Protein 7UBT (pdb70)

Solvent-accessible surface area: 28233 Å² total; per-residue (Å²): 129,84,64,54,105,118,5,73,97,30,8,81,87,0,144,96,41,5,92,59,1,33,76,48,2,108,112,3,73,110,18,4,80,98,21,86,101,32,122,100,61,20,102,132,14,96,50,76,44,86,140,48,119,60,124,86,65,17,128,68,51,64,82,62,19,100,115,44,36,88,61,22,90,56,80,15,124,185,32,26,101,33,0,36,85,61,10,32,65,4,2,90,74,1,48,146,4,1,107,52,0,89,54,2,11,75,66,0,11,92,77,23,4,85,98,5,66,79,91,13,20,46,32,35,1,32,8,103,113,35,48,76,2,95,75,10,9,41,8,0,37,86,0,0,31,10,1,54,83,0,38,84,4,0,131,90,9,47,102,20,24,124,121,37,97,44,124,46,80,7,145,73,30,17,62,88,2,46,56,16,5,82,76,4,6,42,43,0,0,61,43,0,4,1,2,52,106,37,3,61,21,37,2,81,20,120,56,143,8,27,0,6,0,20,1,1,0,0,15,113,11,49,1,49,165,121,47,10,63,0,88,0,18,0,3,21,44,121,37,0,73,30,28,96,75,131,80,51,98,92,117,49,64,6,15,65,8,75,100,36,86,25,92,3,88,85,62,78,114,91,13,15,0,2,0,52,6,140,78,0,16,0,94,123,32,57,77,138,107,62,22,51,40,22,0,0,0,12,0,44,9,108,14,48,1,54,40,105,100,40,84,19,114,0,86,14,42,2,29,4,0,1,0,4,61,135,34,99,42,64,52,41,0,19,0,8,12,1,4,0,0,16,15,12,115,114,84,59,96,16,14,51,53,46,96,116,10,78,2,60,84,0,9,118,2,0,36,34,30,0,77,45,38,1,134,12,150,103,10,15,79,137,142,17,24,16,8,0,0,35,30,16,49,112,62,107,26,78,104,30,108,80,0,56,63,67,43,0,16,25,36,75,0,15,145,94,77,8,93,68,97,97,14,3,0,0,42,2,0,19,7,4,1,46,5,0,79,138,52,1,64,62,13,5,76,57,24,4,4,71,0,4,12,48,119,114,72,0,68,79,67,1,68,140,63,81,50,0,0,0,4,2,7,1,4,37,66,54,76,13,2,0,5,0,3,21,17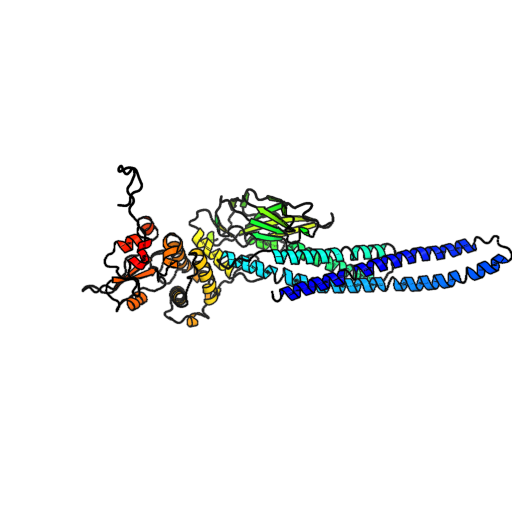,67,80,40,152,97,130,66,32,75,67,42,161,22,27,12,51,156,32,7,83,146,102,46,2,0,15,45,0,34,84,41,99,70,2,70,74,6,44,58,103,73,63,20,82,135,11,0,60,158,44,60,83,88,88,103,24,128,86,131,94,58,95,156,59,129,93,107,94

InterPro domains:
  IPR000980 SH2 domain [PF00017] (595-669)
  IPR000980 SH2 domain [PS50001] (589-686)
  IPR000980 SH2 domain [SM00252] (587-700)
  IPR001217 Transcription factor STAT [PTHR11801] (1-726)
  IPR008967 p53-like transcription factor, DNA-binding domain superfamily [SSF49417] (327-584)
  IPR012345 STAT transcription factor, DNA-binding, N-terminal [G3DSA:2.60.40.630] (333-471)
  IPR013799 STAT transcription factor, protein interaction [PF02865] (3-123)
  IPR013799 STAT transcription factor, protein interaction [SM00964] (2-126)
  IPR013800 STAT transcription factor, all-alpha domain [PF01017] (146-324)
  IPR013801 STAT transcription factor, DNA-binding [PF02864] (336-469)
  IPR015988 STAT transcription factor, coiled coil [SSF47655] (136-332)
  IPR035858 STAT5a/5b, DNA-binding domain [cd16849] (332-489)
  IPR036535 STAT transcription factor, N-terminal domain superfamily [G3DSA:1.10.532.10] (1-128)
  IPR036535 STAT transcription factor, N-terminal domain superfamily [SSF48092] (1-125)
  IPR036860 SH2 domain superfamily [G3DSA:3.30.505.10] (598-703)
  IPR036860 SH2 domain superfamily [SSF55550] (587-702)
  IPR046994 STAT5a/5b, coiled-coil domain [cd16855] (139-330)
  IPR048988 Signal transducer and activator of transcription, linker domain [PF21354] (492-574)

Radius of gyration: 36.92 Å; Cα contacts (8 Å, |Δi|>4): 827; chains: 1; bounding box: 56×134×67 Å

CATH classification: 1.20.1050.20 (+1 more: 2.60.40.630)

Foldseek 3Di:
DPCVVVLVVLLVVLVVLLVVLVVLLVVLVVLLVVLVVLVVVLVVLVVVLVVPVDDVCNVVVNVVSVVVNVVSVVVSVVSLVVSVVSLVVSLVSLVVSLVSLVVSVCCLQVPVVVVLVLQCLLVLLQHDHSDDCQVSLVSLLSSLQSLVSSVVSLVSSVVSCVVPPDDDCSVVSSVVSVVSSVVSVQCSQQRQFAKPAFWNQAAAAQDWTKTKTWRSNCLNWVDQVPFWKKFKAKAWLVQQLCVVVVNHPVDHGFFDKPQGIFTWHADPPRRITMTIRGGIGTNDGHDPVLLLTWIWIKIWTKDATPDPPGIDIHIDTGQIHRYDHDVVSSLSNVLNSLQQSQAPDPPDRRRDGDQKDQLVSVVVSLQSNLCSLLVAPDTQDLQLSQLLCCQLVVDDDSDSVVRRGPMAGSCSAANDPTDPAPGHSSQQSVLQSVLCNPANSVLVRLVQAPASDDLVRQCVQAVPAPFQEWHWYRDPHDRNWIKIWGAHDDPVDGTDIHDTDHPVNCVVPNPLQVLVPPPRRAAYPPGHGSCVSRVVPHDQDWDDVVVVDPDTDGD

Nearest PDB structures (foldseek):
  7ubt-assembly1_A  TM=1.002E+00  e=1.279E-92  Homo sapiens
  7tvb-assembly1_A  TM=9.955E-01  e=5.969E-87  Homo sapiens
  7uc6-assembly1_A  TM=9.969E-01  e=1.617E-86  Homo sapiens
  6mbz-assembly1_A  TM=9.715E-01  e=1.850E-70  Homo sapiens
  6mbw-assembly2_B  TM=9.717E-01  e=2.134E-70  Homo sapiens

Organism: Homo sapiens (NCBI:txid9606)

Sequence (555 aa):
SQKHLQINQTFEELRLVTQDDTENELKKLQQTQEYFIIQYQESLRIQAQFAQLASPQERLSRETALQQQKQVSLEAWLQREAQTLQQQYRVELAEKHQKTLQLLRKQQTIILDDDELIQWKRRQQLAGNGGPPEGSLDVLQSWCEKLAEIIWQNRQQQIRRAEHLCQQLPIPGPVEEMLAEVNATITDIISALVTSTFIIEKQPPQVLKTQTKFAATVRLLVGGKLNVHMNPPQVKATIISEQQAKSLLKNENTRNECSGEILNNCCVMEYHQATGTLSAHFRNMSLKRIKRASVTEEKFTVLFESQFSVGSNELVFQVKTLSLPVVVIVHGSQDHNATATVLWDNAFAEPGRVPFAVPDKVLWPQLCEALNMKFKAEVQSNRGLTKENLVFLAQKLFNNSSSHLEDYSGLSVSWSQFNRENLPGWNYTFWQWFDGVMEVLKKHHKPHWNDGAILGFVNKQQAHDLLINKPDGTFLLRFSDSEIGGITIAWKFDSPERNLWNLKPFTTRDFSIRSLADRLGDLSYLIYVFPDRPKDEVFSKYYTPVLAKAVDGYVKPQIK

GO terms:
  GO:0005634 nucleus (C, IDA)
  GO:0035723 interleukin-15-mediated signaling pathway (P, IDA)
  GO:0035771 interleukin-4-mediated signaling pathway (P, IDA)
  GO:0038043 interleukin-5-mediated signaling pathway (P, IDA)
  GO:0038110 interleukin-2-mediated signaling pathway (P, IDA)
  GO:0038111 interleukin-7-mediated signaling pathway (P, IDA)
  GO:0038113 interleukin-9-mediated signaling pathway (P, IDA)
  GO:0038156 interleukin-3-mediated signaling pathway (P, IDA)
  GO:0038163 thrombopoietin-mediated signaling pathway (P, IDA)
  GO:0003700 DNA-binding transcription factor activity (F, IDA)
  GO:2000329 negative regulation of T-helper 17 cell lineage commitment (P, IDA)
  GO:0030222 eosinophil differentiation (P, IDA)
  GO:0005634 nucleus (C, IC)
  GO:0038026 reelin-mediated signaling pathway (P, IDA)
  GO:0003700 DNA-binding transcription factor activity (F, TAS)
  GO:0006357 regulation of transcription by RNA polymerase II (P, TAS)
  GO:0007259 cell surface receptor signaling pathway via JAK-STAT (P, TAS)
  GO:0005654 nucleoplasm (C, TAS)
  GO:0005829 cytosol (C, TAS)
  GO:0005515 protein binding (F, IPI)

Structure (mmCIF, N/CA/C/O backbone):
data_7UBT
#
_entry.id   7UBT
#
_cell.length_a   234.889
_cell.length_b   234.889
_cell.length_c   112.904
_cell.angle_alpha   90.000
_cell.angle_beta   90.000
_cell.angle_gamma   120.000
#
_symmetry.space_group_name_H-M   'H 3 2'
#
loop_
_entity.id
_entity.type
_entity.pdbx_description
1 polymer 'Signal transducer and activator of transcription 5A'
2 non-polymer GLYCEROL
3 non-polymer N-{5-[difluoro(phosphono)methyl]-1-benzothiophene-2-carbonyl}-3-methyl-L-valyl-L-prolyl-N~3~-(1,3-benzothiazol-5-yl)-N,N-dimethyl-beta-alaninamide
4 water water
#
loop_
_atom_site.group_PDB
_atom_site.id
_atom_site.type_symbol
_atom_site.label_atom_id
_atom_site.label_alt_id
_atom_site.label_comp_id
_atom_site.label_asym_id
_atom_site.label_entity_id
_atom_site.label_seq_id
_atom_site.pdbx_PDB_ins_code
_atom_site.Cartn_x
_atom_site.Cartn_y
_atom_site.Cartn_z
_atom_site.occupancy
_atom_site.B_iso_or_equiv
_atom_site.auth_seq_id
_atom_site.auth_comp_id
_atom_site.auth_asym_id
_atom_site.auth_atom_id
_atom_site.pdbx_PDB_model_num
ATOM 1 N N . SER A 1 6 ? 13.124 5.210 32.413 1.00 79.49 138 SER A N 1
ATOM 2 C CA . SER A 1 6 ? 14.187 5.720 31.542 1.00 79.35 138 SER A CA 1
ATOM 3 C C . SER A 1 6 ? 14.356 4.828 30.274 1.00 79.31 138 SER A C 1
ATOM 4 O O . SER A 1 6 ? 13.388 4.161 29.896 1.00 80.00 138 SER A O 1
ATOM 7 N N . GLN A 1 7 ? 15.534 4.830 29.593 1.00 78.45 139 GLN A N 1
ATOM 8 C CA . GLN A 1 7 ? 15.715 4.013 28.387 1.00 78.58 139 GLN A CA 1
ATOM 9 C C . GLN A 1 7 ? 16.879 2.994 28.513 1.00 77.53 139 GLN A C 1
ATOM 10 O O . GLN A 1 7 ? 16.629 1.844 28.858 1.00 78.30 139 GLN A O 1
ATOM 12 N N . LYS A 1 8 ? 18.143 3.406 28.249 1.00 75.62 140 LYS A N 1
ATOM 13 C CA . LYS A 1 8 ? 19.331 2.546 28.378 1.00 73.57 140 LYS A CA 1
ATOM 14 C C . LYS A 1 8 ? 19.683 2.256 29.859 1.00 71.63 140 LYS A C 1
ATOM 15 O O . LYS A 1 8 ? 20.491 1.367 30.142 1.00 71.06 140 LYS A O 1
ATOM 17 N N . HIS A 1 9 ? 19.094 3.027 30.788 1.00 70.21 141 HIS A N 1
ATOM 18 C CA . HIS A 1 9 ? 19.217 2.867 32.222 1.00 69.04 141 HIS A CA 1
ATOM 19 C C . HIS A 1 9 ? 18.589 1.537 32.668 1.00 68.63 141 HIS A C 1
ATOM 20 O O . HIS A 1 9 ? 19.040 0.969 33.657 1.00 68.62 141 HIS A O 1
ATOM 27 N N . LEU A 1 10 ? 17.570 1.031 31.943 1.00 68.20 142 LEU A N 1
ATOM 28 C CA . LEU A 1 10 ? 16.954 -0.250 32.266 1.00 68.11 142 LEU A CA 1
ATOM 29 C C . LEU A 1 10 ? 17.921 -1.394 31.996 1.00 65.74 142 LEU A C 1
ATOM 30 O O . LEU A 1 10 ? 17.976 -2.335 32.781 1.00 66.17 142 LEU A O 1
ATOM 35 N N . GLN A 1 11 ? 18.685 -1.314 30.893 1.00 63.28 143 GLN A N 1
ATOM 36 C CA . GLN A 1 11 ? 19.659 -2.341 30.538 1.00 61.41 143 GLN A CA 1
ATOM 37 C C . GLN A 1 11 ? 20.852 -2.347 31.514 1.00 57.62 143 GLN A C 1
ATOM 38 O O . GLN A 1 11 ? 21.386 -3.408 31.815 1.00 56.76 143 GLN A O 1
ATOM 44 N N . ILE A 1 12 ? 21.214 -1.174 32.062 1.00 55.25 144 ILE A N 1
ATOM 45 C CA . ILE A 1 12 ? 22.272 -1.054 33.063 1.00 53.07 144 ILE A CA 1
ATOM 46 C C . ILE A 1 12 ? 21.803 -1.749 34.351 1.00 52.06 144 ILE A C 1
ATOM 47 O O . ILE A 1 12 ? 22.556 -2.519 34.957 1.00 51.62 144 ILE A O 1
ATOM 52 N N . ASN A 1 13 ? 20.547 -1.509 34.740 1.00 51.36 145 ASN A N 1
ATOM 53 C CA . ASN A 1 13 ? 19.992 -2.118 35.935 1.00 51.26 145 ASN A CA 1
ATOM 54 C C . ASN A 1 13 ? 19.800 -3.622 35.789 1.00 51.02 145 ASN A C 1
ATOM 55 O O . ASN A 1 13 ? 19.926 -4.334 36.778 1.00 50.93 145 ASN A O 1
ATOM 60 N N . GLN A 1 14 ? 19.549 -4.111 34.555 1.00 50.91 146 GLN A N 1
ATOM 61 C CA . GLN A 1 14 ? 19.409 -5.541 34.259 1.00 51.13 146 GLN A CA 1
ATOM 62 C C . GLN A 1 14 ? 20.766 -6.239 34.409 1.00 48.43 146 GLN A C 1
ATOM 63 O O . GLN A 1 14 ? 20.824 -7.351 34.917 1.00 48.12 146 GLN A O 1
ATOM 69 N N . THR A 1 15 ? 21.847 -5.578 33.963 1.00 46.52 147 THR A N 1
ATOM 70 C CA . THR A 1 15 ? 23.210 -6.074 34.065 1.00 45.37 147 THR A CA 1
ATOM 71 C C . THR A 1 15 ? 23.656 -6.112 35.527 1.00 44.50 147 THR A C 1
ATOM 72 O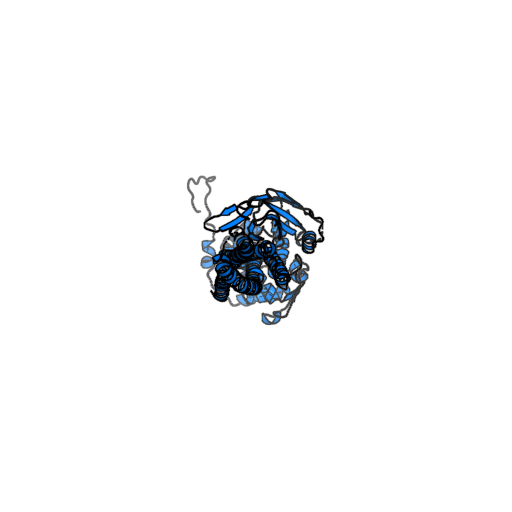 O . THR A 1 15 ? 24.308 -7.062 35.922 1.00 44.45 147 THR A O 1
ATOM 76 N N . PHE A 1 16 ? 23.237 -5.139 36.346 1.00 44.07 148 PHE A N 1
ATOM 77 C CA . PHE A 1 16 ? 23.547 -5.150 37.774 1.00 43.70 148 PHE A CA 1
ATOM 78 C C . PHE A 1 16 ? 22.886 -6.330 38.463 1.00 45.16 148 PHE A C 1
ATOM 79 O O . PHE A 1 16 ? 23.486 -6.938 39.338 1.00 44.82 148 PHE A O 1
ATOM 87 N N . GLU A 1 17 ? 21.656 -6.651 38.077 1.00 46.81 149 GLU A N 1
ATOM 88 C CA . GLU A 1 17 ? 20.941 -7.784 38.650 1.00 49.02 149 GLU A CA 1
ATOM 89 C C . GLU A 1 17 ? 21.584 -9.122 38.225 1.00 48.70 149 GLU A C 1
ATOM 90 O O . GLU A 1 17 ? 21.618 -10.064 39.013 1.00 49.33 149 GLU A O 1
ATOM 96 N N . GLU A 1 18 ? 22.137 -9.186 37.011 1.00 47.75 150 GLU A N 1
ATOM 97 C CA . GLU A 1 18 ? 22.824 -10.382 36.539 1.00 47.55 150 GLU A CA 1
ATOM 98 C C . GLU A 1 18 ? 24.153 -10.537 37.287 1.00 45.72 150 GLU A C 1
ATOM 99 O O . GLU A 1 18 ? 24.500 -11.644 37.706 1.00 45.88 150 GLU A O 1
ATOM 105 N N . LEU A 1 19 ? 24.879 -9.428 37.476 1.00 43.62 151 LEU A N 1
ATOM 106 C CA . LEU A 1 19 ? 26.140 -9.425 38.200 1.00 42.13 151 LEU A CA 1
ATOM 107 C C . LEU A 1 19 ? 25.945 -9.837 39.650 1.00 42.51 151 LEU A C 1
ATOM 108 O O . LEU A 1 19 ? 26.796 -10.523 40.207 1.00 42.18 151 LEU A O 1
ATOM 113 N N . ARG A 1 20 ? 24.830 -9.438 40.254 1.00 43.29 152 ARG A N 1
ATOM 114 C CA . ARG A 1 20 ? 24.484 -9.771 41.627 1.00 44.76 152 ARG A CA 1
ATOM 115 C C . ARG A 1 20 ? 24.251 -11.291 41.753 1.00 44.90 152 ARG A C 1
ATOM 116 O O . ARG A 1 20 ? 24.704 -11.911 42.719 1.00 44.50 152 ARG A O 1
ATOM 124 N N . LEU A 1 21 ? 23.561 -11.876 40.755 1.00 44.95 153 LEU A N 1
ATOM 125 C CA . LEU A 1 21 ? 23.236 -13.289 40.673 1.00 45.76 153 LEU A CA 1
ATOM 126 C C . LEU A 1 21 ? 24.493 -14.167 40.495 1.00 44.10 153 LEU A C 1
ATOM 127 O O . LEU A 1 21 ? 24.709 -15.076 41.295 1.00 44.44 153 LEU A O 1
ATOM 132 N N . VAL A 1 22 ? 25.345 -13.867 39.496 1.00 41.72 154 VAL A N 1
ATOM 133 C CA . VAL A 1 22 ? 26.556 -14.647 39.270 1.00 39.72 154 VAL A CA 1
ATOM 134 C C . VAL A 1 22 ? 27.541 -14.525 40.443 1.00 38.03 154 VAL A C 1
ATOM 135 O O . VAL A 1 22 ? 28.250 -15.489 40.742 1.00 37.98 154 VAL A O 1
ATOM 139 N N . THR A 1 23 ? 27.558 -13.364 41.135 1.00 36.23 155 THR A N 1
ATOM 140 C CA . THR A 1 23 ? 28.417 -13.170 42.302 1.00 34.50 155 THR A CA 1
ATOM 141 C C . THR A 1 23 ? 27.930 -14.065 43.447 1.00 35.08 155 THR A C 1
ATOM 142 O O . THR A 1 23 ? 28.753 -14.651 44.142 1.00 34.98 155 THR A O 1
ATOM 146 N N . GLN A 1 24 ? 26.604 -14.213 43.606 1.00 35.74 156 GLN A N 1
ATOM 147 C CA . GLN A 1 24 ? 26.034 -15.068 44.639 1.00 37.17 156 GLN A CA 1
ATOM 148 C C . GLN A 1 24 ? 26.312 -16.534 44.324 1.00 36.95 156 GLN A C 1
ATOM 149 O O . GLN A 1 24 ? 26.658 -17.291 45.223 1.00 37.41 156 GLN A O 1
ATOM 155 N N . ASP A 1 25 ? 26.203 -16.923 43.046 1.00 36.18 157 ASP A N 1
ATOM 156 C CA A ASP A 1 25 ? 26.467 -18.294 42.637 0.50 36.58 157 ASP A CA 1
ATOM 157 C CA B ASP A 1 25 ? 26.473 -18.284 42.611 0.50 36.53 157 ASP A CA 1
ATOM 158 C C . ASP A 1 25 ? 27.895 -18.721 42.989 1.00 35.47 157 ASP A C 1
ATOM 159 O O . ASP A 1 25 ? 28.069 -19.786 43.562 1.00 35.63 157 ASP A O 1
ATOM 168 N N . THR A 1 26 ? 28.904 -17.876 42.699 1.00 33.74 158 THR A N 1
ATOM 169 C CA . THR A 1 26 ? 30.300 -18.171 43.011 1.00 32.37 158 THR A CA 1
ATOM 170 C C . THR A 1 26 ? 30.594 -18.149 44.506 1.00 32.52 158 THR A C 1
ATOM 171 O O . THR A 1 26 ? 31.530 -18.822 44.951 1.00 31.86 158 THR A O 1
ATOM 175 N N . GLU A 1 27 ? 29.809 -17.397 45.288 1.00 33.20 159 GLU A N 1
ATOM 176 C CA . GLU A 1 27 ? 29.955 -17.420 46.743 1.00 34.31 159 GLU A CA 1
ATOM 177 C C . GLU A 1 27 ? 29.488 -18.821 47.241 1.00 35.12 159 GLU A C 1
ATOM 178 O O . GLU A 1 27 ? 30.162 -19.444 48.067 1.00 34.92 159 GLU A O 1
ATOM 184 N N . ASN A 1 28 ? 28.352 -19.315 46.695 1.00 35.56 160 ASN A N 1
ATOM 185 C CA . ASN A 1 28 ? 27.815 -20.633 47.012 1.00 36.54 160 ASN A CA 1
ATOM 186 C C . ASN A 1 28 ? 28.805 -21.751 46.579 1.00 36.07 160 ASN A C 1
ATOM 187 O O . ASN A 1 28 ? 29.064 -22.675 47.351 1.00 36.67 160 ASN A O 1
ATOM 192 N N . GLU A 1 29 ? 29.404 -21.631 45.389 1.00 34.82 161 GLU A N 1
ATOM 193 C CA . GLU A 1 29 ? 30.393 -22.600 44.919 1.00 33.98 161 GLU A CA 1
ATOM 194 C C . GLU A 1 29 ? 31.645 -22.609 45.774 1.00 32.33 161 GLU A C 1
ATOM 195 O O . GLU A 1 29 ? 32.228 -23.658 45.989 1.00 33.40 161 GLU A O 1
ATOM 201 N N . LEU A 1 30 ? 32.051 -21.458 46.273 1.00 30.22 162 LEU A N 1
ATOM 202 C CA . LEU A 1 30 ? 33.215 -21.330 47.116 1.00 28.88 162 LEU A CA 1
ATOM 203 C C . LEU A 1 30 ? 33.002 -21.968 48.506 1.00 29.55 162 LEU A C 1
ATOM 204 O O . LEU A 1 30 ? 33.911 -22.625 49.018 1.00 28.97 162 LEU A O 1
ATOM 209 N N . LYS A 1 31 ? 31.794 -21.821 49.093 1.00 30.23 163 LYS A N 1
ATOM 210 C CA . LYS A 1 31 ? 31.491 -22.431 50.388 1.00 31.03 163 LYS A CA 1
ATOM 211 C C . LYS A 1 31 ? 31.536 -23.959 50.265 1.00 31.21 163 LYS A C 1
ATOM 212 O O . LYS A 1 31 ? 32.026 -24.637 51.168 1.00 30.89 163 LYS A O 1
ATOM 218 N N . LYS A 1 32 ? 31.049 -24.486 49.123 1.00 31.68 164 LYS A N 1
ATOM 219 C CA . LYS A 1 32 ? 31.017 -25.904 48.803 1.00 32.85 164 LYS A CA 1
ATOM 220 C C . LYS A 1 32 ? 32.455 -26.445 48.586 1.00 31.09 164 LYS A C 1
ATOM 221 O O . LYS A 1 32 ? 32.795 -27.544 49.030 1.00 31.56 164 LYS A O 1
ATOM 227 N N . LEU A 1 33 ? 33.293 -25.657 47.927 1.00 29.08 165 LEU A N 1
ATOM 228 C CA . LEU A 1 33 ? 34.683 -25.982 47.675 1.00 28.13 165 LEU A CA 1
ATOM 229 C C . LEU A 1 33 ? 35.431 -26.051 49.026 1.00 28.22 165 LEU A C 1
ATOM 230 O O . LEU A 1 33 ? 36.197 -26.991 49.261 1.00 27.70 165 LEU A O 1
ATOM 235 N N . GLN A 1 34 ? 35.147 -25.107 49.946 1.00 28.41 166 GLN A N 1
ATOM 236 C CA . GLN A 1 34 ? 35.759 -25.146 51.273 1.00 29.11 166 GLN A CA 1
ATOM 237 C C . GLN A 1 34 ? 35.375 -26.458 52.018 1.00 29.37 166 GLN A C 1
ATOM 238 O O . GLN A 1 34 ? 36.240 -27.149 52.549 1.00 29.17 166 GLN A O 1
ATOM 244 N N . GLN A 1 35 ? 34.083 -26.799 52.016 1.00 29.26 167 GLN A N 1
ATOM 245 C CA . GLN A 1 35 ? 33.596 -27.998 52.661 1.00 29.48 167 GLN A CA 1
ATOM 246 C C . GLN A 1 35 ? 34.224 -29.268 52.040 1.00 28.91 167 GLN A C 1
ATOM 247 O O . GLN A 1 35 ? 34.741 -30.107 52.771 1.00 29.71 167 GLN A O 1
ATOM 253 N N . THR A 1 36 ? 34.291 -29.356 50.717 1.00 27.27 168 THR A N 1
ATOM 254 C CA . THR A 1 36 ? 34.914 -30.494 50.036 1.00 26.11 168 THR A CA 1
ATOM 255 C C . THR A 1 36 ? 36.396 -30.648 50.456 1.00 24.84 168 THR A C 1
ATOM 256 O O . THR A 1 36 ? 36.851 -31.757 50.722 1.00 25.34 168 THR A O 1
ATOM 260 N N . GLN A 1 37 ? 37.132 -29.541 50.529 1.00 22.84 169 GLN A N 1
ATOM 261 C CA . GLN A 1 37 ? 38.526 -29.562 50.915 1.00 21.79 169 GLN A CA 1
ATOM 262 C C . GLN A 1 37 ? 38.697 -29.951 52.381 1.00 22.73 169 GLN A C 1
ATOM 263 O O . GLN A 1 37 ? 39.625 -30.688 52.714 1.00 23.29 169 GLN A O 1
ATOM 269 N N . GLU A 1 38 ? 37.813 -29.477 53.244 1.00 23.23 170 GLU A N 1
ATOM 270 C CA . GLU A 1 38 ? 37.892 -29.776 54.667 1.00 25.23 170 GLU A CA 1
ATOM 271 C C . GLU A 1 38 ? 37.560 -31.231 54.934 1.00 27.43 170 GLU A C 1
ATOM 272 O O . GLU A 1 38 ? 38.261 -31.884 55.707 1.00 28.03 170 GLU A O 1
ATOM 278 N N . TYR A 1 39 ? 36.553 -31.773 54.231 1.00 28.58 171 TYR A N 1
ATOM 279 C CA . TYR A 1 39 ? 36.189 -33.175 54.375 1.00 29.80 171 TYR A CA 1
ATOM 280 C C . TYR A 1 39 ? 37.309 -34.044 53.834 1.00 29.06 171 TYR A C 1
ATOM 281 O O . TYR A 1 39 ? 37.682 -35.023 54.475 1.00 29.86 171 TYR A O 1
ATOM 290 N N . PHE A 1 40 ? 37.909 -33.652 52.699 1.00 27.28 172 PHE A N 1
ATOM 291 C CA . PHE A 1 40 ? 39.048 -34.359 52.121 1.00 25.54 172 PHE A CA 1
ATOM 292 C C . PHE A 1 40 ? 40.219 -34.414 53.113 1.00 25.08 172 PHE A C 1
ATOM 293 O O . PHE A 1 40 ? 40.885 -35.436 53.191 1.00 25.10 172 PHE A O 1
ATOM 301 N N . ILE A 1 41 ? 40.464 -33.337 53.878 1.00 25.06 173 ILE A N 1
ATOM 302 C CA . ILE A 1 41 ? 41.567 -33.304 54.846 1.00 25.65 173 ILE A CA 1
ATOM 303 C C . ILE A 1 41 ? 41.330 -34.282 55.993 1.00 26.88 173 ILE A C 1
ATOM 304 O O . ILE A 1 41 ? 42.249 -35.014 56.379 1.00 26.72 173 ILE A O 1
ATOM 309 N N . ILE A 1 42 ? 40.080 -34.365 56.459 1.00 28.15 174 ILE A N 1
ATOM 310 C CA . ILE A 1 42 ? 39.674 -35.304 57.495 1.00 30.11 174 ILE A CA 1
ATOM 311 C C . ILE A 1 42 ? 39.788 -36.727 56.978 1.00 31.28 174 ILE A C 1
ATOM 312 O O . ILE A 1 42 ? 40.357 -37.570 57.668 1.00 32.71 174 ILE A O 1
ATOM 317 N N . GLN A 1 43 ? 39.339 -36.990 55.734 1.00 30.89 175 GLN A N 1
ATOM 318 C CA . GLN A 1 43 ? 39.430 -38.336 55.148 1.00 31.36 175 GLN A CA 1
ATOM 319 C C . GLN A 1 43 ? 40.861 -38.776 54.883 1.00 31.05 175 GLN A C 1
ATOM 320 O O . GLN A 1 43 ? 41.167 -39.965 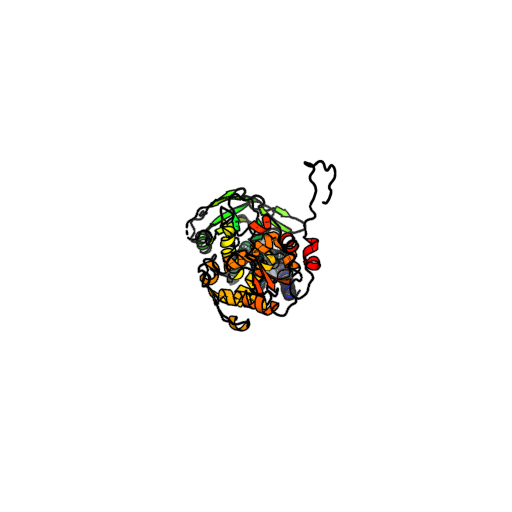54.998 1.00 30.61 175 GLN A O 1
ATOM 326 N N . TYR A 1 44 ? 41.759 -37.818 54.591 1.00 30.74 176 TYR A N 1
ATOM 327 C CA . TYR A 1 44 ? 43.164 -38.146 54.425 1.00 30.98 176 TYR A CA 1
ATOM 328 C C . TYR A 1 44 ? 43.732 -38.609 55.772 1.00 32.56 176 TYR A C 1
ATOM 329 O O . TYR A 1 44 ? 44.430 -39.605 55.825 1.00 32.75 176 TYR A O 1
ATOM 338 N N . GLN A 1 45 ? 43.351 -37.945 56.873 1.00 33.96 177 GLN A N 1
ATOM 339 C CA . GLN A 1 45 ? 43.782 -38.346 58.207 1.00 34.86 177 GLN A CA 1
ATOM 340 C C . GLN A 1 45 ? 43.213 -39.719 58.589 1.00 35.13 177 GLN A C 1
ATOM 341 O O . GLN A 1 45 ? 43.857 -40.447 59.325 1.00 35.72 177 GLN A O 1
ATOM 347 N N . GLU A 1 46 ? 42.040 -40.108 58.058 1.00 34.95 178 GLU A N 1
ATOM 348 C CA . GLU A 1 46 ? 41.491 -41.448 58.280 1.00 35.58 178 GLU A CA 1
ATOM 349 C C . GLU A 1 46 ? 42.354 -42.505 57.597 1.00 36.44 178 GLU A C 1
ATOM 350 O O . GLU A 1 46 ? 42.467 -43.607 58.122 1.00 37.48 178 GLU A O 1
ATOM 356 N N . SER A 1 47 ? 42.976 -42.185 56.446 1.00 36.39 179 SER A N 1
ATOM 357 C CA . SER A 1 47 ? 43.853 -43.137 55.770 1.00 37.58 179 SER A CA 1
ATOM 358 C C . SER A 1 47 ? 45.144 -43.347 56.585 1.00 40.41 179 SER A C 1
ATOM 359 O O . SER A 1 47 ? 45.677 -44.449 56.579 1.00 39.89 179 SER A O 1
ATOM 362 N N . LEU A 1 48 ? 45.615 -42.313 57.323 1.00 43.08 180 LEU A N 1
ATOM 363 C CA . LEU A 1 48 ? 46.743 -42.454 58.246 1.00 46.37 180 LEU A CA 1
ATOM 364 C C . LEU A 1 48 ? 46.304 -43.302 59.463 1.00 49.61 180 LEU A C 1
ATOM 365 O O . LEU A 1 48 ? 47.074 -44.098 59.983 1.00 49.67 180 LEU A O 1
ATOM 370 N N . ARG A 1 49 ? 45.054 -43.133 59.905 1.00 52.29 181 ARG A N 1
ATOM 371 C CA . ARG A 1 49 ? 44.451 -43.880 61.008 1.00 55.63 181 ARG A CA 1
ATOM 372 C C . ARG A 1 49 ? 44.358 -45.407 60.712 1.00 57.07 181 ARG A C 1
ATOM 373 O O . ARG A 1 49 ? 44.244 -46.201 61.648 1.00 57.81 181 ARG A O 1
ATOM 381 N N . ILE A 1 50 ? 44.409 -45.810 59.418 1.00 56.92 182 ILE A N 1
ATOM 382 C CA . ILE A 1 50 ? 44.377 -47.224 59.004 1.00 56.81 182 ILE A CA 1
ATOM 383 C C . ILE A 1 50 ? 45.688 -47.891 59.399 1.00 56.40 182 ILE A C 1
ATOM 384 O O . ILE A 1 50 ? 45.692 -48.969 59.987 1.00 57.04 182 ILE A O 1
ATOM 389 N N . GLN A 1 51 ? 46.794 -47.224 59.134 1.00 55.25 183 GLN A N 1
ATOM 390 C CA . GLN A 1 51 ? 48.111 -47.714 59.470 1.00 55.21 183 GLN A CA 1
ATOM 391 C C . GLN A 1 51 ? 48.338 -47.836 60.978 1.00 56.31 183 GLN A C 1
ATOM 392 O O . GLN A 1 51 ? 49.073 -48.722 61.420 1.00 56.71 183 GLN A O 1
ATOM 398 N N . ALA A 1 52 ? 47.699 -46.965 61.773 1.00 56.91 184 ALA A N 1
ATOM 399 C CA . ALA A 1 52 ? 47.781 -47.039 63.235 1.00 58.16 184 ALA A CA 1
ATOM 400 C C . ALA A 1 52 ? 46.938 -48.223 63.726 1.00 59.37 184 ALA A C 1
ATOM 401 O O . ALA A 1 52 ? 47.352 -48.913 64.654 1.00 59.97 184 ALA A O 1
ATOM 403 N N . GLN A 1 53 ? 45.774 -48.478 63.076 1.00 59.68 185 GLN A N 1
ATOM 404 C CA . GLN A 1 53 ? 44.865 -49.596 63.362 1.00 61.01 185 GLN A CA 1
ATOM 405 C C . GLN A 1 53 ? 45.510 -50.936 63.064 1.00 61.38 185 GLN A C 1
ATOM 406 O O . GLN A 1 53 ? 45.199 -51.919 63.737 1.00 61.94 185 GLN A O 1
ATOM 412 N N . PHE A 1 54 ? 46.374 -51.000 62.042 1.00 61.21 186 PHE A N 1
ATOM 413 C CA . PHE A 1 54 ? 47.077 -52.243 61.723 1.00 62.18 186 PHE A CA 1
ATOM 414 C C . PHE A 1 54 ? 48.092 -52.598 62.818 1.00 66.17 186 PHE A C 1
ATOM 415 O O . PHE A 1 54 ? 48.391 -53.763 62.996 1.00 66.93 186 PHE A O 1
ATOM 423 N N . ALA A 1 55 ? 48.597 -51.602 63.563 1.00 68.94 187 ALA A N 1
ATOM 424 C CA . ALA A 1 55 ? 49.525 -51.762 64.682 1.00 72.14 187 ALA A CA 1
ATOM 425 C C . ALA A 1 55 ? 48.787 -51.821 66.033 1.00 76.08 187 ALA A C 1
ATOM 426 O O . ALA A 1 55 ? 49.349 -51.431 67.061 1.00 77.35 187 ALA A O 1
ATOM 428 N N . GLN A 1 56 ? 47.518 -52.239 66.035 1.00 77.67 188 GLN A N 1
ATOM 429 C CA . GLN A 1 56 ? 46.726 -52.313 67.259 1.00 79.78 188 GLN A CA 1
ATOM 430 C C . GLN A 1 56 ? 45.975 -53.644 67.319 1.00 81.63 188 GLN A C 1
ATOM 431 O O . GLN A 1 56 ? 44.836 -53.689 67.779 1.00 82.30 188 GLN A O 1
ATOM 437 N N . LEU A 1 57 ? 46.615 -54.731 66.857 1.00 82.36 189 LEU A N 1
ATOM 438 C CA . LEU A 1 57 ? 46.011 -56.057 66.857 1.00 84.03 189 LEU A CA 1
ATOM 439 C C . LEU A 1 57 ? 46.913 -57.106 67.521 1.00 85.51 189 LEU A C 1
ATOM 440 O O . LEU A 1 57 ? 47.315 -58.074 66.867 1.00 85.52 189 LEU A O 1
ATOM 445 N N . ALA A 1 58 ? 47.212 -56.905 68.833 1.00 86.42 190 ALA A N 1
ATOM 446 C CA . ALA A 1 58 ? 48.055 -57.741 69.712 1.00 87.64 190 ALA A CA 1
ATOM 447 C C . ALA A 1 58 ? 48.738 -58.959 69.049 1.00 87.82 190 ALA A C 1
ATOM 448 O O . ALA A 1 58 ? 48.070 -59.896 68.609 1.00 87.91 190 ALA A O 1
ATOM 450 N N . SER A 1 61 ? 43.075 -59.593 67.671 1.00 103.54 193 SER A N 1
ATOM 451 C CA . SER A 1 61 ? 44.284 -60.032 68.367 1.00 103.92 193 SER A CA 1
ATOM 452 C C . SER A 1 61 ? 44.661 -61.519 68.097 1.00 103.94 193 SER A C 1
ATOM 453 O O . SER A 1 61 ? 45.741 -61.740 67.540 1.00 103.83 193 SER A O 1
ATOM 455 N N . PRO A 1 62 ? 43.829 -62.550 68.412 1.00 103.86 194 PRO A N 1
ATOM 456 C CA . PRO A 1 62 ? 44.260 -63.936 68.147 1.00 103.53 194 PRO A CA 1
ATOM 457 C C . PRO A 1 62 ? 43.782 -64.477 66.780 1.00 102.72 194 PRO A C 1
ATOM 458 O O . PRO A 1 62 ? 44.583 -64.556 65.847 1.00 102.36 194 PRO A O 1
ATOM 462 N N . GLN A 1 63 ? 42.490 -64.844 66.652 1.00 102.29 195 GLN A N 1
ATOM 463 C CA . GLN A 1 63 ? 41.871 -65.305 65.407 1.00 101.64 195 GLN A CA 1
ATOM 464 C C . GLN A 1 63 ? 41.091 -64.140 64.754 1.00 100.15 195 GLN A C 1
ATOM 465 O O . GLN A 1 63 ? 41.044 -64.039 63.527 1.00 99.98 195 GLN A O 1
ATOM 467 N N . GLU A 1 64 ? 40.511 -63.243 65.582 1.00 98.86 196 GLU A N 1
ATOM 468 C CA . GLU A 1 64 ? 39.805 -62.042 65.144 1.00 97.65 196 GLU A CA 1
ATOM 469 C C . GLU A 1 64 ? 40.743 -61.019 64.439 1.00 95.81 196 GLU A C 1
ATOM 470 O O . GLU A 1 64 ? 40.259 -60.033 63.875 1.00 95.60 196 GLU A O 1
ATOM 472 N N . ARG A 1 65 ? 42.073 -61.251 64.481 1.00 94.04 197 ARG A N 1
ATOM 473 C CA . ARG A 1 65 ? 43.053 -60.401 63.831 1.00 92.51 197 ARG A CA 1
ATOM 474 C C . ARG A 1 65 ? 42.925 -60.546 62.321 1.00 90.66 197 ARG A C 1
ATOM 475 O O . ARG A 1 65 ? 42.968 -59.541 61.621 1.00 90.55 197 ARG A O 1
ATOM 477 N N . LEU A 1 66 ? 42.738 -61.777 61.816 1.00 89.09 198 LEU A N 1
ATOM 478 C CA . LEU A 1 66 ? 42.590 -61.991 60.378 1.00 87.52 198 LEU A CA 1
ATOM 479 C C . LEU A 1 66 ? 41.312 -61.344 59.850 1.00 86.11 198 LEU A C 1
ATOM 480 O O . LEU A 1 66 ? 41.332 -60.738 58.781 1.00 85.98 198 LEU A O 1
ATOM 485 N N . SER A 1 67 ? 40.213 -61.437 60.611 1.00 84.81 199 SER A N 1
ATOM 486 C CA . SER A 1 67 ? 38.942 -60.849 60.200 1.00 83.70 199 SER A CA 1
ATOM 487 C C . SER A 1 67 ? 39.022 -59.334 60.162 1.00 81.20 199 SER A C 1
ATOM 488 O O . SER A 1 67 ? 38.476 -58.721 59.245 1.00 81.42 199 SER A O 1
ATOM 490 N N . ARG A 1 68 ? 39.700 -58.726 61.147 1.00 78.70 200 ARG A N 1
ATOM 491 C CA . ARG A 1 68 ? 39.811 -57.272 61.197 1.00 76.59 200 ARG A CA 1
ATOM 492 C C . ARG A 1 68 ? 40.810 -56.743 60.169 1.00 73.83 200 ARG A C 1
ATOM 493 O O . ARG A 1 68 ? 40.597 -55.661 59.632 1.00 73.37 200 ARG A O 1
ATOM 495 N N . GLU A 1 69 ? 41.877 -57.513 59.876 1.00 71.75 201 GLU A N 1
ATOM 496 C CA . GLU A 1 69 ? 42.891 -57.140 58.892 1.00 69.96 201 GLU A CA 1
ATOM 497 C C . GLU A 1 69 ? 42.314 -57.097 57.477 1.00 68.47 201 GLU A C 1
ATOM 498 O O . GLU A 1 69 ? 42.594 -56.145 56.741 1.00 67.96 201 GLU A O 1
ATOM 504 N N . THR A 1 70 ? 41.502 -58.112 57.094 1.00 67.31 202 THR A N 1
ATOM 505 C CA . THR A 1 70 ? 40.881 -58.138 55.765 1.00 66.59 202 THR A CA 1
ATOM 506 C C . THR A 1 70 ? 39.925 -56.947 55.596 1.00 64.94 202 THR A C 1
ATOM 507 O O . THR A 1 70 ? 39.914 -56.314 54.539 1.00 65.12 202 THR A O 1
ATOM 511 N N . ALA A 1 71 ? 39.163 -56.619 56.650 1.00 63.03 203 ALA A N 1
ATOM 512 C CA . ALA A 1 71 ? 38.242 -55.490 56.604 1.00 61.80 203 ALA A CA 1
ATOM 513 C C . ALA A 1 71 ? 39.002 -54.166 56.552 1.00 59.18 203 ALA A C 1
ATOM 514 O O . ALA A 1 71 ? 38.607 -53.272 55.812 1.00 59.44 203 ALA A O 1
ATOM 516 N N . LEU A 1 72 ? 40.098 -54.053 57.309 1.00 56.62 204 LEU A N 1
ATOM 517 C CA . LEU A 1 72 ? 40.949 -52.868 57.355 1.00 54.75 204 LEU A CA 1
ATOM 518 C C . LEU A 1 72 ? 41.605 -52.642 55.979 1.00 53.03 204 LEU A C 1
ATOM 519 O O . LEU A 1 72 ? 41.752 -51.497 55.559 1.00 53.04 204 LEU A O 1
ATOM 524 N N . GLN A 1 73 ? 41.983 -53.728 55.270 1.00 51.56 205 GLN A N 1
ATOM 525 C CA A GLN A 1 73 ? 42.580 -53.620 53.946 0.50 51.16 205 GLN A CA 1
ATOM 526 C CA B GLN A 1 73 ? 42.581 -53.599 53.940 0.50 50.89 205 GLN A CA 1
ATOM 527 C C . GLN A 1 73 ? 41.529 -53.172 52.925 1.00 50.66 205 GLN A C 1
ATOM 528 O O . GLN A 1 73 ? 41.824 -52.354 52.056 1.00 50.33 205 GLN A O 1
ATOM 539 N N . GLN A 1 74 ? 40.298 -53.687 53.051 1.00 50.18 206 GLN A N 1
ATOM 540 C CA . GLN A 1 74 ? 39.225 -53.315 52.150 1.00 50.67 206 GLN A CA 1
ATOM 541 C C . GLN A 1 74 ? 38.868 -51.829 52.342 1.00 48.97 206 GLN A C 1
ATOM 542 O O . GLN A 1 74 ? 38.680 -51.108 51.359 1.00 49.08 206 GLN A O 1
ATOM 548 N N . LYS A 1 75 ? 38.846 -51.352 53.604 1.00 47.15 207 LYS A N 1
ATOM 549 C CA . LYS A 1 75 ? 38.571 -49.943 53.876 1.00 45.76 207 LYS A CA 1
ATOM 550 C C . LYS A 1 75 ? 39.685 -49.080 53.277 1.00 43.46 207 LYS A C 1
ATOM 551 O O . LYS A 1 75 ? 39.395 -48.090 52.615 1.00 43.40 207 LYS A O 1
ATOM 553 N N . GLN A 1 76 ? 40.944 -49.506 53.441 1.00 41.23 208 GLN A N 1
ATOM 554 C CA . GLN A 1 76 ? 42.093 -48.805 52.892 1.00 39.60 208 GLN A CA 1
ATOM 555 C C . GLN A 1 76 ? 42.015 -48.680 51.368 1.00 39.16 208 GLN A C 1
ATOM 556 O O . GLN A 1 76 ? 42.203 -47.592 50.838 1.00 38.77 208 GLN A O 1
ATOM 562 N N . VAL A 1 77 ? 41.713 -49.781 50.662 1.00 39.30 209 VAL A N 1
ATOM 563 C CA . VAL A 1 77 ? 41.576 -49.770 49.200 1.00 39.45 209 VAL A CA 1
ATOM 564 C C . VAL A 1 77 ? 40.512 -48.771 48.760 1.00 39.14 209 VAL A C 1
ATOM 565 O O . VAL A 1 77 ? 40.767 -47.950 47.887 1.00 39.49 209 VAL A O 1
ATOM 569 N N . SER A 1 78 ? 39.337 -48.828 49.378 1.00 38.77 210 SER A N 1
ATOM 570 C CA . SER A 1 78 ? 38.238 -47.958 49.004 1.00 39.35 210 SER A CA 1
ATOM 571 C C . SER A 1 78 ? 38.498 -46.478 49.329 1.00 36.94 210 SER A C 1
ATOM 572 O O . SER A 1 78 ? 38.105 -45.609 48.556 1.00 36.83 210 SER A O 1
ATOM 575 N N . LEU A 1 79 ? 39.183 -46.202 50.440 1.00 35.03 211 LEU A N 1
ATOM 576 C CA . LEU A 1 79 ? 39.489 -44.842 50.867 1.00 33.81 211 LEU A CA 1
ATOM 577 C C . LEU A 1 79 ? 40.581 -44.229 49.996 1.00 32.53 211 LEU A C 1
ATOM 578 O O . LEU A 1 79 ? 40.454 -43.071 49.614 1.00 32.71 211 LEU A O 1
ATOM 583 N N . GLU A 1 80 ? 41.586 -45.012 49.588 1.00 30.83 212 GLU A N 1
ATOM 584 C CA . GLU A 1 80 ? 42.619 -44.507 48.683 1.00 29.63 212 GLU A CA 1
ATOM 585 C C . GLU A 1 80 ? 42.027 -44.154 47.326 1.00 28.52 212 GLU A C 1
ATOM 586 O O . GLU A 1 80 ? 42.428 -43.148 46.713 1.00 28.04 212 GLU A O 1
ATOM 592 N N . ALA A 1 81 ? 41.091 -44.995 46.839 1.00 27.55 213 ALA A N 1
ATOM 593 C CA . ALA A 1 81 ? 40.445 -44.711 45.565 1.00 27.90 213 ALA A CA 1
ATOM 594 C C . ALA A 1 81 ? 39.573 -43.441 45.710 1.00 28.52 213 ALA A C 1
ATOM 595 O O . ALA A 1 81 ? 39.585 -42.592 44.824 1.00 29.62 213 ALA A O 1
ATOM 597 N N . TRP A 1 82 ? 38.878 -43.286 46.847 1.00 27.49 214 TRP A N 1
ATOM 598 C CA . TRP A 1 82 ? 38.056 -42.109 47.095 1.00 27.43 214 TRP A CA 1
ATOM 599 C C . TRP A 1 82 ? 38.925 -40.854 47.142 1.00 26.51 214 TRP A C 1
ATOM 600 O O . TRP A 1 82 ? 38.568 -39.851 46.520 1.00 26.28 214 TRP A O 1
ATOM 611 N N . LEU A 1 83 ? 40.063 -40.916 47.869 1.00 25.51 215 LEU A N 1
ATOM 612 C CA . LEU A 1 83 ? 40.986 -39.794 48.030 1.00 25.10 215 LEU A CA 1
ATOM 613 C C . LEU A 1 83 ? 41.530 -39.341 46.692 1.00 25.69 215 LEU A C 1
ATOM 614 O O . LEU A 1 83 ? 41.619 -38.138 46.441 1.00 25.29 215 LEU A O 1
ATOM 619 N N . GLN A 1 84 ? 41.886 -40.298 45.825 1.00 26.19 216 GLN A N 1
ATOM 620 C CA . GLN A 1 84 ? 42.421 -39.955 44.511 1.00 26.81 216 GLN A CA 1
ATOM 621 C C . GLN A 1 84 ? 41.353 -39.290 43.619 1.00 28.35 216 GLN A C 1
ATOM 622 O O . GLN A 1 84 ? 41.653 -38.304 42.949 1.00 28.57 216 GLN A O 1
ATOM 628 N N . ARG A 1 85 ? 40.116 -39.793 43.638 1.00 29.34 217 ARG A N 1
ATOM 629 C CA . ARG A 1 85 ? 39.042 -39.179 42.850 1.00 30.65 217 ARG A CA 1
ATOM 630 C C . ARG A 1 85 ? 38.740 -37.778 43.380 1.00 29.05 217 ARG A C 1
ATOM 631 O O . ARG A 1 85 ? 38.518 -36.878 42.585 1.00 29.11 217 ARG A O 1
ATOM 639 N N . GLU A 1 86 ? 38.730 -37.599 44.721 1.00 27.98 218 GLU A N 1
ATOM 640 C CA . GLU A 1 86 ? 38.451 -36.314 45.347 1.00 27.19 218 GLU A CA 1
ATOM 641 C C . GLU A 1 86 ? 39.524 -35.286 45.062 1.00 27.02 218 GLU A C 1
ATOM 642 O O . GLU A 1 86 ? 39.198 -34.104 44.907 1.00 27.80 218 GLU A O 1
ATOM 648 N N . ALA A 1 87 ? 40.788 -35.715 44.919 1.00 25.93 219 ALA A N 1
ATOM 649 C CA . ALA A 1 87 ? 41.861 -34.789 44.575 1.00 25.61 219 ALA A CA 1
ATOM 650 C C . ALA A 1 87 ? 41.612 -34.188 43.188 1.00 25.22 219 ALA A C 1
ATOM 651 O O . ALA A 1 87 ? 41.823 -32.987 43.028 1.00 24.74 219 ALA A O 1
ATOM 653 N N . GLN A 1 88 ? 41.141 -35.002 42.200 1.00 25.21 220 GLN A N 1
ATOM 654 C CA . GLN A 1 88 ? 40.875 -34.426 40.886 1.00 25.88 220 GLN A CA 1
ATOM 655 C C . GLN A 1 88 ? 39.568 -33.616 40.930 1.00 25.31 220 GLN A C 1
ATOM 656 O O . GLN A 1 88 ? 39.522 -32.576 40.286 1.00 25.77 220 GLN A O 1
ATOM 662 N N . THR A 1 89 ? 38.586 -33.975 41.788 1.00 24.40 221 THR A N 1
ATOM 663 C CA . THR A 1 89 ? 37.371 -33.171 41.934 1.00 23.95 221 THR A CA 1
ATOM 664 C C . THR A 1 89 ? 37.735 -31.780 42.485 1.00 23.05 221 THR A C 1
ATOM 665 O O . THR A 1 89 ? 37.234 -30.777 41.981 1.00 23.27 221 THR A O 1
ATOM 669 N N . LEU A 1 90 ? 38.652 -31.710 43.472 1.00 22.46 222 LEU A N 1
ATOM 670 C CA . LEU A 1 90 ? 39.134 -30.444 44.054 1.00 22.81 222 LEU A CA 1
ATOM 671 C C . LEU A 1 90 ? 39.761 -29.594 42.963 1.00 21.74 222 LEU A C 1
ATOM 672 O O . LEU A 1 90 ? 39.459 -28.404 42.837 1.00 21.53 222 LEU A O 1
ATOM 677 N N . GLN A 1 91 ? 40.607 -30.218 42.141 1.00 20.93 223 GLN A N 1
ATOM 678 C CA A GLN A 1 91 ? 41.245 -29.541 41.026 0.50 21.28 223 GLN A CA 1
ATOM 679 C CA B GLN A 1 91 ? 41.247 -29.530 41.030 0.50 21.29 223 GLN A CA 1
ATOM 680 C C . GLN A 1 91 ? 40.204 -28.976 40.054 1.00 22.53 223 GLN A C 1
ATOM 681 O O . GLN A 1 91 ? 40.224 -27.782 39.762 1.00 23.60 223 GLN A O 1
ATOM 692 N N . GLN A 1 92 ? 39.289 -29.830 39.574 1.00 23.01 224 GLN A N 1
ATOM 693 C CA . GLN A 1 92 ? 38.264 -29.449 38.618 1.00 24.22 224 GLN A CA 1
ATOM 694 C C . GLN A 1 92 ? 37.379 -28.311 39.129 1.00 25.99 224 GLN A C 1
ATOM 695 O O . GLN A 1 92 ? 37.097 -27.379 38.367 1.00 27.09 224 GLN A O 1
ATOM 701 N N . TYR A 1 93 ? 36.987 -28.343 40.422 1.00 26.12 225 TYR A N 1
ATOM 702 C CA . TYR A 1 93 ? 36.150 -27.278 41.007 1.00 26.83 225 TYR A CA 1
ATOM 703 C C . TYR A 1 93 ? 36.907 -25.961 41.117 1.00 25.85 225 TYR A C 1
ATOM 704 O O . TYR A 1 93 ? 36.278 -24.911 41.082 1.00 26.32 225 TYR A O 1
ATOM 713 N N . ARG A 1 94 ? 38.233 -26.000 41.362 1.00 24.33 226 ARG A N 1
ATOM 714 C CA . ARG A 1 94 ? 39.023 -24.775 41.463 1.00 22.58 226 ARG A CA 1
ATOM 715 C C . ARG A 1 94 ? 39.055 -24.090 40.092 1.00 22.29 226 ARG A C 1
ATOM 716 O O . ARG A 1 94 ? 38.801 -22.883 40.009 1.00 22.40 226 ARG A O 1
ATOM 724 N N . VAL A 1 95 ? 39.283 -24.876 39.013 1.00 21.43 227 VAL A N 1
ATOM 725 C CA . VAL A 1 95 ? 39.281 -24.380 37.633 1.00 21.37 227 VAL A CA 1
ATOM 726 C C . VAL A 1 95 ? 37.908 -23.819 37.310 1.00 22.78 227 VAL A C 1
ATOM 727 O O . VAL A 1 95 ? 37.820 -22.687 36.826 1.00 23.29 227 VAL A O 1
ATOM 731 N N . GLU A 1 96 ? 36.824 -24.575 37.627 1.00 23.21 228 GLU A N 1
ATOM 732 C CA . GLU A 1 96 ? 35.454 -24.106 37.353 1.00 23.79 228 GLU A CA 1
ATOM 733 C C . GLU A 1 96 ? 35.124 -22.825 38.065 1.00 23.75 228 GLU A C 1
ATOM 734 O O . GLU A 1 96 ? 34.514 -21.949 37.458 1.00 24.37 228 GLU A O 1
ATOM 740 N N . LEU A 1 97 ? 35.573 -22.676 39.322 1.00 22.84 229 LEU A N 1
ATOM 741 C CA . LEU A 1 97 ? 35.335 -21.459 40.063 1.00 22.90 229 LEU A CA 1
ATOM 742 C C . LEU A 1 97 ? 36.112 -20.311 39.419 1.00 24.48 229 LEU A C 1
ATOM 743 O O . LEU A 1 97 ? 35.551 -19.230 39.246 1.00 25.62 229 LEU A O 1
ATOM 748 N N . ALA A 1 98 ? 37.369 -20.551 39.013 1.00 25.29 230 ALA A N 1
ATOM 749 C CA . ALA A 1 98 ? 38.176 -19.510 38.397 1.00 25.99 230 ALA A CA 1
ATOM 750 C C . ALA A 1 98 ? 37.619 -19.052 37.036 1.00 27.62 230 ALA A C 1
ATOM 751 O O . ALA A 1 98 ? 37.634 -17.854 36.760 1.00 27.08 230 ALA A O 1
ATOM 753 N N . GLU A 1 99 ? 37.043 -19.981 36.243 1.00 29.12 231 GLU A N 1
ATOM 754 C CA . GLU A 1 99 ? 36.394 -19.673 34.957 1.00 31.08 231 GLU A CA 1
ATOM 755 C C . GLU A 1 99 ? 35.165 -18.778 35.189 1.00 32.67 231 GLU A C 1
ATOM 756 O O . GLU A 1 99 ? 34.924 -17.859 34.407 1.00 33.42 231 GLU A O 1
ATOM 762 N N . LYS A 1 100 ? 34.396 -19.044 36.262 1.00 32.73 232 LYS A N 1
ATOM 763 C CA . LYS A 1 100 ? 33.206 -18.270 36.617 1.00 33.23 232 LYS A CA 1
ATOM 764 C C . LYS A 1 100 ? 33.607 -16.866 37.043 1.00 31.49 232 LYS A C 1
ATOM 765 O O . LYS A 1 100 ? 32.973 -15.907 36.628 1.00 31.33 232 LYS A O 1
ATOM 771 N N . HIS A 1 101 ? 34.681 -16.737 37.840 1.00 29.71 233 HIS A N 1
ATOM 772 C CA . HIS A 1 101 ? 35.177 -15.428 38.245 1.00 28.41 233 HIS A CA 1
ATOM 773 C C . HIS A 1 101 ? 35.646 -14.646 37.025 1.00 28.93 233 HIS A C 1
ATOM 774 O O . HIS A 1 101 ? 35.327 -13.478 36.916 1.00 29.13 233 HIS A O 1
ATOM 781 N N . GLN A 1 102 ? 36.313 -15.304 36.064 1.00 29.25 234 GLN A N 1
ATOM 782 C CA . GLN A 1 102 ? 36.741 -14.636 34.846 1.00 30.57 234 GLN A CA 1
ATOM 783 C C . GLN A 1 102 ? 35.565 -14.077 34.066 1.00 31.69 234 GLN A C 1
ATOM 784 O O . GLN A 1 102 ? 35.624 -12.944 33.605 1.00 32.31 234 GLN A O 1
ATOM 790 N N . LYS A 1 103 ? 34.509 -14.868 33.934 1.00 31.69 235 LYS A N 1
ATOM 791 C CA . LYS A 1 103 ? 33.301 -14.497 33.229 1.00 32.63 235 LYS A CA 1
ATOM 792 C C . LYS A 1 103 ? 32.618 -13.294 33.922 1.00 32.56 235 LYS A C 1
ATOM 793 O O . LYS A 1 103 ? 32.219 -12.343 33.245 1.00 32.93 235 LYS A O 1
ATOM 799 N N . THR A 1 104 ? 32.514 -13.323 35.262 1.00 31.66 236 THR A N 1
ATOM 800 C CA . THR A 1 104 ? 31.908 -12.235 36.009 1.00 31.54 236 THR A CA 1
ATOM 801 C C . THR A 1 104 ? 32.703 -10.938 35.823 1.00 32.02 236 THR A C 1
ATOM 802 O O . THR A 1 104 ? 32.105 -9.885 35.591 1.00 32.02 236 THR A O 1
ATOM 806 N N . LEU A 1 105 ? 34.041 -11.016 35.898 1.00 31.62 237 LEU A N 1
ATOM 807 C CA . LEU A 1 105 ? 34.868 -9.829 35.745 1.00 32.09 237 LEU A CA 1
ATOM 808 C C . LEU A 1 105 ? 34.802 -9.214 34.347 1.00 33.12 237 LEU A C 1
ATOM 809 O O . LEU A 1 105 ? 34.891 -7.995 34.236 1.00 32.95 237 LEU A O 1
ATOM 814 N N . GLN A 1 106 ? 34.553 -10.027 33.308 1.00 33.87 238 GLN A N 1
ATOM 815 C CA . GLN A 1 106 ? 34.403 -9.513 31.949 1.00 35.60 238 GLN A CA 1
ATOM 816 C C . GLN A 1 106 ? 33.097 -8.761 31.759 1.00 36.46 238 GLN A C 1
ATOM 817 O O . GLN A 1 106 ? 33.091 -7.687 31.135 1.00 36.90 238 GLN A O 1
ATOM 823 N N . LEU A 1 107 ? 32.002 -9.287 32.333 1.00 36.36 239 LEU A N 1
ATOM 824 C CA . LEU A 1 107 ? 30.699 -8.623 32.292 1.00 36.81 239 LEU A CA 1
ATOM 825 C C . LEU A 1 107 ? 30.793 -7.328 33.116 1.00 36.71 239 LEU A C 1
ATOM 826 O O . LEU A 1 107 ? 30.339 -6.280 32.665 1.00 38.03 239 LEU A O 1
ATOM 831 N N . LEU A 1 108 ? 31.444 -7.391 34.281 1.00 35.08 240 LEU A N 1
ATOM 832 C CA . LEU A 1 108 ? 31.689 -6.262 35.162 1.00 33.96 240 LEU A CA 1
ATOM 833 C C . LEU A 1 108 ? 32.513 -5.156 34.458 1.00 34.34 240 LEU A C 1
ATOM 834 O O . LEU A 1 108 ? 32.201 -3.983 34.618 1.00 34.40 240 LEU A O 1
ATOM 839 N N . ARG A 1 109 ? 33.539 -5.523 33.680 1.00 34.42 241 ARG A N 1
ATOM 840 C CA . ARG A 1 109 ? 34.362 -4.556 32.943 1.00 35.23 241 ARG A CA 1
ATOM 841 C C . ARG A 1 109 ? 33.495 -3.806 31.930 1.00 35.18 241 ARG A C 1
ATOM 842 O O . ARG A 1 109 ? 33.643 -2.590 31.769 1.00 35.69 241 ARG A O 1
ATOM 850 N N . LYS A 1 110 ? 32.603 -4.531 31.234 1.00 34.31 242 LYS A N 1
ATOM 851 C CA . LYS A 1 110 ? 31.742 -3.900 30.251 1.00 33.93 242 LYS A CA 1
ATOM 852 C C . LYS A 1 110 ? 30.753 -2.921 30.940 1.00 33.55 242 LYS A C 1
ATOM 853 O O . LYS A 1 110 ? 30.565 -1.815 30.463 1.00 33.99 242 LYS A O 1
ATOM 855 N N . GLN A 1 111 ? 30.164 -3.320 32.068 1.00 32.55 243 GLN A N 1
ATOM 856 C CA . GLN A 1 111 ? 29.241 -2.503 32.831 1.00 31.92 243 GLN A CA 1
ATOM 857 C C . GLN A 1 111 ? 29.942 -1.246 33.346 1.00 31.69 243 GLN A C 1
ATOM 858 O O . GLN A 1 111 ? 29.412 -0.151 33.188 1.00 31.84 243 GLN A O 1
ATOM 864 N N . GLN A 1 112 ? 31.149 -1.393 33.922 1.00 30.78 244 GLN A N 1
ATOM 865 C CA . GLN A 1 112 ? 31.931 -0.264 34.422 1.00 29.98 244 GLN A CA 1
ATOM 866 C C . GLN A 1 112 ? 32.295 0.712 33.296 1.00 31.01 244 GLN A C 1
ATOM 867 O O . GLN A 1 112 ? 32.285 1.922 33.504 1.00 30.59 244 GLN A O 1
ATOM 873 N N . THR A 1 113 ? 32.587 0.185 32.100 1.00 32.13 245 THR A N 1
ATOM 874 C CA . THR A 1 113 ? 32.922 0.982 30.929 1.00 33.76 245 THR A CA 1
ATOM 875 C C . THR A 1 113 ? 31.742 1.882 30.539 1.00 35.01 245 THR A C 1
ATOM 876 O O . THR A 1 113 ? 31.954 3.045 30.185 1.00 35.85 245 THR A O 1
ATOM 880 N N . ILE A 1 114 ? 30.505 1.369 30.654 1.00 34.78 246 ILE A N 1
ATOM 881 C CA . ILE A 1 114 ? 29.311 2.150 30.365 1.00 35.31 246 ILE A CA 1
ATOM 882 C C . ILE A 1 114 ? 29.147 3.255 31.399 1.00 35.01 246 ILE A C 1
ATOM 883 O O . ILE A 1 114 ? 28.936 4.410 31.032 1.00 35.92 246 ILE A O 1
ATOM 888 N N . ILE A 1 115 ? 29.227 2.911 32.694 1.00 33.59 247 ILE A N 1
ATOM 889 C CA . ILE A 1 115 ? 29.032 3.868 33.768 1.00 32.24 247 ILE A CA 1
ATOM 890 C C . ILE A 1 115 ? 30.066 4.985 33.737 1.00 31.75 247 ILE A C 1
ATOM 891 O O . ILE A 1 115 ? 29.710 6.151 33.769 1.00 32.24 247 ILE A O 1
ATOM 896 N N . LEU A 1 116 ? 31.329 4.629 33.628 1.00 31.10 248 LEU A N 1
ATOM 897 C CA . LEU A 1 116 ? 32.466 5.526 33.712 1.00 31.23 248 LEU A CA 1
ATOM 898 C C . LEU A 1 116 ? 32.821 6.278 32.426 1.00 32.23 248 LEU A C 1
ATOM 899 O O . LEU A 1 116 ? 33.080 7.480 32.492 1.00 32.81 248 LEU A O 1
ATOM 904 N N . ASP A 1 117 ? 32.907 5.587 31.273 1.00 32.11 249 ASP A N 1
ATOM 905 C CA . ASP A 1 117 ? 33.288 6.251 30.022 1.00 32.48 249 ASP A CA 1
ATOM 906 C C . ASP A 1 117 ? 32.120 6.771 29.200 1.00 31.90 249 ASP A C 1
ATOM 907 O O . ASP A 1 117 ? 32.349 7.429 28.183 1.00 31.84 249 ASP A O 1
ATOM 912 N N . ASP A 1 118 ? 30.883 6.467 29.606 1.00 31.50 250 ASP A N 1
ATOM 913 C CA A ASP A 1 118 ? 29.704 6.930 28.892 0.50 32.14 250 ASP A CA 1
ATOM 914 C CA B ASP A 1 118 ? 29.705 6.948 28.898 0.50 31.62 250 ASP A CA 1
ATOM 915 C C . ASP A 1 118 ? 28.852 7.840 29.816 1.00 31.43 250 ASP A C 1
ATOM 916 O O . ASP A 1 118 ? 28.898 9.056 29.665 1.00 32.06 250 ASP A O 1
ATOM 925 N N . GLU A 1 119 ? 28.116 7.267 30.790 1.00 29.87 251 GLU A N 1
ATOM 926 C CA . GLU A 1 119 ? 27.245 8.030 31.675 1.00 29.66 251 GLU A CA 1
ATOM 927 C C . GLU A 1 119 ? 27.915 9.145 32.454 1.00 28.84 251 GLU A C 1
ATOM 928 O O . GLU A 1 119 ? 27.346 10.238 32.537 1.00 29.65 251 GLU A O 1
ATOM 934 N N . LEU A 1 120 ? 29.107 8.896 33.003 1.00 27.06 252 LEU A N 1
ATOM 935 C CA . LEU A 1 120 ? 29.844 9.894 33.784 1.00 25.81 252 LEU A CA 1
ATOM 936 C C . LEU A 1 120 ? 30.388 10.995 32.890 1.00 25.88 252 LEU A C 1
ATOM 937 O O . LEU A 1 120 ? 30.310 12.166 33.247 1.00 25.70 252 LEU A O 1
ATOM 942 N N . ILE A 1 121 ? 30.896 10.622 31.705 1.00 26.09 253 ILE A N 1
ATOM 943 C CA . ILE A 1 121 ? 31.413 11.563 30.707 1.00 26.53 253 ILE A CA 1
ATOM 944 C C . ILE A 1 121 ? 30.290 12.503 30.216 1.00 26.57 253 ILE A C 1
ATOM 945 O O . ILE A 1 121 ? 30.551 13.687 30.008 1.00 26.47 253 ILE A O 1
ATOM 950 N N . GLN A 1 122 ? 29.044 11.981 30.061 1.00 26.71 254 GLN A N 1
ATOM 951 C CA . GLN A 1 122 ? 27.888 12.785 29.616 1.00 27.44 254 GLN A CA 1
ATOM 952 C C . GLN A 1 122 ? 27.504 13.786 30.705 1.00 26.14 254 GLN A C 1
ATOM 953 O O . GLN A 1 122 ? 27.202 14.928 30.400 1.00 26.77 254 GLN A O 1
ATOM 959 N N . TRP A 1 123 ? 27.539 13.360 31.971 1.00 24.44 255 TRP A N 1
ATOM 960 C CA . TRP A 1 123 ? 27.235 14.212 33.110 1.00 23.30 255 TRP A CA 1
ATOM 961 C C . TRP A 1 123 ? 28.277 15.353 33.163 1.00 23.01 255 TRP A C 1
ATOM 962 O O . TRP A 1 123 ? 27.905 16.522 33.260 1.00 23.06 255 TRP A O 1
ATOM 973 N N . LYS A 1 124 ? 29.561 15.015 32.978 1.00 22.18 256 LYS A N 1
ATOM 974 C CA . LYS A 1 124 ? 30.631 16.002 32.960 1.00 21.93 256 LYS A CA 1
ATOM 975 C C . LYS A 1 124 ? 30.494 16.985 31.782 1.00 22.20 256 LYS A C 1
ATOM 976 O O . LYS A 1 124 ? 30.733 18.173 31.957 1.00 22.52 256 LYS A O 1
ATOM 982 N N . ARG A 1 125 ? 30.083 16.503 30.612 1.00 21.69 257 ARG A N 1
ATOM 983 C CA . ARG A 1 125 ? 29.895 17.354 29.455 1.00 22.12 257 ARG A CA 1
ATOM 984 C C . ARG A 1 125 ? 28.740 18.334 29.717 1.00 21.49 257 ARG A C 1
ATOM 985 O O . ARG A 1 125 ? 28.868 19.524 29.430 1.00 21.38 257 ARG A O 1
ATOM 993 N N . ARG A 1 126 ? 27.659 17.856 30.344 1.00 21.42 258 ARG A N 1
ATOM 994 C CA . ARG A 1 126 ? 26.535 18.711 30.723 1.00 22.36 258 ARG A CA 1
ATOM 995 C C . ARG A 1 126 ? 27.016 19.776 31.724 1.00 22.17 258 ARG A C 1
ATOM 996 O O . ARG A 1 126 ? 26.605 20.941 31.624 1.00 22.80 258 ARG A O 1
ATOM 1004 N N . GLN A 1 127 ? 27.891 19.377 32.684 1.00 20.77 259 GLN A N 1
ATOM 1005 C CA . GLN A 1 127 ? 28.426 20.291 33.696 1.00 20.50 259 GLN A CA 1
ATOM 1006 C C . GLN A 1 127 ? 29.264 21.380 33.027 1.00 20.52 259 GLN A C 1
ATOM 1007 O O . GLN A 1 127 ? 29.094 22.572 33.315 1.00 20.48 259 GLN A O 1
ATOM 1013 N N . GLN A 1 128 ? 30.107 20.970 32.075 1.00 20.36 260 GLN A N 1
ATOM 1014 C CA . GLN A 1 128 ? 30.962 21.862 31.305 1.00 20.81 260 GLN A CA 1
ATOM 1015 C C . GLN A 1 128 ? 30.131 22.857 30.482 1.00 21.26 260 GLN A C 1
ATOM 1016 O O . GLN A 1 128 ? 30.416 24.047 30.490 1.00 21.63 260 GLN A O 1
ATOM 1022 N N . LEU A 1 129 ? 29.072 22.383 29.827 1.00 21.35 261 LEU A N 1
ATOM 1023 C CA . LEU A 1 129 ? 28.184 23.242 29.049 1.00 22.02 261 LEU A CA 1
ATOM 1024 C C . LEU A 1 129 ? 27.344 24.152 29.944 1.00 21.73 261 LEU A C 1
ATOM 1025 O O . LEU A 1 129 ? 27.015 25.255 29.513 1.00 22.03 261 LEU A O 1
ATOM 1030 N N . ALA A 1 130 ? 27.033 23.729 31.196 1.00 21.24 262 ALA A N 1
ATOM 1031 C CA . ALA A 1 130 ? 26.303 24.572 32.173 1.00 21.62 262 ALA A CA 1
ATOM 1032 C C . ALA A 1 130 ? 27.088 25.836 32.552 1.00 22.68 262 ALA A C 1
ATOM 1033 O O . ALA A 1 130 ? 26.477 26.884 32.858 1.00 22.90 262 ALA A O 1
ATOM 1035 N N . GLY A 1 131 ? 28.420 25.744 32.465 1.00 22.76 263 GLY A N 1
ATOM 1036 C CA . GLY A 1 131 ? 29.309 26.874 32.657 1.00 23.73 263 GLY A CA 1
ATOM 1037 C C . GLY A 1 131 ? 29.100 27.975 31.631 1.00 24.75 263 GLY A C 1
ATOM 1038 O O . GLY A 1 131 ? 29.531 29.101 31.851 1.00 26.36 263 GLY A O 1
ATOM 1039 N N . ASN A 1 132 ? 28.467 27.662 30.494 1.00 23.99 264 ASN A N 1
ATOM 1040 C CA . ASN A 1 132 ? 28.128 28.599 29.418 1.00 24.01 264 ASN A CA 1
ATOM 1041 C C . ASN A 1 132 ? 26.634 28.947 29.375 1.00 23.14 264 ASN A C 1
ATOM 1042 O O . ASN A 1 132 ? 26.204 29.504 28.381 1.00 22.85 264 ASN A O 1
ATOM 1047 N N . GLY A 1 133 ? 25.853 28.538 30.376 1.00 22.68 265 GLY A N 1
ATOM 1048 C CA . GLY A 1 133 ? 24.417 28.774 30.369 1.00 23.20 265 GLY A CA 1
ATOM 1049 C C . GLY A 1 133 ? 23.567 27.579 29.991 1.00 24.35 265 GLY A C 1
ATOM 1050 O O . GLY A 1 133 ? 22.345 27.676 29.969 1.00 25.39 265 GLY A O 1
ATOM 1051 N N . GLY A 1 134 ? 24.193 26.442 29.726 1.00 24.74 266 GLY A N 1
ATOM 1052 C CA . GLY A 1 134 ? 23.493 25.212 29.387 1.00 25.61 266 GLY A CA 1
ATOM 1053 C C . GLY A 1 134 ? 22.654 24.672 30.528 1.00 26.58 266 GLY A C 1
ATOM 1054 O O . GLY A 1 134 ? 22.776 25.105 31.682 1.00 26.53 266 GLY A O 1
ATOM 1055 N N . PRO A 1 135 ? 21.739 23.766 30.206 1.00 27.64 267 PRO A N 1
ATOM 1056 C CA . PRO A 1 135 ? 20.888 23.184 31.263 1.00 29.60 267 PRO A CA 1
ATOM 1057 C C . PRO A 1 135 ? 21.686 22.448 32.358 1.00 31.44 267 PRO A C 1
ATOM 1058 O O . PRO A 1 135 ? 22.673 21.783 32.067 1.00 31.45 267 PRO A O 1
ATOM 1062 N N . PRO A 1 136 ? 21.244 22.555 33.624 1.00 32.25 268 PRO A N 1
ATOM 1063 C CA . PRO A 1 136 ? 21.960 21.880 34.729 1.00 32.56 268 PRO A CA 1
ATOM 1064 C C . PRO A 1 136 ? 22.243 20.401 34.528 1.00 33.31 268 PRO A C 1
ATOM 1065 O O . PRO A 1 136 ? 21.405 19.680 33.979 1.00 34.50 268 PRO A O 1
ATOM 1069 N N . GLU A 1 137 ? 23.429 19.938 34.971 1.00 32.39 269 GLU A N 1
ATOM 1070 C CA . GLU A 1 137 ? 23.801 18.515 34.888 1.00 32.79 269 GLU A CA 1
ATOM 1071 C C . GLU A 1 137 ? 22.792 17.633 35.605 1.00 33.35 269 GLU A C 1
ATOM 1072 O O . GLU A 1 137 ? 22.691 16.454 35.280 1.00 32.96 269 GLU A O 1
ATOM 1078 N N . GLY A 1 138 ? 22.217 18.141 36.693 1.00 33.85 270 GLY A N 1
ATOM 1079 C CA . GLY A 1 138 ? 21.341 17.334 37.519 1.00 34.98 270 GLY A CA 1
ATOM 1080 C C . GLY A 1 138 ? 22.118 16.621 38.611 1.00 35.14 270 GLY A C 1
ATOM 1081 O O . GLY A 1 138 ? 23.344 16.714 38.704 1.00 34.79 270 GLY A O 1
ATOM 1082 N N . SER A 1 139 ? 21.396 15.915 39.446 1.00 35.51 271 SER A N 1
ATOM 1083 C CA . SER A 1 139 ? 21.952 15.216 40.577 1.00 36.13 271 SER A CA 1
ATOM 1084 C C . SER A 1 139 ? 22.857 14.042 40.212 1.00 36.09 271 SER A C 1
ATOM 1085 O O . SER A 1 139 ? 22.689 13.413 39.176 1.00 35.77 271 SER A O 1
ATOM 1088 N N . LEU A 1 140 ? 23.795 13.736 41.108 1.00 36.41 272 LEU A N 1
ATOM 1089 C CA . LEU A 1 140 ? 24.680 12.587 41.001 1.00 36.83 272 LEU A CA 1
ATOM 1090 C C . LEU A 1 140 ? 24.050 11.308 41.602 1.00 38.72 272 LEU A C 1
ATOM 1091 O O . LEU A 1 140 ? 24.686 10.270 41.569 1.00 38.72 272 LEU A O 1
ATOM 1096 N N . ASP A 1 141 ? 22.803 11.378 42.115 1.00 40.24 273 ASP A N 1
ATOM 1097 C CA . ASP A 1 141 ? 22.065 10.268 42.729 1.00 41.46 273 ASP A CA 1
ATOM 1098 C C . ASP A 1 141 ? 22.113 8.958 41.969 1.00 39.89 273 ASP A C 1
ATOM 1099 O O . ASP A 1 141 ? 22.364 7.926 42.600 1.00 40.75 273 ASP A O 1
ATOM 1104 N N . VAL A 1 142 ? 21.825 8.959 40.649 1.00 38.13 274 VAL A N 1
ATOM 1105 C CA . VAL A 1 142 ? 21.808 7.675 39.926 1.00 37.41 274 VAL A CA 1
ATOM 1106 C C . VAL A 1 142 ? 23.249 7.242 39.621 1.00 35.37 274 VAL A C 1
ATOM 1107 O O . VAL A 1 142 ? 23.514 6.056 39.729 1.00 35.97 274 VAL A O 1
ATOM 1111 N N . LEU A 1 143 ? 24.182 8.177 39.354 1.00 33.67 275 LEU A N 1
ATOM 1112 C CA . LEU A 1 143 ? 25.588 7.826 39.137 1.00 33.15 275 LEU A CA 1
ATOM 1113 C C . LEU A 1 143 ? 26.217 7.207 40.387 1.00 33.52 275 LEU A C 1
ATOM 1114 O O . LEU A 1 143 ? 26.948 6.222 40.283 1.00 33.32 275 LEU A O 1
ATOM 1119 N N . GLN A 1 144 ? 25.909 7.766 41.559 1.00 33.35 276 GLN A N 1
ATOM 1120 C CA . GLN A 1 144 ? 26.421 7.236 42.803 1.00 34.20 276 GLN A CA 1
ATOM 1121 C C . GLN A 1 144 ? 25.785 5.869 43.070 1.00 34.78 276 GLN A C 1
ATOM 1122 O O . GLN A 1 144 ? 26.481 4.949 43.422 1.00 34.65 276 GLN A O 1
ATOM 1128 N N . SER A 1 145 ? 24.485 5.715 42.826 1.00 35.29 277 SER A N 1
ATOM 1129 C CA . SER A 1 145 ? 23.787 4.449 43.010 1.00 35.80 277 SER A CA 1
ATOM 1130 C C . SER A 1 145 ? 24.400 3.363 42.117 1.00 34.93 277 SER A C 1
ATOM 1131 O O . SER A 1 145 ? 24.622 2.248 42.581 1.00 35.20 277 SER A O 1
ATOM 1134 N N . TRP A 1 146 ? 24.784 3.716 40.885 1.00 33.80 278 TRP A N 1
ATOM 1135 C CA . TRP A 1 146 ? 25.462 2.777 39.990 1.00 33.42 278 TRP A CA 1
ATOM 1136 C C . TRP A 1 146 ? 26.903 2.467 40.448 1.00 32.41 278 TRP A C 1
ATOM 1137 O O . TRP A 1 146 ? 27.345 1.316 40.372 1.00 32.25 278 TRP A O 1
ATOM 1148 N N . CYS A 1 147 ? 27.634 3.485 40.915 1.00 31.57 279 CYS A N 1
ATOM 1149 C CA . CYS A 1 147 ? 29.011 3.302 41.360 1.00 31.58 279 CYS A CA 1
ATOM 1150 C C . CYS A 1 147 ? 29.119 2.481 42.637 1.00 31.75 279 CYS A C 1
ATOM 1151 O O . CYS A 1 147 ? 30.058 1.699 42.781 1.00 31.21 279 CYS A O 1
ATOM 1154 N N . GLU A 1 148 ? 28.137 2.614 43.529 1.00 32.16 280 GLU A N 1
ATOM 1155 C CA . GLU A 1 148 ? 28.073 1.832 44.759 1.00 33.35 280 GLU A CA 1
ATOM 1156 C C . GLU A 1 148 ? 27.910 0.360 44.419 1.00 33.92 280 GLU A C 1
ATOM 1157 O O . GLU A 1 148 ? 28.566 -0.477 45.031 1.00 34.68 280 GLU A O 1
ATOM 1163 N N . LYS A 1 149 ? 27.074 0.039 43.407 1.00 33.50 281 LYS A N 1
ATOM 1164 C CA . LYS A 1 149 ? 26.883 -1.343 42.968 1.00 33.12 281 LYS A CA 1
ATOM 1165 C C . LYS A 1 149 ? 28.148 -1.900 42.367 1.00 31.34 281 LYS A C 1
ATOM 1166 O O . LYS A 1 149 ? 28.530 -3.011 42.721 1.00 32.56 281 LYS A O 1
ATOM 1172 N N . LEU A 1 150 ? 28.853 -1.124 41.530 1.00 29.14 282 LEU A N 1
ATOM 1173 C CA . LEU A 1 150 ? 30.138 -1.553 40.950 1.00 28.27 282 LEU A CA 1
ATOM 1174 C C . LEU A 1 150 ? 31.148 -1.838 42.087 1.00 28.38 282 LEU A C 1
ATOM 1175 O O . LEU A 1 150 ? 31.868 -2.823 42.026 1.00 28.88 282 LEU A O 1
ATOM 1180 N N . ALA A 1 151 ? 31.190 -0.976 43.110 1.00 27.59 283 ALA A N 1
ATOM 1181 C CA . ALA A 1 151 ? 32.095 -1.164 44.234 1.00 27.64 283 ALA A CA 1
ATOM 1182 C C . ALA A 1 151 ? 31.739 -2.446 45.027 1.00 28.49 283 ALA A C 1
ATOM 1183 O O . ALA A 1 151 ? 32.623 -3.240 45.316 1.00 27.75 283 ALA A O 1
ATOM 1185 N N . GLU A 1 152 ? 30.455 -2.657 45.343 1.00 29.24 284 GLU A N 1
ATOM 1186 C CA . GLU A 1 152 ? 30.026 -3.858 46.053 1.00 30.30 284 GLU A CA 1
ATOM 1187 C C . GLU A 1 152 ? 30.359 -5.133 45.265 1.00 31.43 284 GLU A C 1
ATOM 1188 O O . GLU A 1 152 ? 30.938 -6.061 45.827 1.00 31.94 284 GLU A O 1
ATOM 1190 N N . ILE A 1 153 ? 30.060 -5.163 43.958 1.00 31.64 285 ILE A N 1
ATOM 1191 C CA . ILE A 1 153 ? 30.354 -6.342 43.150 1.00 32.24 285 ILE A CA 1
ATOM 1192 C C . ILE A 1 153 ? 31.853 -6.593 43.023 1.00 32.02 285 ILE A C 1
ATOM 1193 O O . ILE A 1 153 ? 32.267 -7.742 43.201 1.00 32.12 285 ILE A O 1
ATOM 1198 N N . ILE A 1 154 ? 32.679 -5.552 42.752 1.00 31.70 286 ILE A N 1
ATOM 1199 C CA . ILE A 1 154 ? 34.133 -5.773 42.649 1.00 32.01 286 ILE A CA 1
ATOM 1200 C C . ILE A 1 154 ? 34.705 -6.248 43.963 1.00 32.44 286 ILE A C 1
ATOM 1201 O O . ILE A 1 154 ? 35.518 -7.167 43.975 1.00 32.18 286 ILE A O 1
ATOM 1206 N N . TRP A 1 155 ? 34.228 -5.673 45.072 1.00 33.03 287 TRP A N 1
ATOM 1207 C CA . TRP A 1 155 ? 34.710 -6.038 46.387 1.00 34.11 287 TRP A CA 1
ATOM 1208 C C . TRP A 1 155 ? 34.305 -7.448 46.795 1.00 33.13 287 TRP A C 1
ATOM 1209 O O . TRP A 1 155 ? 35.147 -8.169 47.304 1.00 33.26 287 TRP A O 1
ATOM 1220 N N . GLN A 1 156 ? 33.052 -7.871 46.551 1.00 32.58 288 GLN A N 1
ATOM 1221 C CA . GLN A 1 156 ? 32.617 -9.245 46.897 1.00 32.46 288 GLN A CA 1
ATOM 1222 C C . GLN A 1 156 ? 33.451 -10.250 46.102 1.00 30.69 288 GLN A C 1
ATOM 1223 O O . GLN A 1 156 ? 33.910 -11.238 46.664 1.00 30.92 288 GLN A O 1
ATOM 1229 N N . ASN A 1 157 ? 33.687 -9.967 44.810 1.00 28.70 289 ASN A N 1
ATOM 1230 C CA . ASN A 1 157 ? 34.472 -10.854 43.976 1.00 27.80 289 ASN A CA 1
ATOM 1231 C C . ASN A 1 157 ? 35.929 -10.920 44.420 1.00 27.46 289 ASN A C 1
ATOM 1232 O O . ASN A 1 157 ? 36.500 -12.001 44.429 1.00 26.47 289 ASN A O 1
ATOM 1237 N N . ARG A 1 158 ? 36.505 -9.790 44.853 1.00 27.58 290 ARG A N 1
ATOM 1238 C CA . ARG A 1 158 ? 37.886 -9.775 45.326 1.00 27.94 290 ARG A CA 1
ATOM 1239 C C . ARG A 1 158 ? 38.048 -10.639 46.576 1.00 27.60 290 ARG A C 1
ATOM 1240 O O . ARG A 1 158 ? 39.035 -11.383 46.671 1.00 27.99 290 ARG A O 1
ATOM 1248 N N . GLN A 1 159 ? 37.100 -10.543 47.543 1.00 26.46 291 GLN A N 1
ATOM 1249 C CA A GLN A 1 159 ? 37.249 -11.330 48.768 0.50 26.79 291 GLN A CA 1
ATOM 1250 C CA B GLN A 1 159 ? 37.186 -11.325 48.775 0.50 26.47 291 GLN A CA 1
ATOM 1251 C C . GLN A 1 159 ? 36.964 -12.820 48.525 1.00 26.40 291 GLN A C 1
ATOM 1252 O O . GLN A 1 159 ? 37.533 -13.652 49.221 1.00 27.15 291 GLN A O 1
ATOM 1263 N N . GLN A 1 160 ? 36.162 -13.160 47.506 1.00 25.12 292 GLN A N 1
ATOM 1264 C CA . GLN A 1 160 ? 35.921 -14.537 47.149 1.00 24.53 292 GLN A CA 1
ATOM 1265 C C . GLN A 1 160 ? 37.194 -15.122 46.559 1.00 25.81 292 GLN A C 1
ATOM 1266 O O . GLN A 1 160 ? 37.540 -16.260 46.905 1.00 25.89 292 GLN A O 1
ATOM 1272 N N . ILE A 1 161 ? 37.896 -14.372 45.668 1.00 26.95 293 ILE A N 1
ATOM 1273 C CA . ILE A 1 161 ? 39.091 -14.931 45.058 1.00 29.48 293 ILE A CA 1
ATOM 1274 C C . ILE A 1 161 ? 40.266 -15.017 46.101 1.00 30.57 293 ILE A C 1
ATOM 1275 O O . ILE A 1 161 ? 41.087 -15.943 46.010 1.00 30.47 293 ILE A O 1
ATOM 1280 N N . ARG A 1 162 ? 40.300 -14.125 47.099 1.00 31.11 294 ARG A N 1
ATOM 1281 C CA . ARG A 1 162 ? 41.334 -14.207 48.140 1.00 32.07 294 ARG A CA 1
ATOM 1282 C C . ARG A 1 162 ? 41.105 -15.427 49.037 1.00 31.06 294 ARG A C 1
ATOM 1283 O O . ARG A 1 162 ? 42.070 -16.042 49.480 1.00 30.95 294 ARG A O 1
ATOM 1291 N N . ARG A 1 163 ? 39.833 -15.808 49.253 1.00 30.29 295 ARG A N 1
ATOM 1292 C CA . ARG A 1 163 ? 39.482 -16.996 50.015 1.00 30.09 295 ARG A CA 1
ATOM 1293 C C . ARG A 1 163 ? 39.862 -18.240 49.209 1.00 29.36 295 ARG A C 1
ATOM 1294 O O . ARG A 1 163 ? 40.399 -19.182 49.788 1.00 29.70 295 ARG A O 1
ATOM 1302 N N . ALA A 1 164 ? 39.626 -18.231 47.881 1.00 28.31 296 ALA A N 1
ATOM 1303 C CA . ALA A 1 164 ? 39.985 -19.344 47.008 1.00 28.50 296 ALA A CA 1
ATOM 1304 C C . ALA A 1 164 ? 41.494 -19.542 46.996 1.00 28.83 296 ALA A C 1
ATOM 1305 O O . ALA A 1 164 ? 41.947 -20.679 47.121 1.00 28.88 296 ALA A O 1
ATOM 1307 N N . GLU A 1 165 ? 42.266 -18.440 46.936 1.00 29.05 297 GLU A N 1
ATOM 1308 C CA . GLU A 1 165 ? 43.721 -18.484 46.958 1.00 30.52 297 GLU A CA 1
ATOM 1309 C C . GLU A 1 165 ? 44.200 -19.097 48.254 1.00 32.39 297 GLU A C 1
ATOM 1310 O O . GLU A 1 165 ? 45.106 -19.925 48.222 1.00 32.79 297 GLU A O 1
ATOM 1316 N N . HIS A 1 166 ? 43.586 -18.721 49.384 1.00 33.19 298 HIS A N 1
ATOM 1317 C CA . HIS A 1 166 ? 43.965 -19.264 50.673 1.00 34.89 298 HIS A CA 1
ATOM 1318 C C . HIS A 1 166 ? 43.731 -20.759 50.751 1.00 33.18 298 HIS A C 1
ATOM 1319 O O . HIS A 1 166 ? 44.554 -21.463 51.322 1.00 33.31 298 HIS A O 1
ATOM 1326 N N . LEU A 1 167 ? 42.643 -21.259 50.154 1.00 31.48 299 LEU A N 1
ATOM 1327 C CA . LEU A 1 167 ? 42.397 -22.702 50.125 1.00 30.80 299 LEU A CA 1
ATOM 1328 C C . LEU A 1 167 ? 43.515 -23.408 49.335 1.00 30.49 299 LEU A C 1
ATOM 1329 O O . LEU A 1 167 ? 43.957 -24.467 49.753 1.00 30.34 299 LEU A O 1
ATOM 1334 N N . CYS A 1 168 ? 44.015 -22.778 48.254 1.00 30.52 300 CYS A N 1
ATOM 1335 C CA . CYS A 1 168 ? 45.110 -23.285 47.429 1.00 31.76 300 CYS A CA 1
ATOM 1336 C C . CYS A 1 168 ? 46.425 -23.325 48.144 1.00 34.23 300 CYS A C 1
ATOM 1337 O O . CYS A 1 168 ? 47.172 -24.272 47.936 1.00 34.78 300 CYS A O 1
ATOM 1340 N N . GLN A 1 169 ? 46.770 -22.273 48.903 1.00 36.04 301 GLN A N 1
ATOM 1341 C CA . GLN A 1 169 ? 48.040 -22.290 49.624 1.00 38.42 301 GLN A CA 1
ATOM 1342 C C . GLN A 1 169 ? 47.999 -23.341 50.735 1.00 38.97 301 GLN A C 1
ATOM 1343 O O . GLN A 1 169 ? 49.009 -24.002 50.962 1.00 40.53 301 GLN A O 1
ATOM 1349 N N . GLN A 1 170 ? 46.829 -23.601 51.330 1.00 37.83 302 GLN A N 1
ATOM 1350 C CA . GLN A 1 170 ? 46.701 -24.620 52.368 1.00 37.70 302 GLN A CA 1
ATOM 1351 C C . GLN A 1 170 ? 46.731 -26.075 51.822 1.00 36.90 302 GLN A C 1
ATOM 1352 O O . GLN A 1 170 ? 47.135 -27.012 52.535 1.00 37.75 302 GLN A O 1
ATOM 1358 N N . LEU A 1 171 ? 46.293 -26.270 50.577 1.00 34.66 303 LEU A N 1
ATOM 1359 C CA . LEU A 1 171 ? 46.325 -27.586 49.947 1.00 32.98 303 LEU A CA 1
ATOM 1360 C C . LEU A 1 171 ? 46.699 -27.420 48.478 1.00 32.00 303 LEU A C 1
ATOM 1361 O O . LEU A 1 171 ? 45.828 -27.336 47.620 1.00 31.30 303 LEU A O 1
ATOM 1366 N N . PRO A 1 172 ? 47.998 -27.272 48.188 1.00 31.80 304 PRO A N 1
ATOM 1367 C CA . PRO A 1 172 ? 48.412 -27.029 46.801 1.00 32.11 304 PRO A CA 1
ATOM 1368 C C . PRO A 1 172 ? 48.166 -28.197 45.858 1.00 31.91 304 PRO A C 1
ATOM 1369 O O . PRO A 1 172 ? 48.412 -29.354 46.198 1.00 31.02 304 PRO A O 1
ATOM 1373 N N . ILE A 1 173 ? 47.635 -27.868 44.668 1.00 31.85 305 ILE A N 1
ATOM 1374 C CA . ILE A 1 173 ? 47.414 -28.805 43.580 1.00 32.00 305 ILE A CA 1
ATOM 1375 C C . ILE A 1 173 ? 47.912 -28.086 42.359 1.00 33.06 305 ILE A C 1
ATOM 1376 O O . ILE A 1 173 ? 47.267 -27.174 41.891 1.00 33.24 305 ILE A O 1
ATOM 1381 N N . PRO A 1 174 ? 49.141 -28.367 41.920 1.00 34.8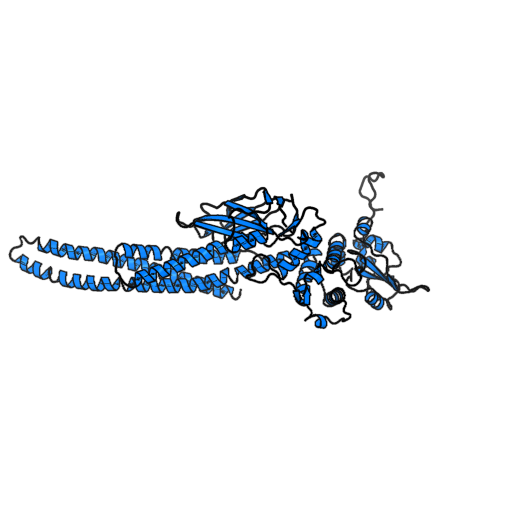2 306 PRO A N 1
ATOM 1382 C CA . PRO A 1 174 ? 49.710 -27.613 40.775 1.00 35.49 306 PRO A CA 1
ATOM 1383 C C . PRO A 1 174 ? 49.048 -27.885 39.416 1.00 36.40 306 PRO A C 1
ATOM 1384 O O . PRO A 1 174 ? 48.456 -28.941 39.198 1.00 37.20 306 PRO A O 1
ATOM 1388 N N . GLY A 1 175 ? 49.079 -26.884 38.547 1.00 36.54 307 GLY A N 1
ATOM 1389 C CA . GLY A 1 175 ? 48.436 -26.935 37.245 1.00 37.27 307 GLY A CA 1
ATOM 1390 C C . GLY A 1 175 ? 47.999 -25.555 36.795 1.00 39.09 307 GLY A C 1
ATOM 1391 O O . GLY A 1 175 ? 48.573 -24.551 37.199 1.00 39.37 307 GLY A O 1
ATOM 1392 N N . PRO A 1 176 ? 46.940 -25.468 35.989 1.00 40.73 308 PRO A N 1
ATOM 1393 C CA . PRO A 1 176 ? 46.515 -24.168 35.443 1.00 41.09 308 PRO A CA 1
ATOM 1394 C C . PRO A 1 176 ? 45.924 -23.130 36.392 1.00 40.83 308 PRO A C 1
ATOM 1395 O O . PRO A 1 176 ? 45.935 -21.963 36.040 1.00 41.32 308 PRO A O 1
ATOM 1399 N N . VAL A 1 177 ? 45.361 -23.542 37.531 1.00 40.20 309 VAL A N 1
ATOM 1400 C CA . VAL A 1 177 ? 44.711 -22.666 38.509 1.00 40.07 309 VAL A CA 1
ATOM 1401 C C . VAL A 1 177 ? 45.578 -21.455 38.887 1.00 39.31 309 VAL A C 1
ATOM 1402 O O . VAL A 1 177 ? 45.073 -20.335 38.863 1.00 38.70 309 VAL A O 1
ATOM 1406 N N . GLU A 1 178 ? 46.876 -21.661 39.180 1.00 39.05 310 GLU A N 1
ATOM 1407 C CA . GLU A 1 178 ? 47.745 -20.538 39.562 1.00 39.55 310 GLU A CA 1
ATOM 1408 C C . GLU A 1 178 ? 47.777 -19.409 38.527 1.00 37.74 310 GLU A C 1
ATOM 1409 O O . GLU A 1 178 ? 47.653 -18.247 38.903 1.00 37.81 310 GLU A O 1
ATOM 1415 N N . GLU A 1 179 ? 47.860 -19.752 37.241 1.00 36.16 311 GLU A N 1
ATOM 1416 C CA . GLU A 1 179 ? 47.872 -18.756 36.188 1.00 36.06 311 GLU A CA 1
ATOM 1417 C C . GLU A 1 179 ? 46.508 -18.094 36.028 1.00 35.55 311 GLU A C 1
ATOM 1418 O O . GLU A 1 179 ? 46.443 -16.895 35.760 1.00 36.20 311 GLU A O 1
ATOM 1420 N N . MET A 1 180 ? 45.419 -18.854 36.198 1.00 34.19 312 MET A N 1
ATOM 1421 C CA . MET A 1 180 ? 44.069 -18.293 36.118 1.00 33.14 312 MET A CA 1
ATOM 1422 C C . MET A 1 180 ? 43.857 -17.300 37.268 1.00 32.60 312 MET A C 1
ATOM 1423 O O . MET A 1 180 ? 43.259 -16.251 37.051 1.00 32.90 312 MET A O 1
ATOM 1428 N N . LEU A 1 181 ? 44.337 -17.636 38.482 1.00 31.59 313 LEU A N 1
ATOM 1429 C CA . LEU A 1 181 ? 44.200 -16.788 39.659 1.00 31.55 313 LEU A CA 1
ATOM 1430 C C . LEU A 1 181 ? 45.030 -15.515 39.541 1.00 32.15 313 LEU A C 1
ATOM 1431 O O . LEU A 1 181 ? 44.576 -14.438 39.960 1.00 31.91 313 LEU A O 1
ATOM 1436 N N . ALA A 1 182 ? 46.219 -15.619 38.922 1.00 32.17 314 ALA A N 1
ATOM 1437 C CA . ALA A 1 182 ? 47.076 -14.455 38.700 1.00 32.88 314 ALA A CA 1
ATOM 1438 C C . ALA A 1 182 ? 46.406 -13.484 37.727 1.00 33.48 314 ALA A C 1
ATOM 1439 O O . ALA A 1 182 ? 46.496 -12.265 37.892 1.00 33.82 314 ALA A O 1
ATOM 1441 N N . GLU A 1 183 ? 45.722 -14.021 36.722 1.00 33.44 315 GLU A N 1
ATOM 1442 C CA . GLU A 1 183 ? 45.037 -13.217 35.728 1.00 33.75 315 GLU A CA 1
ATOM 1443 C C . GLU A 1 183 ? 43.810 -12.538 36.337 1.00 33.01 315 GLU A C 1
ATOM 1444 O O . GLU A 1 183 ? 43.555 -11.361 36.065 1.00 33.46 315 GLU A O 1
ATOM 1450 N N . VAL A 1 184 ? 43.086 -13.251 37.208 1.00 31.77 316 VAL A N 1
ATOM 1451 C CA . VAL A 1 184 ? 41.913 -12.724 37.889 1.00 31.33 316 VAL A CA 1
ATOM 1452 C C . VAL A 1 184 ? 42.319 -11.570 38.846 1.00 30.61 316 VAL A C 1
ATOM 1453 O O . VAL A 1 184 ? 41.635 -10.556 38.915 1.00 29.90 316 VAL A O 1
ATOM 1457 N N . ASN A 1 185 ? 43.471 -11.711 39.512 1.00 30.72 317 ASN A N 1
ATOM 1458 C CA . ASN A 1 185 ? 44.018 -10.720 40.426 1.00 30.97 317 ASN A CA 1
ATOM 1459 C C . ASN A 1 185 ? 44.448 -9.490 39.675 1.00 31.38 317 ASN A C 1
ATOM 1460 O O . ASN A 1 185 ? 44.249 -8.388 40.174 1.00 31.60 317 ASN A O 1
ATOM 1465 N N . ALA A 1 186 ? 45.049 -9.656 38.476 1.00 31.18 318 ALA A N 1
ATOM 1466 C CA . ALA A 1 186 ? 45.441 -8.504 37.654 1.00 30.90 318 ALA A CA 1
ATOM 1467 C C . ALA A 1 186 ? 44.183 -7.774 37.195 1.00 30.95 318 ALA A C 1
ATOM 1468 O O . ALA A 1 186 ? 44.146 -6.549 37.269 1.00 32.08 318 ALA A O 1
ATOM 1470 N N . THR A 1 187 ? 43.135 -8.515 36.786 1.00 30.00 319 THR A N 1
ATOM 1471 C CA . T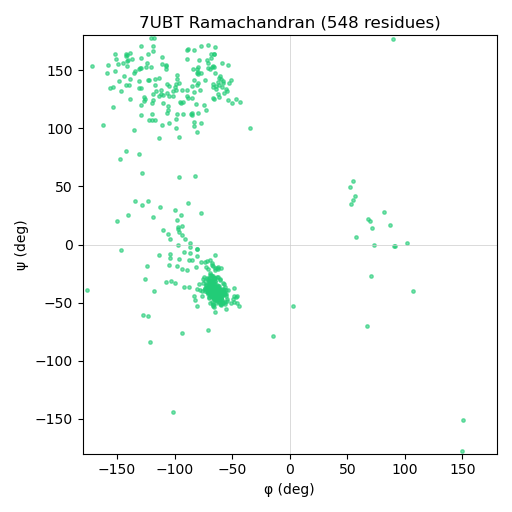HR A 1 187 ? 41.859 -7.913 36.374 1.00 29.91 319 THR A CA 1
ATOM 1472 C C . THR A 1 187 ? 41.195 -7.125 37.512 1.00 30.21 319 THR A C 1
ATOM 1473 O O . THR A 1 187 ? 40.777 -6.000 37.290 1.00 30.61 319 THR A O 1
ATOM 1477 N N . ILE A 1 188 ? 41.116 -7.692 38.713 1.00 30.47 320 ILE A N 1
ATOM 1478 C CA . ILE A 1 188 ? 40.527 -7.017 39.876 1.00 31.61 320 ILE A CA 1
ATOM 1479 C C . ILE A 1 188 ? 41.274 -5.713 40.193 1.00 31.35 320 ILE A C 1
ATOM 1480 O O . ILE A 1 188 ? 40.649 -4.667 40.337 1.00 31.26 320 ILE A O 1
ATOM 1485 N N . THR A 1 189 ? 42.610 -5.766 40.215 1.00 31.39 321 THR A N 1
ATOM 1486 C CA . THR A 1 189 ? 43.453 -4.601 40.440 1.00 32.07 321 THR A CA 1
ATOM 1487 C C . THR A 1 189 ? 43.188 -3.486 39.407 1.00 32.89 321 THR A C 1
ATOM 1488 O O . THR A 1 189 ? 43.187 -2.320 39.778 1.00 32.99 321 THR A O 1
ATOM 1492 N N . ASP A 1 190 ? 42.944 -3.837 38.124 1.00 33.10 322 ASP A N 1
ATOM 1493 C CA . ASP A 1 190 ? 42.657 -2.827 37.106 1.00 33.51 322 ASP A CA 1
ATOM 1494 C C . ASP A 1 190 ? 41.270 -2.241 37.266 1.00 31.35 322 ASP A C 1
ATOM 1495 O O . ASP A 1 190 ? 41.092 -1.042 37.072 1.00 31.31 322 ASP A O 1
ATOM 1500 N N . ILE A 1 191 ? 40.281 -3.073 37.594 1.00 29.95 323 ILE A N 1
ATOM 1501 C CA . ILE A 1 191 ? 38.914 -2.588 37.795 1.00 29.65 323 ILE A CA 1
ATOM 1502 C C . ILE A 1 191 ? 38.802 -1.627 39.008 1.00 30.12 323 ILE A C 1
ATOM 1503 O O . ILE A 1 191 ? 38.214 -0.560 38.880 1.00 30.48 323 ILE A O 1
ATOM 1508 N N . ILE A 1 192 ? 39.392 -1.995 40.158 1.00 30.05 324 ILE A N 1
ATOM 1509 C CA . ILE A 1 192 ? 39.391 -1.189 41.377 1.00 30.27 324 ILE A CA 1
ATOM 1510 C C . ILE A 1 192 ? 40.117 0.130 41.176 1.00 29.66 324 ILE A C 1
ATOM 1511 O O . ILE A 1 192 ? 39.559 1.161 41.538 1.00 29.67 324 ILE A O 1
ATOM 1516 N N . SER A 1 193 ? 41.320 0.132 40.564 1.00 29.87 325 SER A N 1
ATOM 1517 C CA . SER A 1 193 ? 42.044 1.407 40.344 1.00 31.59 325 SER A CA 1
ATOM 1518 C C . SER A 1 193 ? 41.258 2.346 39.451 1.00 31.48 325 SER A C 1
ATOM 1519 O O . SER A 1 193 ? 41.197 3.541 39.734 1.00 32.61 325 SER A O 1
ATOM 1522 N N . ALA A 1 194 ? 40.652 1.819 38.374 1.00 30.21 326 ALA A N 1
ATOM 1523 C CA . ALA A 1 194 ? 39.886 2.664 37.462 1.00 29.83 326 ALA A CA 1
ATOM 1524 C C . ALA A 1 194 ? 38.671 3.218 38.158 1.00 29.89 326 ALA A C 1
ATOM 1525 O O . ALA A 1 194 ? 38.355 4.397 37.974 1.00 30.20 326 ALA A O 1
ATOM 1527 N N . LEU A 1 195 ? 37.989 2.385 38.966 1.00 29.39 327 LEU A N 1
ATOM 1528 C CA . LEU A 1 195 ? 36.796 2.839 39.671 1.00 29.81 327 LEU A CA 1
ATOM 1529 C C . LEU A 1 195 ? 37.125 3.950 40.684 1.00 30.40 327 LEU A C 1
ATOM 1530 O O . LEU A 1 195 ? 36.493 5.001 40.662 1.00 30.67 327 LEU A O 1
ATOM 1535 N N . VAL A 1 196 ? 38.123 3.727 41.541 1.00 30.72 328 VAL A N 1
ATOM 1536 C CA . VAL A 1 196 ? 38.511 4.684 42.559 1.00 32.11 328 VAL A CA 1
ATOM 1537 C C . VAL A 1 196 ? 38.953 6.031 41.956 1.00 33.71 328 VAL A C 1
ATOM 1538 O O . VAL A 1 196 ? 38.434 7.084 42.337 1.00 33.69 328 VAL A O 1
ATOM 1542 N N . THR A 1 197 ? 39.877 5.987 40.991 1.00 34.18 329 THR A N 1
ATOM 1543 C CA . THR A 1 197 ? 40.401 7.195 40.362 1.00 34.74 329 THR A CA 1
ATOM 1544 C C . THR A 1 197 ? 39.359 7.951 39.530 1.00 34.34 329 THR A C 1
ATOM 1545 O O . THR A 1 197 ? 39.355 9.190 39.552 1.00 35.42 329 THR A O 1
ATOM 1549 N N . SER A 1 198 ? 38.426 7.247 38.896 1.00 32.60 330 SER A N 1
ATOM 1550 C CA . SER A 1 198 ? 37.386 7.911 38.104 1.00 31.53 330 SER A CA 1
ATOM 1551 C C . SER A 1 198 ? 36.195 8.454 38.906 1.00 29.97 330 SER A C 1
ATOM 1552 O O . SER A 1 198 ? 35.467 9.272 38.366 1.00 29.86 330 SER A O 1
ATOM 1555 N N . THR A 1 199 ? 35.952 7.987 40.146 1.00 28.60 331 THR A N 1
ATOM 1556 C CA . THR A 1 199 ? 34.787 8.464 40.915 1.00 27.50 331 THR A CA 1
ATOM 1557 C C . THR A 1 199 ? 35.122 9.606 41.881 1.00 26.36 331 THR A C 1
ATOM 1558 O O . THR A 1 199 ? 34.274 9.991 42.677 1.00 26.54 331 THR A O 1
ATOM 1562 N N . PHE A 1 200 ? 36.331 10.183 41.779 1.00 25.37 332 PHE A N 1
ATOM 1563 C CA . PHE A 1 200 ? 36.752 11.328 42.573 1.00 24.86 332 PHE A CA 1
ATOM 1564 C C . PHE A 1 200 ? 36.473 12.482 41.655 1.00 24.79 332 PHE A C 1
ATOM 1565 O O . PHE A 1 200 ? 37.280 12.800 40.775 1.00 24.95 332 PHE A O 1
ATOM 1573 N N . ILE A 1 201 ? 35.280 13.057 41.798 1.00 24.17 333 ILE A N 1
ATOM 1574 C CA . ILE A 1 201 ? 34.813 14.063 40.884 1.00 24.57 333 ILE A CA 1
ATOM 1575 C C . ILE A 1 201 ? 34.394 15.377 41.538 1.00 24.14 333 ILE A C 1
ATOM 1576 O O . ILE A 1 201 ? 33.895 15.398 42.649 1.00 23.92 333 ILE A O 1
ATOM 1581 N N . ILE A 1 202 ? 34.503 16.461 40.782 1.00 23.27 334 ILE A N 1
ATOM 1582 C CA . ILE A 1 202 ? 34.060 17.759 41.222 1.00 22.71 334 ILE A CA 1
ATOM 1583 C C . ILE A 1 202 ? 32.560 17.896 40.901 1.00 23.33 334 ILE A C 1
ATOM 1584 O O . ILE A 1 202 ? 32.163 17.859 39.735 1.00 23.20 334 ILE A O 1
ATOM 1589 N N . GLU A 1 203 ? 31.734 17.951 41.949 1.00 23.43 335 GLU A N 1
ATOM 1590 C CA . GLU A 1 203 ? 30.289 18.109 41.866 1.00 24.49 335 GLU A CA 1
ATOM 1591 C C . GLU A 1 203 ? 29.920 19.593 41.586 1.00 24.54 335 GLU A C 1
ATOM 1592 O O . GLU A 1 203 ? 28.986 19.897 40.825 1.00 24.98 335 GLU A O 1
ATOM 1598 N N . LYS A 1 204 ? 30.652 20.503 42.206 1.00 23.66 336 LYS A N 1
ATOM 1599 C CA . LYS A 1 204 ? 30.446 21.930 42.038 1.00 23.14 336 LYS A CA 1
ATOM 1600 C C . LYS A 1 204 ? 31.791 22.571 41.703 1.00 21.64 336 LYS A C 1
ATOM 1601 O O . LYS A 1 204 ? 32.693 22.579 42.530 1.00 21.35 336 LYS A O 1
ATOM 1607 N N . GLN A 1 205 ? 31.937 23.049 40.473 1.00 20.36 337 GLN A N 1
ATOM 1608 C CA . GLN A 1 205 ? 33.177 23.644 40.010 1.00 20.51 337 GLN A CA 1
ATOM 1609 C C . GLN A 1 205 ? 33.416 24.998 40.659 1.00 21.66 337 GLN A C 1
ATOM 1610 O O . GLN A 1 205 ? 32.468 25.749 40.960 1.00 22.11 337 GLN A O 1
ATOM 1616 N N . PRO A 1 206 ? 34.694 25.380 40.799 1.00 21.78 338 PRO A N 1
ATOM 1617 C CA . PRO A 1 206 ? 34.981 26.734 41.260 1.00 22.18 338 PRO A CA 1
ATOM 1618 C C . PRO A 1 206 ? 34.562 27.728 40.151 1.00 22.57 338 PRO A C 1
ATOM 1619 O O . PRO A 1 206 ? 34.396 27.314 38.999 1.00 22.93 338 PRO A O 1
ATOM 1623 N N . PRO A 1 207 ? 34.423 29.049 40.434 1.00 21.98 339 PRO A N 1
ATOM 1624 C CA . PRO A 1 207 ? 34.138 30.006 39.328 1.00 22.00 339 PRO A CA 1
ATOM 1625 C C . PRO A 1 207 ? 35.239 29.935 38.243 1.00 22.00 339 PRO A C 1
ATOM 1626 O O . PRO A 1 207 ? 36.400 29.746 38.587 1.00 22.06 339 PRO A O 1
ATOM 1630 N N . GLN A 1 208 ? 34.871 29.984 36.944 1.00 22.06 340 GLN A N 1
ATOM 1631 C CA . GLN A 1 208 ? 35.856 29.918 35.856 1.00 22.51 340 GLN A CA 1
ATOM 1632 C C . GLN A 1 208 ? 36.434 31.283 35.471 1.00 24.38 340 GLN A C 1
ATOM 1633 O O . GLN A 1 208 ? 37.399 31.350 34.703 1.00 24.75 340 GLN A O 1
ATOM 1639 N N . VAL A 1 209 ? 35.812 32.378 35.933 1.00 25.13 341 VAL A N 1
ATOM 1640 C CA . VAL A 1 209 ? 36.381 33.692 35.811 1.00 26.94 341 VAL A CA 1
ATOM 1641 C C . VAL A 1 209 ? 36.639 34.011 37.278 1.00 29.72 341 VAL A C 1
ATOM 1642 O O . VAL A 1 209 ? 35.736 34.421 38.017 1.00 30.43 341 VAL A O 1
ATOM 1646 N N . LEU A 1 210 ? 37.839 33.681 37.723 1.00 30.85 342 LEU A N 1
ATOM 1647 C CA . LEU A 1 210 ? 38.199 33.761 39.125 1.00 33.13 342 LEU A CA 1
ATOM 1648 C C . LEU A 1 210 ? 38.973 35.012 39.509 1.00 34.82 342 LEU A C 1
ATOM 1649 O O . LEU A 1 210 ? 40.159 35.162 39.185 1.00 34.74 342 LEU A O 1
ATOM 1654 N N . LYS A 1 211 ? 38.294 35.902 40.233 1.00 35.78 343 LYS A N 1
ATOM 1655 C CA . LYS A 1 211 ? 38.914 37.115 40.736 1.00 37.65 343 LYS A CA 1
ATOM 1656 C C . LYS A 1 211 ? 39.747 36.797 42.009 1.00 38.93 343 LYS A C 1
ATOM 1657 O O . LYS A 1 211 ? 39.361 35.990 42.866 1.00 38.72 343 LYS A O 1
ATOM 1663 N N . THR A 1 212 ? 40.910 37.407 42.094 1.00 39.56 344 THR A N 1
ATOM 1664 C CA . THR A 1 212 ? 41.820 37.258 43.221 1.00 40.48 344 THR A CA 1
ATOM 1665 C C . THR A 1 212 ? 41.195 37.853 44.521 1.00 40.17 344 THR A C 1
ATOM 1666 O O . THR A 1 212 ? 40.306 38.687 44.435 1.00 40.07 344 THR A O 1
ATOM 1670 N N . GLN A 1 213 ? 41.579 37.356 45.708 1.00 40.02 345 GLN A N 1
ATOM 1671 C CA . GLN A 1 213 ? 41.025 37.824 46.998 1.00 40.15 345 GLN A CA 1
ATOM 1672 C C . GLN A 1 213 ? 39.478 37.778 47.052 1.00 38.73 345 GLN A C 1
ATOM 1673 O O . GLN A 1 213 ? 38.839 38.676 47.620 1.00 39.15 345 GLN A O 1
ATOM 1679 N N . THR A 1 214 ? 38.882 36.776 46.406 1.00 36.74 346 THR A N 1
ATOM 1680 C CA . THR A 1 214 ? 37.436 36.652 46.355 1.00 36.02 346 THR A CA 1
ATOM 1681 C C . THR A 1 214 ? 37.086 35.278 46.830 1.00 34.60 346 THR A C 1
ATOM 1682 O O . THR A 1 214 ? 37.606 34.296 46.287 1.00 34.28 346 THR A O 1
ATOM 1686 N N . LYS A 1 215 ? 36.238 35.208 47.865 1.00 33.29 347 LYS A N 1
ATOM 1687 C CA . LYS A 1 215 ? 35.811 33.946 48.440 1.00 32.28 347 LYS A CA 1
ATOM 1688 C C . LYS A 1 215 ? 35.055 33.111 47.416 1.00 30.08 347 LYS A C 1
ATOM 1689 O O . LYS A 1 215 ? 34.132 33.594 46.769 1.00 30.09 347 LYS A O 1
ATOM 1695 N N . PHE A 1 216 ? 35.464 31.859 47.270 1.00 28.10 348 PHE A N 1
ATOM 1696 C CA . PHE A 1 216 ? 34.840 30.945 46.347 1.00 26.99 348 PHE A CA 1
ATOM 1697 C C . PHE A 1 216 ? 34.671 29.541 46.938 1.00 26.28 348 PHE A C 1
ATOM 1698 O O . PHE A 1 216 ? 35.236 29.216 47.989 1.00 26.97 348 PHE A O 1
ATOM 1706 N N . ALA A 1 217 ? 33.838 28.737 46.290 1.00 24.49 349 ALA A N 1
ATOM 1707 C CA . ALA A 1 217 ? 33.507 27.419 46.773 1.00 24.04 349 ALA A CA 1
ATOM 1708 C C . ALA A 1 217 ? 33.686 26.350 45.675 1.00 23.80 349 ALA A C 1
ATOM 1709 O O . ALA A 1 217 ? 33.716 26.657 44.482 1.00 23.67 349 ALA A O 1
ATOM 1711 N N . ALA A 1 218 ? 33.810 25.094 46.100 1.00 23.41 350 ALA A N 1
ATOM 1712 C CA . ALA A 1 218 ? 33.895 23.913 45.239 1.00 23.14 350 ALA A CA 1
ATOM 1713 C C . ALA A 1 218 ? 33.485 22.725 46.086 1.00 23.41 350 ALA A C 1
ATOM 1714 O O . ALA A 1 218 ? 33.710 22.727 47.299 1.00 24.17 350 ALA A O 1
ATOM 1716 N N . THR A 1 219 ? 32.868 21.729 45.472 1.00 22.72 351 THR A N 1
ATOM 1717 C CA . THR A 1 219 ? 32.470 20.518 46.172 1.00 23.15 351 THR A CA 1
ATOM 1718 C C . THR A 1 219 ? 33.049 19.331 45.411 1.00 23.82 351 THR A C 1
ATOM 1719 O O . THR A 1 219 ? 32.903 19.234 44.185 1.00 23.31 351 THR A O 1
ATOM 1723 N N . VAL A 1 220 ? 33.775 18.475 46.124 1.00 24.09 352 VAL A N 1
ATOM 1724 C CA . VAL A 1 220 ? 34.400 17.303 45.541 1.00 25.29 352 VAL A CA 1
ATOM 1725 C C . VAL A 1 220 ? 33.791 16.095 46.172 1.00 27.34 352 VAL A C 1
ATOM 1726 O O . VAL A 1 220 ? 33.650 16.052 47.392 1.00 27.93 352 VAL A O 1
ATOM 1730 N N . ARG A 1 221 ? 33.398 15.124 45.364 1.00 27.94 353 ARG A N 1
ATOM 1731 C CA . ARG A 1 221 ? 32.735 13.973 45.917 1.00 29.45 353 ARG A CA 1
ATOM 1732 C C . ARG A 1 221 ? 33.405 12.675 45.422 1.00 31.01 353 ARG A C 1
ATOM 1733 O O . ARG A 1 221 ? 34.185 12.699 44.468 1.00 31.40 353 ARG A O 1
ATOM 1741 N N . LEU A 1 222 ? 33.318 11.617 46.234 1.00 31.60 354 LEU A N 1
ATOM 1742 C CA . LEU A 1 222 ? 33.888 10.328 45.888 1.00 32.39 354 LEU A CA 1
ATOM 1743 C C . LEU A 1 222 ? 32.678 9.422 45.817 1.00 34.04 354 LEU A C 1
ATOM 1744 O O . LEU A 1 222 ? 32.057 9.155 46.850 1.00 35.02 354 LEU A O 1
ATOM 1749 N N . LEU A 1 223 ? 32.281 9.021 44.612 1.00 34.26 355 LEU A N 1
ATOM 1750 C CA . LEU A 1 223 ? 31.054 8.258 44.430 1.00 36.38 355 LEU A CA 1
ATOM 1751 C C . LEU A 1 223 ? 31.045 6.865 45.067 1.00 40.05 355 LEU A C 1
ATOM 1752 O O . LEU A 1 223 ? 29.957 6.323 45.277 1.00 41.23 355 LEU A O 1
ATOM 1757 N N . VAL A 1 224 ? 32.226 6.289 45.366 1.00 41.29 356 VAL A N 1
ATOM 1758 C CA . VAL A 1 224 ? 32.361 4.957 45.976 1.00 43.05 356 VAL A CA 1
ATOM 1759 C C . VAL A 1 224 ? 32.714 4.984 47.463 1.00 46.73 356 VAL A C 1
ATOM 1760 O O . VAL A 1 224 ? 32.970 3.926 48.011 1.00 47.78 356 VAL A O 1
ATOM 1764 N N . GLY A 1 225 ? 32.780 6.163 48.088 1.00 48.49 357 GLY A N 1
ATOM 1765 C CA . GLY A 1 225 ? 33.142 6.302 49.498 1.00 50.40 357 GLY A CA 1
ATOM 1766 C C . GLY A 1 225 ? 32.316 5.477 50.466 1.00 52.23 357 GLY A C 1
ATOM 1767 O O . GLY A 1 225 ? 32.872 4.767 51.310 1.00 53.39 357 GLY A O 1
ATOM 1768 N N . GLY A 1 226 ? 30.997 5.537 50.321 1.00 52.42 358 GLY A N 1
ATOM 1769 C CA . GLY A 1 226 ? 30.089 4.785 51.173 1.00 53.76 358 GLY A CA 1
ATOM 1770 C C . GLY A 1 226 ? 30.270 3.284 51.095 1.00 55.56 358 GLY A C 1
ATOM 1771 O O . GLY A 1 226 ? 30.299 2.604 52.127 1.00 56.90 358 GLY A O 1
ATOM 1772 N N . LYS A 1 227 ? 30.435 2.751 49.875 1.00 55.46 359 LYS A N 1
ATOM 1773 C CA . LYS A 1 227 ? 30.558 1.316 49.660 1.00 56.46 359 LYS A CA 1
ATOM 1774 C C . LYS A 1 227 ? 31.973 0.752 49.792 1.00 57.92 359 LYS A C 1
ATOM 1775 O O . LYS A 1 227 ? 32.145 -0.458 49.661 1.00 59.07 359 LYS A O 1
ATOM 1781 N N . LEU A 1 228 ? 32.977 1.587 50.051 1.00 57.80 360 LEU A N 1
ATOM 1782 C CA . LEU A 1 228 ? 34.338 1.082 50.292 1.00 58.70 360 LEU A CA 1
ATOM 1783 C C . LEU A 1 228 ? 34.799 1.533 51.702 1.00 60.08 360 LEU A C 1
ATOM 1784 O O . LEU A 1 228 ? 34.037 2.243 52.381 1.00 60.91 360 LEU A O 1
ATOM 1789 N N . ASN A 1 229 ? 36.004 1.150 52.157 1.00 60.40 361 ASN A N 1
ATOM 1790 C CA . ASN A 1 229 ? 36.426 1.522 53.515 1.00 61.85 361 ASN A CA 1
ATOM 1791 C C . ASN A 1 229 ? 36.886 2.980 53.678 1.00 62.07 361 ASN A C 1
ATOM 1792 O O . ASN A 1 229 ? 37.600 3.280 54.655 1.00 63.11 361 ASN A O 1
ATOM 1794 N N . VAL A 1 230 ? 36.377 3.901 52.819 1.00 60.12 362 VAL A N 1
ATOM 1795 C CA . VAL A 1 230 ? 36.822 5.293 52.805 1.00 59.04 362 VAL A CA 1
ATOM 1796 C C . VAL A 1 230 ? 36.083 6.226 53.778 1.00 59.15 362 VAL A C 1
ATOM 1797 O O . VAL A 1 230 ? 36.721 7.122 54.332 1.00 58.92 362 VAL A O 1
ATOM 1801 N N . HIS A 1 231 ? 34.767 6.055 53.984 1.00 59.59 363 HIS A N 1
ATOM 1802 C CA . HIS A 1 231 ? 34.018 6.958 54.873 1.00 60.57 363 HIS A CA 1
ATOM 1803 C C . HIS A 1 231 ? 34.333 6.797 56.352 1.00 61.94 363 HIS A C 1
ATOM 1804 O O . HIS A 1 231 ? 34.094 7.722 57.125 1.00 62.36 363 HIS A O 1
ATOM 1811 N N . MET A 1 232 ? 34.874 5.646 56.748 1.00 62.55 364 MET A N 1
ATOM 1812 C CA . MET A 1 232 ? 35.264 5.390 58.137 1.00 63.88 364 MET A CA 1
ATOM 1813 C C . MET A 1 232 ? 36.445 6.256 58.561 1.00 63.48 364 MET A C 1
ATOM 1814 O O . MET A 1 232 ? 36.540 6.651 59.727 1.00 63.85 364 MET A O 1
ATOM 1819 N N . ASN A 1 233 ? 37.352 6.540 57.619 1.00 62.53 365 ASN A N 1
ATOM 1820 C CA . ASN A 1 233 ? 38.498 7.407 57.849 1.00 62.46 365 ASN A CA 1
ATOM 1821 C C . ASN A 1 233 ? 38.477 8.382 56.687 1.00 60.44 365 ASN A C 1
ATOM 1822 O O . ASN A 1 233 ? 39.124 8.147 55.659 1.00 60.38 365 ASN A O 1
ATOM 1827 N N . PRO A 1 234 ? 37.578 9.382 56.761 1.00 58.47 366 PRO A N 1
ATOM 1828 C CA . PRO A 1 234 ? 37.418 10.310 55.631 1.00 56.31 366 PRO A CA 1
ATOM 1829 C C . PRO A 1 234 ? 38.697 11.085 55.344 1.00 53.68 366 PRO A C 1
ATOM 1830 O O . PRO A 1 234 ? 39.312 11.660 56.244 1.00 53.98 366 PRO A O 1
ATOM 1834 N N . PRO A 1 235 ? 39.153 11.052 54.086 1.00 51.06 367 PRO A N 1
ATOM 1835 C CA . PRO A 1 235 ? 40.439 11.681 53.770 1.00 49.17 367 PRO A CA 1
ATOM 1836 C C . PRO A 1 235 ? 40.419 13.183 53.631 1.00 46.01 367 PRO A C 1
ATOM 1837 O O . PRO A 1 235 ? 39.381 13.798 53.380 1.00 45.27 367 PRO A O 1
ATOM 1841 N N . GLN A 1 236 ? 41.598 13.768 53.796 1.00 43.75 368 GLN A N 1
ATOM 1842 C CA . GLN A 1 236 ? 41.774 15.177 53.580 1.00 41.94 368 GLN A CA 1
ATOM 1843 C C . GLN A 1 236 ? 41.910 15.369 52.067 1.00 39.55 368 GLN A C 1
ATOM 1844 O O . GLN A 1 236 ? 42.605 14.617 51.391 1.00 38.95 368 GLN A O 1
ATOM 1846 N N . VAL A 1 237 ? 41.250 16.383 51.546 1.00 38.14 369 VAL A N 1
ATOM 1847 C CA . VAL A 1 237 ? 41.320 16.758 50.146 1.00 37.18 369 VAL A CA 1
ATOM 1848 C C . VAL A 1 237 ? 42.033 18.100 50.117 1.00 36.32 369 VAL A C 1
ATOM 1849 O O . VAL A 1 237 ? 41.668 18.998 50.877 1.00 36.51 369 VAL A O 1
ATOM 1853 N N . LYS A 1 238 ? 43.055 18.234 49.279 1.00 35.43 370 LYS A N 1
ATOM 1854 C CA . LYS A 1 238 ? 43.821 19.466 49.184 1.00 35.77 370 LYS A CA 1
ATOM 1855 C C . LYS A 1 238 ? 43.616 20.119 47.810 1.00 34.95 370 LYS A C 1
ATOM 1856 O O . LYS A 1 238 ? 43.800 19.464 46.781 1.00 34.21 370 LYS A O 1
ATOM 1862 N N . ALA A 1 239 ? 43.253 21.416 47.797 1.00 34.37 371 ALA A N 1
ATOM 1863 C CA . ALA A 1 239 ? 43.064 22.174 46.567 1.00 34.21 371 ALA A CA 1
ATOM 1864 C C . ALA A 1 239 ? 44.304 23.004 46.301 1.00 35.36 371 ALA A C 1
ATOM 1865 O O . ALA A 1 239 ? 44.830 23.653 47.210 1.00 36.29 371 ALA A O 1
ATOM 1867 N N . THR A 1 240 ? 44.755 23.009 45.053 1.00 35.40 372 THR A N 1
ATOM 1868 C CA . THR A 1 240 ? 45.923 23.760 44.602 1.00 36.33 372 THR A CA 1
ATOM 1869 C C . THR A 1 240 ? 45.622 24.385 43.234 1.00 36.19 372 THR A C 1
ATOM 1870 O O . THR A 1 240 ? 44.985 23.741 42.411 1.00 35.77 372 THR A O 1
ATOM 1874 N N . ILE A 1 241 ? 46.097 25.613 42.973 1.00 35.97 373 ILE A N 1
ATOM 1875 C CA . ILE A 1 241 ? 45.935 26.209 41.654 1.00 35.99 373 ILE A CA 1
ATOM 1876 C C . ILE A 1 241 ? 47.196 25.931 40.818 1.00 36.72 373 ILE A C 1
ATOM 1877 O O . ILE A 1 241 ? 48.303 26.223 41.251 1.00 37.44 373 ILE A O 1
ATOM 1882 N N . ILE A 1 242 ? 47.035 25.281 39.675 1.00 36.26 374 ILE A N 1
ATOM 1883 C CA . ILE A 1 242 ? 48.158 24.980 38.799 1.00 37.03 374 ILE A CA 1
ATOM 1884 C C . ILE A 1 242 ? 47.899 25.553 37.412 1.00 38.44 374 ILE A C 1
ATOM 1885 O O . ILE A 1 242 ? 46.747 25.780 37.023 1.00 37.92 374 ILE A O 1
ATOM 1890 N N . SER A 1 243 ? 48.971 25.800 36.670 1.00 39.77 375 SER A N 1
ATOM 1891 C CA . SER A 1 243 ? 48.858 26.340 35.319 1.00 41.17 375 SER A CA 1
ATOM 1892 C C . SER A 1 243 ? 48.451 25.249 34.338 1.00 42.08 375 SER A C 1
ATOM 1893 O O . SER A 1 243 ? 48.475 24.073 34.691 1.00 42.36 375 SER A O 1
ATOM 1896 N N . GLU A 1 244 ? 48.128 25.624 33.091 1.00 42.76 376 GLU A N 1
ATOM 1897 C CA . GLU A 1 244 ? 47.817 24.664 32.039 1.00 43.95 376 GLU A CA 1
ATOM 1898 C C . GLU A 1 244 ? 49.044 23.772 31.779 1.00 45.58 376 GLU A C 1
ATOM 1899 O O . GLU A 1 244 ? 48.893 22.562 31.679 1.00 45.77 376 GLU A O 1
ATOM 1905 N N . GLN A 1 245 ? 50.254 24.352 31.762 1.00 47.02 377 GLN A N 1
ATOM 1906 C CA . GLN A 1 245 ? 51.475 23.567 31.549 1.00 49.36 377 GLN A CA 1
ATOM 1907 C C . GLN A 1 245 ? 51.742 22.573 32.663 1.00 49.32 377 GLN A C 1
ATOM 1908 O O . GLN A 1 245 ? 52.079 21.425 32.391 1.00 49.36 377 GLN A O 1
ATOM 1914 N N . GLN A 1 246 ? 51.546 23.006 33.916 1.00 49.08 378 GLN A N 1
ATOM 1915 C CA . GLN A 1 246 ? 51.702 22.147 35.078 1.00 49.49 378 GLN A CA 1
ATOM 1916 C C . GLN A 1 246 ? 50.630 21.044 35.055 1.00 50.65 378 GLN A C 1
ATOM 1917 O O . GLN A 1 246 ? 50.931 19.915 35.420 1.00 51.35 378 GLN A O 1
ATOM 1923 N N . ALA A 1 247 ? 49.403 21.347 34.575 1.00 50.94 379 ALA A N 1
ATOM 1924 C CA . ALA A 1 247 ? 48.339 20.347 34.461 1.00 51.76 379 ALA A CA 1
ATOM 1925 C C . ALA A 1 247 ? 48.676 19.309 33.397 1.00 53.22 379 ALA A C 1
ATOM 1926 O O . ALA A 1 247 ? 48.439 18.121 33.598 1.00 52.94 379 ALA A O 1
ATOM 1928 N N . LYS A 1 248 ? 49.262 19.760 32.287 1.00 54.73 380 LYS A N 1
ATOM 1929 C CA . LYS A 1 248 ? 49.677 18.924 31.169 1.00 57.29 380 LYS A CA 1
ATOM 1930 C C . LYS A 1 248 ? 50.787 17.973 31.614 1.00 60.01 380 LYS A C 1
ATOM 1931 O O . LYS A 1 248 ? 50.775 16.804 31.231 1.00 60.61 380 LYS A O 1
ATOM 1937 N N . SER A 1 249 ? 51.741 18.465 32.430 1.00 61.32 381 SER A N 1
ATOM 1938 C CA . SER A 1 249 ? 52.845 17.628 32.879 1.00 63.67 381 SER A CA 1
ATOM 1939 C C . SER A 1 249 ? 52.392 16.583 33.905 1.00 65.00 381 SER A C 1
ATOM 1940 O O . SER A 1 249 ? 52.870 15.455 33.887 1.00 65.07 381 SER A O 1
ATOM 1943 N N . LEU A 1 250 ? 51.427 16.951 34.752 1.00 65.74 382 LEU A N 1
ATOM 1944 C CA . LEU A 1 250 ? 50.829 16.081 35.757 1.00 67.12 382 LEU A CA 1
ATOM 1945 C C . LEU A 1 250 ? 50.134 14.888 35.085 1.00 69.68 382 LEU A C 1
ATOM 1946 O O . LEU A 1 250 ? 50.189 13.777 35.601 1.00 69.84 382 LEU A O 1
ATOM 1951 N N . LEU A 1 251 ? 49.478 15.120 33.941 1.00 71.65 383 LEU A N 1
ATOM 1952 C CA . LEU A 1 251 ? 48.747 14.079 33.225 1.00 74.17 383 LEU A CA 1
ATOM 1953 C C . LEU A 1 251 ? 49.667 13.038 32.603 1.00 77.13 383 LEU A C 1
ATOM 1954 O O . LEU A 1 251 ? 49.305 11.862 32.543 1.00 77.56 383 LEU A O 1
ATOM 1959 N N . LYS A 1 252 ? 50.862 13.452 32.169 1.00 78.89 384 LYS A N 1
ATOM 1960 C CA . LYS A 1 252 ? 51.830 12.514 31.603 1.00 81.38 384 LYS A CA 1
ATOM 1961 C C . LYS A 1 252 ? 52.825 11.985 32.664 1.00 83.96 384 LYS A C 1
ATOM 1962 O O . LYS A 1 252 ? 53.863 11.429 32.303 1.00 84.91 384 LYS A O 1
ATOM 1964 N N . ASN A 1 253 ? 52.504 12.158 33.970 1.00 84.91 385 ASN A N 1
ATOM 1965 C CA . ASN A 1 253 ? 53.307 11.749 35.126 1.00 86.82 385 ASN A CA 1
ATOM 1966 C C . ASN A 1 253 ? 54.728 12.357 35.156 1.00 88.54 385 ASN A C 1
ATOM 1967 O O . ASN A 1 253 ? 55.525 12.005 36.033 1.00 89.38 385 ASN A O 1
ATOM 1972 N N . GLU A 1 254 ? 55.035 13.279 34.221 1.00 88.87 386 GLU A N 1
ATOM 1973 C CA . GLU A 1 254 ? 56.334 13.937 34.120 1.00 90.29 386 GLU A CA 1
ATOM 1974 C C . GLU A 1 254 ? 56.308 15.298 34.829 1.00 90.97 386 GLU A C 1
ATOM 1975 O O . GLU A 1 254 ? 56.571 16.331 34.206 1.00 91.31 386 GLU A O 1
ATOM 1977 N N . ASN A 1 255 ? 55.984 15.292 36.136 1.00 90.94 387 ASN A N 1
ATOM 1978 C CA . ASN A 1 255 ? 55.883 16.496 36.969 1.00 91.24 387 ASN A CA 1
ATOM 1979 C C . ASN A 1 255 ? 56.897 16.492 38.148 1.00 91.95 387 ASN A C 1
ATOM 1980 O O . ASN A 1 255 ? 57.553 15.475 38.396 1.00 92.53 387 ASN A O 1
ATOM 1985 N N . THR A 1 256 ? 57.033 17.631 38.864 1.00 91.58 388 THR A N 1
ATOM 1986 C CA . THR A 1 256 ? 57.969 17.735 39.989 1.00 92.11 388 THR A CA 1
ATOM 1987 C C . THR A 1 256 ? 57.343 17.373 41.368 1.00 91.10 388 THR A C 1
ATOM 1988 O O . THR A 1 256 ? 58.017 17.504 42.397 1.00 91.77 388 THR A O 1
ATOM 1992 N N . ARG A 1 257 ? 56.065 16.917 41.375 1.00 89.08 389 ARG A N 1
ATOM 1993 C CA . ARG A 1 257 ? 55.300 16.463 42.547 1.00 87.67 389 ARG A CA 1
ATOM 1994 C C . ARG A 1 257 ? 54.836 17.579 43.496 1.00 85.57 389 ARG A C 1
ATOM 1995 O O . ARG A 1 257 ? 54.158 17.275 44.485 1.00 85.75 389 ARG A O 1
ATOM 1997 N N . ASN A 1 258 ? 55.157 18.851 43.200 1.00 83.22 390 ASN A N 1
ATOM 1998 C CA . ASN A 1 258 ? 54.720 19.946 44.072 1.00 81.12 390 ASN A CA 1
ATOM 1999 C C . ASN A 1 258 ? 54.398 21.264 43.347 1.00 77.65 390 ASN A C 1
ATOM 2000 O O . ASN A 1 258 ? 53.937 22.211 43.985 1.00 77.56 390 ASN A O 1
ATOM 2005 N N . GLU A 1 259 ? 54.637 21.317 42.036 1.00 74.66 391 GLU A N 1
ATOM 2006 C CA . GLU A 1 259 ? 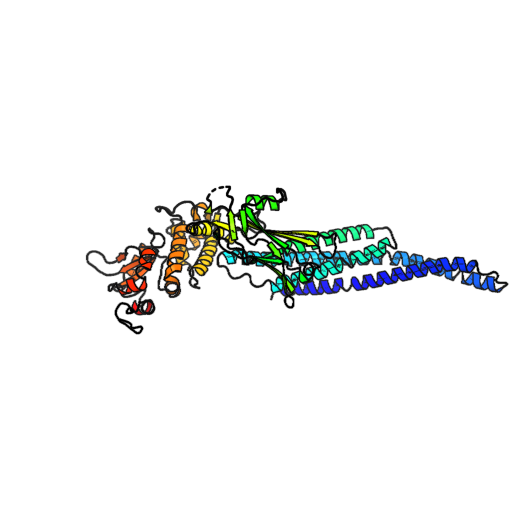54.416 22.491 41.204 1.00 72.26 391 GLU A CA 1
ATOM 2007 C C . GLU A 1 259 ? 53.028 23.131 41.355 1.00 67.95 391 GLU A C 1
ATOM 2008 O O . GLU A 1 259 ? 52.005 22.482 41.147 1.00 67.78 391 GLU A O 1
ATOM 2014 N N . CYS A 1 260 ? 53.004 24.408 41.729 1.00 64.27 392 CYS A N 1
ATOM 2015 C CA . CYS A 1 260 ? 51.768 25.170 41.852 1.00 60.73 392 CYS A CA 1
ATOM 2016 C C . CYS A 1 260 ? 51.974 26.610 41.359 1.00 57.05 392 CYS A C 1
ATOM 2017 O O . CYS A 1 260 ? 53.111 27.052 41.197 1.00 57.39 392 CYS A O 1
ATOM 2020 N N . SER A 1 261 ? 50.886 27.326 41.084 1.00 53.49 393 SER A N 1
ATOM 2021 C CA . SER A 1 261 ? 50.962 28.671 40.537 1.00 50.99 393 SER A CA 1
ATOM 2022 C C . SER A 1 261 ? 50.237 29.702 41.408 1.00 48.23 393 SER A C 1
ATOM 2023 O O . SER A 1 261 ? 49.631 30.640 40.890 1.00 48.27 393 SER A O 1
ATOM 2026 N N . GLY A 1 262 ? 50.317 29.539 42.713 1.00 45.85 394 GLY A N 1
ATOM 2027 C CA . GLY A 1 262 ? 49.673 30.461 43.634 1.00 44.34 394 GLY A CA 1
ATOM 2028 C C . GLY A 1 262 ? 49.229 29.812 44.920 1.00 42.62 394 GLY A C 1
ATOM 2029 O O . GLY A 1 262 ? 49.476 28.622 45.143 1.00 42.44 394 GLY A O 1
ATOM 2030 N N . GLU A 1 263 ? 48.584 30.597 45.787 1.00 41.17 395 GLU A N 1
ATOM 2031 C CA . GLU A 1 263 ? 48.137 30.072 47.072 1.00 39.92 395 GLU A CA 1
ATOM 2032 C C . GLU A 1 263 ? 46.661 30.250 47.259 1.00 37.75 395 GLU A C 1
ATOM 2033 O O . GLU A 1 263 ? 46.101 31.267 46.853 1.00 37.64 395 GLU A O 1
ATOM 2039 N N . ILE A 1 264 ? 46.025 29.252 47.869 1.00 35.82 396 ILE A N 1
ATOM 2040 C CA . ILE A 1 264 ? 44.604 29.295 48.175 1.00 34.18 396 ILE A CA 1
ATOM 2041 C C . ILE A 1 264 ? 44.427 29.191 49.700 1.00 33.58 396 ILE A C 1
ATOM 2042 O O . ILE A 1 264 ? 44.972 28.284 50.322 1.00 33.45 396 ILE A O 1
ATOM 2047 N N . LEU A 1 265 ? 43.658 30.101 50.290 1.00 32.61 397 LEU A N 1
ATOM 2048 C CA . LEU A 1 265 ? 43.343 30.044 51.716 1.00 32.19 397 LEU A CA 1
ATOM 2049 C C . LEU A 1 265 ? 42.230 29.010 51.910 1.00 31.21 397 LEU A C 1
ATOM 2050 O O . LEU A 1 265 ? 41.386 28.845 51.028 1.00 30.27 397 LEU A O 1
ATOM 2055 N N . ASN A 1 266 ? 42.210 28.324 53.075 1.00 31.30 398 ASN A N 1
ATOM 2056 C CA . ASN A 1 266 ? 41.198 27.329 53.437 1.00 31.06 398 ASN A CA 1
ATOM 2057 C C . ASN A 1 266 ? 41.068 26.273 52.315 1.00 31.91 398 ASN A C 1
ATOM 2058 O O . ASN A 1 266 ? 39.969 26.009 51.813 1.00 30.39 398 ASN A O 1
ATOM 2063 N N . ASN A 1 267 ? 42.241 25.749 51.886 1.00 33.81 399 ASN A N 1
ATOM 2064 C CA . ASN A 1 267 ? 42.418 24.785 50.799 1.00 35.85 399 ASN A CA 1
ATOM 2065 C C . ASN A 1 267 ? 42.457 23.311 51.234 1.00 38.66 399 ASN A C 1
ATOM 2066 O O . ASN A 1 267 ? 42.777 22.453 50.414 1.00 39.37 399 ASN A O 1
ATOM 2071 N N . CYS A 1 268 ? 42.163 23.019 52.496 1.00 40.15 400 CYS A N 1
ATOM 2072 C CA . CYS A 1 268 ? 42.102 21.645 52.972 1.00 42.72 400 CYS A CA 1
ATOM 2073 C C . CYS A 1 268 ? 40.721 21.395 53.548 1.00 44.12 400 CYS A C 1
ATOM 2074 O O . CYS A 1 268 ? 40.151 22.264 54.224 1.00 45.22 400 CYS A O 1
ATOM 2077 N N . CYS A 1 269 ? 40.188 20.208 53.303 1.00 43.79 401 CYS A N 1
ATOM 2078 C CA . CYS A 1 269 ? 38.833 19.891 53.731 1.00 44.04 401 CYS A CA 1
ATOM 2079 C C . CYS A 1 269 ? 38.707 18.400 53.922 1.00 44.00 401 CYS A C 1
ATOM 2080 O O . CYS A 1 269 ? 39.167 17.636 53.081 1.00 44.33 401 CYS A O 1
ATOM 2083 N N . VAL A 1 270 ? 38.078 17.982 55.010 1.00 43.46 402 VAL A N 1
ATOM 2084 C CA . VAL A 1 270 ? 37.864 16.568 55.270 1.00 43.41 402 VAL A CA 1
ATOM 2085 C C . VAL A 1 270 ? 36.487 16.192 54.734 1.00 43.24 402 VAL A C 1
ATOM 2086 O O . VAL A 1 270 ? 35.513 16.917 54.922 1.00 43.28 402 VAL A O 1
ATOM 2090 N N . MET A 1 271 ? 36.420 15.107 54.013 1.00 43.72 403 MET A N 1
ATOM 2091 C CA . MET A 1 271 ? 35.165 14.640 53.434 1.00 44.85 403 MET A CA 1
ATOM 2092 C C . MET A 1 271 ? 34.167 14.256 54.552 1.00 46.30 403 MET A C 1
ATOM 2093 O O . MET A 1 271 ? 34.573 13.671 55.558 1.00 45.81 403 MET A O 1
ATOM 2098 N N . GLU A 1 272 ? 32.893 14.648 54.410 1.00 47.29 404 GLU A N 1
ATOM 2099 C CA . GLU A 1 272 ? 31.887 14.246 55.378 1.00 49.42 404 GLU A CA 1
ATOM 2100 C C . GLU A 1 272 ? 30.975 13.197 54.789 1.00 51.33 404 GLU A C 1
ATOM 2101 O O . GLU A 1 272 ? 30.622 13.244 53.600 1.00 51.07 404 GLU A O 1
ATOM 2107 N N . TYR A 1 273 ? 30.655 12.200 55.606 1.00 52.97 405 TYR A N 1
ATOM 2108 C CA . TYR A 1 273 ? 29.772 11.136 55.188 1.00 55.06 405 TYR A CA 1
ATOM 2109 C C . TYR A 1 273 ? 28.366 11.470 55.628 1.00 57.71 405 TYR A C 1
ATOM 2110 O O . TYR A 1 273 ? 28.131 11.683 56.818 1.00 58.67 405 TYR A O 1
ATOM 2119 N N . HIS A 1 274 ? 27.437 11.537 54.680 1.00 58.81 406 HIS A N 1
ATOM 2120 C CA . HIS A 1 274 ? 26.049 11.823 54.991 1.00 61.13 406 HIS A CA 1
ATOM 2121 C C . HIS A 1 274 ? 25.248 10.544 54.892 1.00 63.43 406 HIS A C 1
ATOM 2122 O O . HIS A 1 274 ? 24.971 10.083 53.782 1.00 63.64 406 HIS A O 1
ATOM 2129 N N . GLN A 1 275 ? 24.880 9.951 56.040 1.00 65.02 407 GLN A N 1
ATOM 2130 C CA . GLN A 1 275 ? 24.053 8.740 56.028 1.00 66.78 407 GLN A CA 1
ATOM 2131 C C . GLN A 1 275 ? 22.652 9.081 55.457 1.00 67.99 407 GLN A C 1
ATOM 2132 O O . GLN A 1 275 ? 22.290 10.264 55.363 1.00 68.53 407 GLN A O 1
ATOM 2134 N N . ALA A 1 276 ? 21.865 8.063 55.055 1.00 68.18 408 ALA A N 1
ATOM 2135 C CA . ALA A 1 276 ? 20.536 8.283 54.445 1.00 68.61 408 ALA A CA 1
ATOM 2136 C C . ALA A 1 276 ? 20.649 9.190 53.202 1.00 67.47 408 ALA A C 1
ATOM 2137 O O . ALA A 1 276 ? 19.879 10.136 53.028 1.00 68.31 408 ALA A O 1
ATOM 2139 N N . THR A 1 277 ? 21.690 8.917 52.402 1.00 65.14 409 THR A N 1
ATOM 2140 C CA . THR A 1 277 ? 22.139 9.563 51.153 1.00 62.78 409 THR A CA 1
ATOM 2141 C C . THR A 1 277 ? 23.350 8.762 50.624 1.00 59.78 409 THR A C 1
ATOM 2142 O O . THR A 1 277 ? 23.489 8.605 49.415 1.00 59.80 409 THR A O 1
ATOM 2146 N N . GLY A 1 278 ? 24.226 8.316 51.537 1.00 56.89 410 GLY A N 1
ATOM 2147 C CA . GLY A 1 278 ? 25.445 7.582 51.230 1.00 54.55 410 GLY A CA 1
ATOM 2148 C C . GLY A 1 278 ? 26.530 8.423 50.582 1.00 51.20 410 GLY A C 1
ATOM 2149 O O . GLY A 1 278 ? 27.504 7.880 50.052 1.00 51.14 410 GLY A O 1
ATOM 2150 N N . THR A 1 279 ? 26.387 9.750 50.621 1.00 48.51 411 THR A N 1
ATOM 2151 C CA . THR A 1 279 ? 27.329 10.643 49.953 1.00 46.40 411 THR A CA 1
ATOM 2152 C C . THR A 1 279 ? 28.546 10.942 50.816 1.00 42.85 411 THR A C 1
ATOM 2153 O O . THR A 1 279 ? 28.421 11.155 51.998 1.00 43.31 411 THR A O 1
ATOM 2157 N N . LEU A 1 280 ? 29.721 10.914 50.208 1.00 40.23 412 LEU A N 1
ATOM 2158 C CA . LEU A 1 280 ? 31.010 11.241 50.806 1.00 38.89 412 LEU A CA 1
ATOM 2159 C C . LEU A 1 280 ? 31.547 12.405 49.989 1.00 36.70 412 LEU A C 1
ATOM 2160 O O . LEU A 1 280 ? 31.822 12.251 48.794 1.00 36.40 412 LEU A O 1
ATOM 2165 N N . SER A 1 281 ? 31.639 13.573 50.602 1.00 35.52 413 SER A N 1
ATOM 2166 C CA . SER A 1 281 ? 32.033 14.774 49.886 1.00 34.86 413 SER A CA 1
ATOM 2167 C C . SER A 1 281 ? 32.723 15.793 50.729 1.00 33.90 413 SER A C 1
ATOM 2168 O O . SER A 1 281 ? 32.388 15.943 51.898 1.00 35.16 413 SER A O 1
ATOM 2171 N N . ALA A 1 282 ? 33.624 16.561 50.110 1.00 31.91 414 ALA A N 1
ATOM 2172 C CA . ALA A 1 282 ? 34.344 17.656 50.726 1.00 31.11 414 ALA A CA 1
ATOM 2173 C C . ALA A 1 282 ? 33.734 18.975 50.191 1.00 31.05 414 ALA A C 1
ATOM 2174 O O . ALA A 1 282 ? 33.781 19.261 48.988 1.00 29.73 414 ALA A O 1
ATOM 2176 N N . HIS A 1 283 ? 33.122 19.756 51.096 1.00 31.46 415 HIS A N 1
ATOM 2177 C CA . HIS A 1 283 ? 32.532 21.027 50.734 1.00 32.08 415 HIS A CA 1
ATOM 2178 C C . HIS A 1 283 ? 33.504 22.140 51.096 1.00 31.61 415 HIS A C 1
ATOM 2179 O O . HIS A 1 283 ? 33.599 22.484 52.269 1.00 32.94 415 HIS A O 1
ATOM 2186 N N . PHE A 1 284 ? 34.258 22.665 50.134 1.00 30.20 416 PHE A N 1
ATOM 2187 C CA . PHE A 1 284 ? 35.168 23.770 50.395 1.00 30.52 416 PHE A CA 1
ATOM 2188 C C . PHE A 1 284 ? 34.271 24.999 50.265 1.00 31.97 416 PHE A C 1
ATOM 2189 O O . PHE A 1 284 ? 33.763 25.260 49.175 1.00 32.85 416 PHE A O 1
ATOM 2197 N N . ARG A 1 285 ? 34.002 25.707 51.362 1.00 32.28 417 ARG A N 1
ATOM 2198 C CA . ARG A 1 285 ? 33.099 26.863 51.325 1.00 32.97 417 ARG A CA 1
ATOM 2199 C C . ARG A 1 285 ? 33.793 28.203 51.401 1.00 31.83 417 ARG A C 1
ATOM 2200 O O . ARG A 1 285 ? 33.158 29.221 51.125 1.00 32.08 417 ARG A O 1
ATOM 2208 N N . ASN A 1 286 ? 35.061 28.233 51.849 1.00 30.57 418 ASN A N 1
ATOM 2209 C CA . ASN A 1 286 ? 35.722 29.496 52.131 1.00 30.07 418 ASN A CA 1
ATOM 2210 C C . ASN A 1 286 ? 37.073 29.672 51.480 1.00 30.03 418 ASN A C 1
ATOM 2211 O O . ASN A 1 286 ? 37.958 30.333 52.062 1.00 31.33 418 ASN A O 1
ATOM 2216 N N . MET A 1 287 ? 37.233 29.130 50.285 1.00 28.65 419 MET A N 1
ATOM 2217 C CA . MET A 1 287 ? 38.497 29.253 49.571 1.00 29.61 419 MET A CA 1
ATOM 2218 C C . MET A 1 287 ? 38.718 30.674 49.082 1.00 30.92 419 MET A C 1
ATOM 2219 O O . MET A 1 287 ? 37.759 31.411 48.869 1.00 30.28 419 MET A O 1
ATOM 2224 N N . SER A 1 288 ? 39.975 31.051 48.869 1.00 32.60 420 SER A N 1
ATOM 2225 C CA . SER A 1 288 ? 40.281 32.376 48.335 1.00 34.97 420 SER A CA 1
ATOM 2226 C C . SER A 1 288 ? 41.640 32.328 47.658 1.00 37.10 420 SER A C 1
ATOM 2227 O O . SER A 1 288 ? 42.576 31.764 48.231 1.00 37.96 420 SER A O 1
ATOM 2230 N N . LEU A 1 289 ? 41.761 32.905 46.467 1.00 37.66 421 LEU A N 1
ATOM 2231 C CA . LEU A 1 289 ? 43.046 32.939 45.789 1.00 39.48 421 LEU A CA 1
ATOM 2232 C C . LEU A 1 289 ? 43.828 34.122 46.351 1.00 41.65 421 LEU A C 1
ATOM 2233 O O . LEU A 1 289 ? 43.495 35.270 46.083 1.00 41.86 421 LEU A O 1
ATOM 2238 N N . LYS A 1 290 ? 44.815 33.839 47.193 1.00 43.06 422 LYS A N 1
ATOM 2239 C CA . LYS A 1 290 ? 45.660 34.834 47.854 1.00 45.30 422 LYS A CA 1
ATOM 2240 C C . LYS A 1 290 ? 46.652 35.448 46.859 1.00 47.83 422 LYS A C 1
ATOM 2241 O O . LYS A 1 290 ? 46.952 36.641 46.931 1.00 48.51 422 LYS A O 1
ATOM 2247 N N . ARG A 1 291 ? 47.182 34.626 45.952 1.00 48.93 423 ARG A N 1
ATOM 2248 C CA . ARG A 1 291 ? 48.128 35.091 44.957 1.00 51.01 423 ARG A CA 1
ATOM 2249 C C . ARG A 1 291 ? 48.168 34.174 43.749 1.00 51.43 423 ARG A C 1
ATOM 2250 O O . ARG A 1 291 ? 47.853 32.993 43.851 1.00 51.04 423 ARG A O 1
ATOM 2258 N N . ILE A 1 292 ? 48.557 34.728 42.606 1.00 52.25 424 ILE A N 1
ATOM 2259 C CA . ILE A 1 292 ? 48.669 33.989 41.358 1.00 53.15 424 ILE A CA 1
ATOM 2260 C C . ILE A 1 292 ? 50.046 34.257 40.745 1.00 55.08 424 ILE A C 1
ATOM 2261 O O . ILE A 1 292 ? 50.508 35.395 40.724 1.00 55.52 424 ILE A O 1
ATOM 2266 N N . LYS A 1 293 ? 50.713 33.208 40.290 1.00 56.28 425 LYS A N 1
ATOM 2267 C CA . LYS A 1 293 ? 52.007 33.333 39.640 1.00 58.66 425 LYS A CA 1
ATOM 2268 C C . LYS A 1 293 ? 51.760 33.219 38.145 1.00 60.48 425 LYS A C 1
ATOM 2269 O O . LYS A 1 293 ? 51.106 32.277 37.703 1.00 60.39 425 LYS A O 1
ATOM 2271 N N . ARG A 1 294 ? 52.254 34.177 37.369 1.00 62.29 426 ARG A N 1
ATOM 2272 C CA . ARG A 1 294 ? 52.040 34.157 35.923 1.00 64.35 426 ARG A CA 1
ATOM 2273 C C . ARG A 1 294 ? 53.289 33.805 35.131 1.00 66.89 426 ARG A C 1
ATOM 2274 O O . ARG A 1 294 ? 54.402 34.001 35.615 1.00 67.86 426 ARG A O 1
ATOM 2282 N N . ALA A 1 295 ? 53.110 33.262 33.918 1.00 67.81 427 ALA A N 1
ATOM 2283 C CA . ALA A 1 295 ? 54.245 32.921 33.053 1.00 69.39 427 ALA A CA 1
ATOM 2284 C C . ALA A 1 295 ? 54.899 34.203 32.525 1.00 70.31 427 ALA A C 1
ATOM 2285 O O . ALA A 1 295 ? 54.211 35.211 32.334 1.00 70.34 427 ALA A O 1
ATOM 2287 N N . SER A 1 302 ? 48.707 36.718 26.500 1.00 63.40 434 SER A N 1
ATOM 2288 C CA . SER A 1 302 ? 47.601 37.500 27.062 1.00 63.34 434 SER A CA 1
ATOM 2289 C C . SER A 1 302 ? 47.116 36.891 28.387 1.00 61.50 434 SER A C 1
ATOM 2290 O O . SER A 1 302 ? 46.722 35.726 28.405 1.00 61.13 434 SER A O 1
ATOM 2293 N N . VAL A 1 303 ? 47.133 37.684 29.483 1.00 60.09 435 VAL A N 1
ATOM 2294 C CA . VAL A 1 303 ? 46.721 37.280 30.838 1.00 59.16 435 VAL A CA 1
ATOM 2295 C C . VAL A 1 303 ? 45.268 36.731 30.876 1.00 57.11 435 VAL A C 1
ATOM 2296 O O . VAL A 1 303 ? 44.954 35.780 31.600 1.00 56.70 435 VAL A O 1
ATOM 2300 N N . THR A 1 304 ? 44.421 37.334 30.060 1.00 55.50 436 THR A N 1
ATOM 2301 C CA . THR A 1 304 ? 43.011 37.054 29.864 1.00 53.99 436 THR A CA 1
ATOM 2302 C C . THR A 1 304 ? 42.756 35.737 29.067 1.00 52.39 436 THR A C 1
ATOM 2303 O O . THR A 1 304 ? 41.630 35.234 29.034 1.00 52.37 436 THR A O 1
ATOM 2307 N N . GLU A 1 305 ? 43.796 35.201 28.414 1.00 50.92 437 GLU A N 1
ATOM 2308 C CA . GLU A 1 305 ? 43.756 33.929 27.686 1.00 49.39 437 GLU A CA 1
ATOM 2309 C C . GLU A 1 305 ? 44.451 32.786 28.479 1.00 47.28 437 GLU A C 1
ATOM 2310 O O . GLU A 1 305 ? 44.350 31.628 28.085 1.00 47.57 437 GLU A O 1
ATOM 2316 N N . GLU A 1 306 ? 45.183 33.125 29.553 1.00 45.35 438 GLU A N 1
ATOM 2317 C CA . GLU A 1 306 ? 45.919 32.205 30.404 1.00 44.09 438 GLU A CA 1
ATOM 2318 C C . GLU A 1 306 ? 44.995 31.375 31.300 1.00 42.17 438 GLU A C 1
ATOM 2319 O O . GLU A 1 306 ? 44.305 31.920 32.167 1.00 42.62 438 GLU A O 1
ATOM 2325 N N . LYS A 1 307 ? 44.997 30.053 31.086 1.00 40.02 439 LYS A N 1
ATOM 2326 C CA . LYS A 1 307 ? 44.209 29.059 31.808 1.00 37.82 439 LYS A CA 1
ATOM 2327 C C . LYS A 1 307 ? 44.971 28.379 32.951 1.00 37.41 439 LYS A C 1
ATOM 2328 O O . LYS A 1 307 ? 46.152 28.030 32.849 1.00 37.79 439 LYS A O 1
ATOM 2334 N N . PHE A 1 308 ? 44.253 28.198 34.047 1.00 36.26 440 PHE A N 1
ATOM 2335 C CA . PHE A 1 308 ? 44.677 27.547 35.267 1.00 35.40 440 PHE A CA 1
ATOM 2336 C C . PHE A 1 308 ? 43.610 26.503 35.623 1.00 34.06 440 PHE A C 1
ATOM 2337 O O . PHE A 1 308 ? 42.562 26.440 34.986 1.00 33.72 440 PHE A O 1
ATOM 2345 N N . THR A 1 309 ? 43.892 25.651 36.613 1.00 32.75 441 THR A N 1
ATOM 2346 C CA . THR A 1 309 ? 42.927 24.669 37.084 1.00 31.0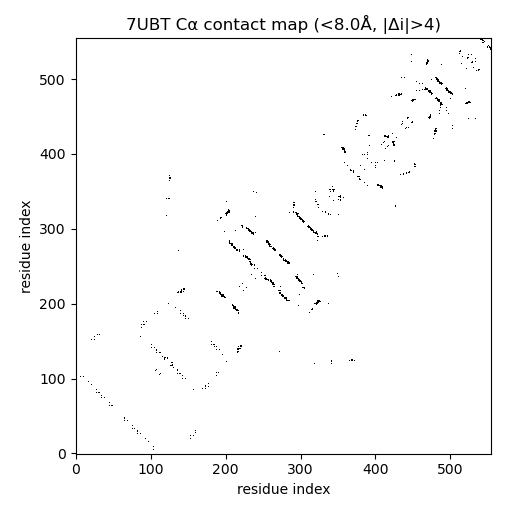9 441 THR A CA 1
ATOM 2347 C C . THR A 1 309 ? 43.143 24.422 38.567 1.00 28.62 441 THR A C 1
ATOM 2348 O O . THR A 1 309 ? 44.277 24.431 39.031 1.00 28.67 441 THR A O 1
ATOM 2352 N N . VAL A 1 310 ? 42.057 24.267 39.316 1.00 26.73 442 VAL A N 1
ATOM 2353 C CA . VAL A 1 310 ? 42.160 23.896 40.712 1.00 26.46 442 VAL A CA 1
ATOM 2354 C C . VAL A 1 310 ? 42.271 22.360 40.747 1.00 26.79 442 VAL A C 1
ATOM 2355 O O . VAL A 1 310 ? 41.357 21.652 40.304 1.00 26.76 442 VAL A O 1
ATOM 2359 N N . LEU A 1 311 ? 43.436 21.866 41.169 1.00 26.56 443 LEU A N 1
ATOM 2360 C CA . LEU A 1 311 ? 43.761 20.449 41.314 1.00 26.62 443 LEU A CA 1
ATOM 2361 C C . LEU A 1 311 ? 43.272 20.022 42.678 1.00 27.26 443 LEU A C 1
ATOM 2362 O O . LEU A 1 311 ? 43.615 20.670 43.669 1.00 27.46 443 LEU A O 1
ATOM 2367 N N . PHE A 1 312 ? 42.450 18.966 42.746 1.00 27.07 444 PHE A N 1
ATOM 2368 C CA . PHE A 1 312 ? 42.034 18.438 44.039 1.00 27.52 444 PHE A CA 1
ATOM 2369 C C . PHE A 1 312 ? 42.720 17.103 44.187 1.00 29.71 444 PHE A C 1
ATOM 2370 O O . PHE A 1 312 ? 42.664 16.280 43.261 1.00 30.13 444 PHE A O 1
ATOM 2378 N N . GLU A 1 313 ? 43.406 16.892 45.315 1.00 30.76 445 GLU A N 1
ATOM 2379 C CA . GLU A 1 313 ? 44.085 15.621 45.519 1.00 32.80 445 GLU A CA 1
ATOM 2380 C C . GLU A 1 313 ? 43.871 15.080 46.901 1.00 33.55 445 GLU A C 1
ATOM 2381 O O . GLU A 1 313 ? 43.652 15.821 47.857 1.00 33.14 445 GLU A O 1
ATOM 2387 N N . SER A 1 314 ? 43.835 13.773 46.981 1.00 34.49 446 SER A N 1
ATOM 2388 C CA . SER A 1 314 ? 43.616 13.080 48.228 1.00 36.55 446 SER A CA 1
ATOM 2389 C C . SER A 1 314 ? 44.304 11.716 48.178 1.00 39.89 446 SER A C 1
ATOM 2390 O O . SER A 1 314 ? 44.650 11.216 47.105 1.00 40.25 446 SER A O 1
ATOM 2393 N N . GLN A 1 315 ? 44.554 11.147 49.345 1.00 42.29 447 GLN A N 1
ATOM 2394 C CA . GLN A 1 315 ? 45.201 9.864 49.459 1.00 45.59 447 GLN A CA 1
ATOM 2395 C C . GLN A 1 315 ? 44.483 9.108 50.547 1.00 47.70 447 GLN A C 1
ATOM 2396 O O . GLN A 1 315 ? 44.317 9.617 51.645 1.00 48.24 447 GLN A O 1
ATOM 2402 N N . PHE A 1 316 ? 44.016 7.923 50.232 1.00 49.06 448 PHE A N 1
ATOM 2403 C CA . PHE A 1 316 ? 43.298 7.087 51.178 1.00 51.16 448 PHE A CA 1
ATOM 2404 C C . PHE A 1 316 ? 43.487 5.610 50.816 1.00 54.32 448 PHE A C 1
ATOM 2405 O O . PHE A 1 316 ? 43.901 5.276 49.698 1.00 54.05 448 PHE A O 1
ATOM 2413 N N . SER A 1 317 ? 43.168 4.733 51.755 1.00 57.01 449 SER A N 1
ATOM 2414 C CA . SER A 1 317 ? 43.273 3.311 51.514 1.00 60.84 449 SER A CA 1
ATOM 2415 C C . SER A 1 317 ? 41.890 2.666 51.450 1.00 64.09 449 SER A C 1
ATOM 2416 O O . SER A 1 317 ? 40.912 3.252 51.913 1.00 64.23 449 SER A O 1
ATOM 2419 N N . VAL A 1 318 ? 41.805 1.464 50.871 1.00 66.77 450 VAL A N 1
ATOM 2420 C CA . VAL A 1 318 ? 40.548 0.733 50.818 1.00 69.87 450 VAL A CA 1
ATOM 2421 C C . VAL A 1 318 ? 40.653 -0.644 51.476 1.00 73.76 450 VAL A C 1
ATOM 2422 O O . VAL A 1 318 ? 41.258 -1.556 50.915 1.00 75.12 450 VAL A O 1
ATOM 2426 N N . GLY A 1 319 ? 40.051 -0.779 52.651 1.00 75.45 451 GLY A N 1
ATOM 2427 C CA . GLY A 1 319 ? 39.948 -2.025 53.399 1.00 77.95 451 GLY A CA 1
ATOM 2428 C C . GLY A 1 319 ? 41.222 -2.561 54.009 1.00 80.80 451 GLY A C 1
ATOM 2429 O O . GLY A 1 319 ? 41.186 -3.287 55.016 1.00 82.07 451 GLY A O 1
ATOM 2430 N N . SER A 1 320 ? 42.362 -2.232 53.396 1.00 81.57 452 SER A N 1
ATOM 2431 C CA . SER A 1 320 ? 43.648 -2.743 53.852 1.00 83.06 452 SER A CA 1
ATOM 2432 C C . SER A 1 320 ? 44.789 -1.738 53.711 1.00 83.31 452 SER A C 1
ATOM 2433 O O . SER A 1 320 ? 44.846 -0.962 52.761 1.00 82.87 452 SER A O 1
ATOM 2436 N N . ASN A 1 321 ? 45.707 -1.794 54.683 1.00 83.99 453 ASN A N 1
ATOM 2437 C CA . ASN A 1 321 ? 46.932 -1.008 54.824 1.00 83.90 453 ASN A CA 1
ATOM 2438 C C . ASN A 1 321 ? 47.710 -0.977 53.498 1.00 82.92 453 ASN A C 1
ATOM 2439 O O . ASN A 1 321 ? 48.176 0.078 53.072 1.00 82.30 453 ASN A O 1
ATOM 2441 N N . GLU A 1 322 ? 47.830 -2.153 52.852 1.00 82.34 454 GLU A N 1
ATOM 2442 C CA . GLU A 1 322 ? 48.549 -2.346 51.600 1.00 81.31 454 GLU A CA 1
ATOM 2443 C C . GLU A 1 322 ? 47.683 -2.111 50.370 1.00 78.58 454 GLU A C 1
ATOM 2444 O O . GLU A 1 322 ? 47.851 -2.800 49.364 1.00 79.60 454 GLU A O 1
ATOM 2446 N N . LEU A 1 323 ? 46.765 -1.145 50.431 1.00 75.15 455 LEU A N 1
ATOM 2447 C CA . LEU A 1 323 ? 45.930 -0.805 49.272 1.00 72.27 455 LEU A CA 1
ATOM 2448 C C . LEU A 1 323 ? 45.603 0.686 49.291 1.00 68.26 455 LEU A C 1
ATOM 2449 O O . LEU A 1 323 ? 44.484 1.064 49.600 1.00 67.84 455 LEU A O 1
ATOM 2454 N N . VAL A 1 324 ? 46.594 1.524 48.964 1.00 65.31 456 VAL A N 1
ATOM 2455 C CA . VAL A 1 324 ? 46.471 2.979 48.980 1.00 62.50 456 VAL A CA 1
ATOM 2456 C C . VAL A 1 324 ? 46.363 3.597 47.582 1.00 58.37 456 VAL A C 1
ATOM 2457 O O . VAL A 1 324 ? 47.087 3.216 46.668 1.00 58.79 456 VAL A O 1
ATOM 2461 N N . PHE A 1 325 ? 45.448 4.559 47.424 1.00 54.38 457 PHE A N 1
ATOM 2462 C CA . PHE A 1 325 ? 45.242 5.258 46.164 1.00 51.41 457 PHE A CA 1
ATOM 2463 C C . PHE A 1 325 ? 45.552 6.735 46.299 1.00 47.98 457 PHE A C 1
ATOM 2464 O O . PHE A 1 325 ? 45.266 7.336 47.328 1.00 47.33 457 PHE A O 1
ATOM 2472 N N . GLN A 1 326 ? 46.150 7.314 45.261 1.00 45.99 458 GLN A N 1
ATOM 2473 C CA . GLN A 1 326 ? 46.438 8.742 45.189 1.00 44.35 458 GLN A CA 1
ATOM 2474 C C . GLN A 1 326 ? 45.504 9.240 44.118 1.00 40.81 458 GLN A C 1
ATOM 2475 O O . GLN A 1 326 ? 45.750 8.957 42.949 1.00 41.55 458 GLN A O 1
ATOM 2481 N N . VAL A 1 327 ? 44.407 9.896 44.490 1.00 36.99 459 VAL A N 1
ATOM 2482 C CA . VAL A 1 327 ? 43.440 10.370 43.504 1.00 34.04 459 VAL A CA 1
ATOM 2483 C C . VAL A 1 327 ? 43.677 11.845 43.184 1.00 32.68 459 VAL A C 1
ATOM 2484 O O . VAL A 1 327 ? 44.087 12.618 44.052 1.00 32.31 459 VAL A O 1
ATOM 2488 N N . LYS A 1 328 ? 43.439 12.237 41.927 1.00 31.76 460 LYS A N 1
ATOM 2489 C CA . LYS A 1 328 ? 43.618 13.611 41.476 1.00 31.24 460 LYS A CA 1
ATOM 2490 C C . LYS A 1 328 ? 42.528 13.956 40.493 1.00 30.57 460 LYS A C 1
ATOM 2491 O O . LYS A 1 328 ? 42.232 13.156 39.602 1.00 30.49 460 LYS A O 1
ATOM 2497 N N . THR A 1 329 ? 41.958 15.167 40.608 1.00 29.42 461 THR A N 1
ATOM 2498 C CA . THR A 1 329 ? 40.979 15.626 39.642 1.00 29.15 461 THR A CA 1
ATOM 2499 C C . THR A 1 329 ? 41.194 17.099 39.327 1.00 28.74 461 THR A C 1
ATOM 2500 O O . THR A 1 329 ? 41.471 17.893 40.224 1.00 28.95 461 THR A O 1
ATOM 2504 N N . LEU A 1 330 ? 41.094 17.457 38.046 1.00 27.63 462 LEU A N 1
ATOM 2505 C CA . LEU A 1 330 ? 41.287 18.832 37.642 1.00 26.81 462 LEU A CA 1
ATOM 2506 C C . LEU A 1 330 ? 39.970 19.470 37.401 1.00 26.18 462 LEU A C 1
ATOM 2507 O O . LEU A 1 330 ? 39.142 18.922 36.656 1.00 26.60 462 LEU A O 1
ATOM 2512 N N . SER A 1 331 ? 39.781 20.664 37.961 1.00 24.71 463 SER A N 1
ATOM 2513 C CA . SER A 1 331 ? 38.575 21.438 37.673 1.00 24.07 463 SER A CA 1
ATOM 2514 C C . SER A 1 331 ? 38.561 21.836 36.189 1.00 23.43 463 SER A C 1
ATOM 2515 O O . SER A 1 331 ? 39.587 21.749 35.500 1.00 22.63 463 SER A O 1
ATOM 2518 N N . LEU A 1 332 ? 37.433 22.368 35.719 1.00 23.86 464 LEU A N 1
ATOM 2519 C CA . LEU A 1 332 ? 37.377 22.934 34.364 1.00 24.88 464 LEU A CA 1
ATOM 2520 C C . LEU A 1 332 ? 38.322 24.160 34.336 1.00 26.57 464 LEU A C 1
ATOM 2521 O O . LEU A 1 332 ? 38.557 24.789 35.387 1.00 26.39 464 LEU A O 1
ATOM 2526 N N . PRO A 1 333 ? 38.951 24.447 33.188 1.00 27.57 465 PRO A N 1
ATOM 2527 C CA . PRO A 1 333 ? 39.882 25.585 33.150 1.00 28.89 465 PRO A CA 1
ATOM 2528 C C . PRO A 1 333 ? 39.271 26.896 33.662 1.00 29.87 465 PRO A C 1
ATOM 2529 O O . PRO A 1 333 ? 38.094 27.206 33.451 1.00 29.19 465 PRO A O 1
ATOM 2533 N N . VAL A 1 334 ? 40.089 27.604 34.412 1.00 30.50 466 VAL A N 1
ATOM 2534 C CA . VAL A 1 334 ? 39.793 28.848 35.068 1.00 32.11 466 VAL A CA 1
ATOM 2535 C C . VAL A 1 334 ? 40.708 29.942 34.501 1.00 32.82 466 VAL A C 1
ATOM 2536 O O . VAL A 1 334 ? 41.899 29.703 34.310 1.00 33.22 466 VAL A O 1
ATOM 2540 N N . VAL A 1 335 ? 40.156 31.137 34.248 1.00 32.69 467 VAL A N 1
ATOM 2541 C CA . VAL A 1 335 ? 40.924 32.316 33.882 1.00 33.35 467 VAL A CA 1
ATOM 2542 C C . VAL A 1 335 ? 40.937 33.223 35.131 1.00 33.80 467 VAL A C 1
ATOM 2543 O O . VAL A 1 335 ? 39.886 33.619 35.659 1.00 32.12 467 VAL A O 1
ATOM 2547 N N . VAL A 1 336 ? 42.140 33.490 35.641 1.00 35.60 468 VAL A N 1
ATOM 2548 C CA . VAL A 1 336 ? 42.315 34.299 36.832 1.00 37.26 468 VAL A CA 1
ATOM 2549 C C . VAL A 1 336 ? 42.414 35.759 36.482 1.00 39.31 468 VAL A C 1
ATOM 2550 O O . VAL A 1 336 ? 43.229 36.137 35.648 1.00 39.91 468 VAL A O 1
ATOM 2554 N N . ILE A 1 337 ? 41.582 36.589 37.106 1.00 40.80 469 ILE A N 1
ATOM 2555 C CA . ILE A 1 337 ? 41.632 38.035 36.901 1.00 43.15 469 ILE A CA 1
ATOM 2556 C C . ILE A 1 337 ? 41.942 38.742 38.241 1.00 46.67 469 ILE A C 1
ATOM 2557 O O . ILE A 1 337 ? 41.917 38.110 39.304 1.00 47.11 469 ILE A O 1
ATOM 2562 N N . VAL A 1 338 ? 42.289 40.021 38.189 1.00 49.30 470 VAL A N 1
ATOM 2563 C CA . VAL A 1 338 ? 42.637 40.784 39.384 1.00 52.42 470 VAL A CA 1
ATOM 2564 C C . VAL A 1 338 ? 41.780 42.068 39.506 1.00 55.53 470 VAL A C 1
ATOM 2565 O O . VAL A 1 338 ? 41.490 42.490 40.630 1.00 56.53 470 VAL A O 1
ATOM 2569 N N . HIS A 1 339 ? 41.340 42.658 38.378 1.00 56.96 471 HIS A N 1
ATOM 2570 C CA . HIS A 1 339 ? 40.630 43.939 38.444 1.00 59.55 471 HIS A CA 1
ATOM 2571 C C . HIS A 1 339 ? 39.094 43.967 38.286 1.00 60.23 471 HIS A C 1
ATOM 2572 O O . HIS A 1 339 ? 38.474 44.900 38.825 1.00 62.17 471 HIS A O 1
ATOM 2579 N N . GLY A 1 340 ? 38.505 43.060 37.521 1.00 58.43 472 GLY A N 1
ATOM 2580 C CA . GLY A 1 340 ? 37.062 43.105 37.290 1.00 58.08 472 GLY A CA 1
ATOM 2581 C C . GLY A 1 340 ? 36.766 43.572 35.877 1.00 57.59 472 GLY A C 1
ATOM 2582 O O . GLY A 1 340 ? 35.880 43.039 35.202 1.00 57.09 472 GLY A O 1
ATOM 2583 N N . SER A 1 341 ? 37.540 44.562 35.406 1.00 57.35 473 SER A N 1
ATOM 2584 C CA . SER A 1 341 ? 37.459 45.022 34.021 1.00 57.43 473 SER A CA 1
ATOM 2585 C C . SER A 1 341 ? 38.003 43.943 33.035 1.00 56.40 473 SER A C 1
ATOM 2586 O O . SER A 1 341 ? 37.796 44.049 31.823 1.00 56.85 473 SER A O 1
ATOM 2589 N N . GLN A 1 342 ? 38.702 42.922 33.555 1.00 54.87 474 GLN A N 1
ATOM 2590 C CA . GLN A 1 342 ? 39.244 41.828 32.765 1.00 54.14 474 GLN A CA 1
ATOM 2591 C C . GLN A 1 342 ? 38.209 40.700 32.523 1.00 52.46 474 GLN A C 1
ATOM 2592 O O . GLN A 1 342 ? 38.442 39.862 31.661 1.00 51.99 474 GLN A O 1
ATOM 2598 N N . ASP A 1 343 ? 37.077 40.698 33.265 1.00 51.62 475 ASP A N 1
ATOM 2599 C CA . ASP A 1 343 ? 36.016 39.692 33.214 1.00 51.30 475 ASP A CA 1
ATOM 2600 C C . ASP A 1 343 ? 35.469 39.455 31.812 1.00 49.96 475 ASP A C 1
ATOM 2601 O O . ASP A 1 343 ? 35.175 38.314 31.454 1.00 49.52 475 ASP A O 1
ATOM 2606 N N . HIS A 1 344 ? 35.326 40.517 31.035 1.00 49.24 476 HIS A N 1
ATOM 2607 C CA . HIS A 1 344 ? 34.756 40.434 29.697 1.00 49.29 476 HIS A CA 1
ATOM 2608 C C . HIS A 1 344 ? 35.634 39.600 28.735 1.00 46.27 476 HIS A C 1
ATOM 2609 O O . HIS A 1 344 ? 35.108 38.723 28.045 1.00 46.52 476 HIS A O 1
ATOM 2616 N N . ASN A 1 345 ? 36.938 39.856 28.691 1.00 43.63 477 ASN A N 1
ATOM 2617 C CA . ASN A 1 345 ? 37.839 39.061 27.848 1.00 41.97 477 ASN A CA 1
ATOM 2618 C C . ASN A 1 345 ? 38.090 37.665 28.430 1.00 38.88 477 ASN A C 1
ATOM 2619 O O . ASN A 1 345 ? 38.294 36.713 27.676 1.00 38.55 477 ASN A O 1
ATOM 2624 N N . ALA A 1 346 ? 38.076 37.545 29.759 1.00 36.25 478 ALA A N 1
ATOM 2625 C CA . ALA A 1 346 ? 38.260 36.253 30.411 1.00 34.53 478 ALA A CA 1
ATOM 2626 C C . ALA A 1 346 ? 37.071 35.325 30.055 1.00 32.89 478 ALA A C 1
ATOM 2627 O O . ALA A 1 346 ? 37.272 34.137 29.821 1.00 32.78 478 ALA A O 1
ATOM 2629 N N . THR A 1 347 ? 35.852 35.892 29.955 1.00 31.43 479 THR A N 1
ATOM 2630 C CA . THR A 1 347 ? 34.635 35.171 29.617 1.00 30.73 479 THR A CA 1
ATOM 2631 C C . THR A 1 347 ? 34.687 34.552 28.246 1.00 29.98 479 THR A C 1
ATOM 2632 O O . THR A 1 347 ? 34.214 33.429 28.094 1.00 29.98 479 THR A O 1
ATOM 2636 N N . ALA A 1 348 ? 35.291 35.238 27.256 1.00 29.47 480 ALA A N 1
ATOM 2637 C CA . ALA A 1 348 ? 35.394 34.674 25.901 1.00 29.56 480 ALA A CA 1
ATOM 2638 C C . ALA A 1 348 ? 36.239 33.419 25.895 1.00 29.68 480 ALA A C 1
ATOM 2639 O O . ALA A 1 348 ? 35.886 32.471 25.205 1.00 30.91 480 ALA A O 1
ATOM 2641 N N . THR A 1 349 ? 37.356 33.407 26.656 1.00 28.48 481 THR A N 1
ATOM 2642 C CA . THR A 1 349 ? 38.277 32.276 26.721 1.00 28.02 481 THR A CA 1
ATOM 2643 C C . THR A 1 349 ? 37.542 31.062 27.304 1.00 27.59 481 THR A C 1
ATOM 2644 O O . THR A 1 349 ? 37.576 29.990 26.721 1.00 27.33 481 THR A O 1
ATOM 2648 N N . VAL A 1 350 ? 36.839 31.262 28.436 1.00 27.39 482 VAL A N 1
ATOM 2649 C CA . VAL A 1 350 ? 36.031 30.251 29.109 1.00 27.28 482 VAL A CA 1
ATOM 2650 C C . VAL A 1 350 ? 34.913 29.699 28.197 1.00 27.63 482 VAL A C 1
ATOM 2651 O O . VAL A 1 350 ? 34.727 28.478 28.129 1.00 28.00 482 VAL A O 1
ATOM 2655 N N . LEU A 1 351 ? 34.192 30.596 27.500 1.00 27.05 483 LEU A N 1
ATOM 2656 C CA . LEU A 1 351 ? 33.095 30.272 26.581 1.00 27.56 483 LEU A CA 1
ATOM 2657 C C . LEU A 1 351 ? 33.574 29.267 25.503 1.00 26.61 483 LEU A C 1
ATOM 2658 O O . LEU A 1 351 ? 32.965 28.218 25.328 1.00 26.24 483 LEU A O 1
ATOM 2663 N N . TRP A 1 352 ? 34.640 29.605 24.776 1.00 25.94 484 TRP A N 1
ATOM 2664 C CA . TRP A 1 352 ? 35.171 28.790 23.699 1.00 26.21 484 TRP A CA 1
ATOM 2665 C C . TRP A 1 352 ? 35.620 27.422 24.240 1.00 26.41 484 TRP A C 1
ATOM 2666 O O . TRP A 1 352 ? 35.350 26.399 23.619 1.00 26.78 484 TRP A O 1
ATOM 2677 N N . ASP A 1 353 ? 36.243 27.404 25.422 1.00 25.66 485 ASP A N 1
ATOM 2678 C CA . ASP A 1 353 ? 36.705 26.172 26.025 1.00 25.40 485 ASP A CA 1
ATOM 2679 C C . ASP A 1 353 ? 35.545 25.265 26.400 1.00 25.21 485 ASP A C 1
ATOM 2680 O O . ASP A 1 353 ? 35.515 24.119 25.968 1.00 25.95 485 ASP A O 1
ATOM 2685 N N . ASN A 1 354 ? 34.575 25.769 27.174 1.00 23.83 486 ASN A N 1
ATOM 2686 C CA . ASN A 1 354 ? 33.426 24.992 27.579 1.00 23.05 486 ASN A CA 1
ATOM 2687 C C . ASN A 1 354 ? 32.649 24.465 26.380 1.00 24.27 486 ASN A C 1
ATOM 2688 O O . ASN A 1 354 ? 32.199 23.320 26.414 1.00 24.73 486 ASN A O 1
ATOM 2693 N N . ALA A 1 355 ? 32.515 25.269 25.315 1.00 24.35 487 ALA A N 1
ATOM 2694 C CA . ALA A 1 355 ? 31.734 24.818 24.170 1.00 25.46 487 ALA A CA 1
ATOM 2695 C C . ALA A 1 355 ? 32.455 23.817 23.301 1.00 26.82 487 ALA A C 1
ATOM 2696 O O . ALA A 1 355 ? 31.856 22.815 22.895 1.00 27.58 487 ALA A O 1
ATOM 2698 N N . PHE A 1 356 ? 33.732 24.075 23.004 1.00 27.05 488 PHE A N 1
ATOM 2699 C CA . PHE A 1 356 ? 34.414 23.331 21.974 1.00 28.68 488 PHE A CA 1
ATOM 2700 C C . PHE A 1 356 ? 35.506 22.366 22.443 1.00 31.93 488 PHE A C 1
ATOM 2701 O O . PHE A 1 356 ? 36.210 21.831 21.592 1.00 33.26 488 PHE A O 1
ATOM 2709 N N . ALA A 1 357 ? 35.602 22.063 23.750 1.00 34.96 489 ALA A N 1
ATOM 2710 C CA . ALA A 1 357 ? 36.573 21.073 24.226 1.00 37.30 489 ALA A CA 1
ATOM 2711 C C . ALA A 1 357 ? 36.191 19.699 23.695 1.00 40.82 489 ALA A C 1
ATOM 2712 O O . ALA A 1 357 ? 35.057 19.249 23.888 1.00 41.52 489 ALA A O 1
ATOM 2714 N N . GLU A 1 358 ? 37.133 19.030 23.036 1.00 42.63 490 GLU A N 1
ATOM 2715 C CA . GLU A 1 358 ? 36.886 17.696 22.501 1.00 44.78 490 GLU A CA 1
ATOM 2716 C C . GLU A 1 358 ? 37.018 16.635 23.589 1.00 45.68 490 GLU A C 1
ATOM 2717 O O . GLU A 1 358 ? 37.818 16.794 24.507 1.00 45.40 490 GLU A O 1
ATOM 2723 N N . PRO A 1 359 ? 36.244 15.535 23.511 1.00 46.92 491 PRO A N 1
ATOM 2724 C CA . PRO A 1 359 ? 36.408 14.456 24.505 1.00 47.76 491 PRO A CA 1
ATOM 2725 C C . PRO A 1 359 ? 37.809 13.850 24.420 1.00 48.68 491 PRO A C 1
ATOM 2726 O O . PRO A 1 359 ? 38.354 13.708 23.318 1.00 48.97 491 PRO A O 1
ATOM 2730 N N . GLY A 1 360 ? 38.389 13.562 25.579 1.00 48.98 492 GLY A N 1
ATOM 2731 C CA . GLY A 1 360 ? 39.709 12.954 25.698 1.00 50.11 492 GLY A CA 1
ATOM 2732 C C . GLY A 1 360 ? 40.881 13.827 25.295 1.00 50.85 492 GLY A C 1
ATOM 2733 O O . GLY A 1 360 ? 41.966 13.309 25.020 1.00 52.12 492 GLY A O 1
ATOM 2734 N N . ARG A 1 361 ? 40.689 15.152 25.266 1.00 49.67 493 ARG A N 1
ATOM 2735 C CA . ARG A 1 361 ? 41.746 16.097 24.906 1.00 49.27 493 ARG A CA 1
ATOM 2736 C C . ARG A 1 361 ? 42.853 16.158 25.966 1.00 50.43 493 ARG A C 1
ATOM 2737 O O . ARG A 1 361 ? 42.620 15.803 27.122 1.00 50.27 493 ARG A O 1
ATOM 2745 N N . VAL A 1 362 ? 44.045 16.660 25.588 1.00 51.28 494 VAL A N 1
ATOM 2746 C CA . VAL A 1 362 ? 45.109 16.864 26.573 1.00 52.22 494 VAL A CA 1
ATOM 2747 C C . VAL A 1 362 ? 44.865 18.220 27.263 1.00 52.43 494 VAL A C 1
ATOM 2748 O O . VAL A 1 362 ? 44.363 19.147 26.630 1.00 52.13 494 VAL A O 1
ATOM 2752 N N . PRO A 1 363 ? 45.122 18.297 28.586 1.00 52.81 495 PRO A N 1
ATOM 2753 C CA . PRO A 1 363 ? 44.795 19.500 29.361 1.00 52.64 495 PRO A CA 1
ATOM 2754 C C . PRO A 1 363 ? 44.930 20.849 28.701 1.00 53.24 495 PRO A C 1
ATOM 2755 O O . PRO A 1 363 ? 46.036 21.332 28.437 1.00 53.79 495 PRO A O 1
ATOM 2759 N N . PHE A 1 364 ? 43.713 21.318 28.288 1.00 52.33 496 PHE A N 1
ATOM 2760 C CA . PHE A 1 364 ? 43.042 22.537 27.885 1.00 50.51 496 PHE A CA 1
ATOM 2761 C C . PHE A 1 364 ? 43.260 22.938 26.424 1.00 49.48 496 PHE A C 1
ATOM 2762 O O . PHE A 1 364 ? 43.007 24.103 26.062 1.00 49.27 496 PHE A O 1
ATOM 2770 N N . ALA A 1 365 ? 43.510 21.940 25.548 1.00 47.64 497 ALA A N 1
ATOM 2771 C CA . ALA A 1 365 ? 43.572 22.218 24.107 1.00 45.56 497 ALA A CA 1
ATOM 2772 C C . ALA A 1 365 ? 42.161 22.457 23.559 1.00 43.75 497 ALA A C 1
ATOM 2773 O O . ALA A 1 365 ? 41.219 21.763 23.935 1.00 43.22 497 ALA A O 1
ATOM 2775 N N . VAL A 1 366 ? 42.020 23.412 22.637 1.00 42.89 498 VAL A N 1
ATOM 2776 C CA . VAL A 1 366 ? 40.738 23.722 22.003 1.00 42.62 498 VAL A CA 1
ATOM 2777 C C . VAL A 1 366 ? 40.935 23.874 20.491 1.00 43.97 498 VAL A C 1
ATOM 2778 O O . VAL A 1 366 ? 41.997 24.330 20.061 1.00 44.68 498 VAL A O 1
ATOM 2782 N N . PRO A 1 367 ? 39.922 23.550 19.658 1.00 44.03 499 PRO A N 1
ATOM 2783 C CA . PRO A 1 367 ? 40.065 23.777 18.212 1.00 43.85 499 PRO A CA 1
ATOM 2784 C C . PRO A 1 367 ? 40.267 25.258 17.885 1.00 44.55 499 PRO A C 1
ATOM 2785 O O . PRO A 1 367 ? 39.723 26.128 18.554 1.00 44.35 499 PRO A O 1
ATOM 2789 N N . ASP A 1 368 ? 41.095 25.533 16.877 1.00 45.39 500 ASP A N 1
ATOM 2790 C CA . ASP A 1 368 ? 41.430 26.883 16.424 1.00 46.23 500 ASP A CA 1
ATOM 2791 C C . ASP A 1 368 ? 40.233 27.559 15.767 1.00 45.53 500 ASP A C 1
ATOM 2792 O O . ASP A 1 368 ? 40.082 28.779 15.840 1.00 45.38 500 ASP A O 1
ATOM 2797 N N . LYS A 1 369 ? 39.438 26.769 15.048 1.00 44.59 501 LYS A N 1
ATOM 2798 C CA . LYS A 1 369 ? 38.270 27.254 14.377 1.00 43.80 501 LYS A CA 1
ATOM 2799 C C . LYS A 1 369 ? 37.094 26.297 14.544 1.00 41.60 501 LYS A C 1
ATOM 2800 O O . LYS A 1 369 ? 37.258 25.122 14.876 1.00 41.17 501 LYS A O 1
ATOM 2806 N N . VAL A 1 370 ? 35.892 26.823 14.338 1.00 39.97 502 VAL A N 1
ATOM 2807 C CA . VAL A 1 370 ? 34.669 26.057 14.484 1.00 38.94 502 VAL A CA 1
ATOM 2808 C C . VAL A 1 370 ? 33.687 26.480 13.394 1.00 37.64 502 VAL A C 1
ATOM 2809 O O . VAL A 1 370 ? 33.912 27.516 12.779 1.00 37.38 502 VAL A O 1
ATOM 2813 N N . LEU A 1 371 ? 32.637 25.685 13.101 1.00 36.73 503 LEU A N 1
ATOM 2814 C CA . LEU A 1 371 ? 31.664 26.125 12.085 1.00 36.13 503 LEU A CA 1
ATOM 2815 C C . LEU A 1 371 ? 30.692 27.131 12.707 1.00 34.43 503 LEU A C 1
ATOM 2816 O O . LEU A 1 371 ? 30.373 27.028 13.890 1.00 34.34 503 LEU A O 1
ATOM 2821 N N . TRP A 1 372 ? 30.227 28.116 11.920 1.00 33.05 504 TRP A N 1
ATOM 2822 C CA . TRP A 1 372 ? 29.302 29.142 12.392 1.00 31.84 504 TRP A CA 1
ATOM 2823 C C . TRP A 1 372 ? 28.084 28.576 13.167 1.00 30.88 504 TRP A C 1
ATOM 2824 O O . TRP A 1 372 ? 27.814 29.092 14.251 1.00 30.85 504 TRP A O 1
ATOM 2835 N N . PRO A 1 373 ? 27.394 27.493 12.723 1.00 30.57 505 PRO A N 1
ATOM 2836 C CA . PRO A 1 373 ? 26.270 26.965 13.523 1.00 29.93 505 PRO A CA 1
ATOM 2837 C C . PRO A 1 373 ? 26.687 26.502 14.922 1.00 29.65 505 PRO A C 1
ATOM 2838 O O . PRO A 1 373 ? 25.884 26.574 15.847 1.00 30.27 505 PRO A O 1
ATOM 2842 N N . GLN A 1 374 ? 27.933 26.038 15.084 1.00 28.38 506 GLN A N 1
ATOM 2843 C CA . GLN A 1 374 ? 28.441 25.607 16.390 1.00 27.81 506 GLN A CA 1
ATOM 2844 C C . GLN A 1 374 ? 28.634 26.824 17.318 1.00 26.24 506 GLN A C 1
ATOM 2845 O O . GLN A 1 374 ? 28.286 26.764 18.489 1.00 25.38 506 GLN A O 1
ATOM 2851 N N . LEU A 1 375 ? 29.162 27.926 16.777 1.00 25.79 507 LEU A N 1
ATOM 2852 C CA . LEU A 1 375 ? 29.340 29.142 17.555 1.00 25.98 507 LEU A CA 1
ATOM 2853 C C . LEU A 1 375 ? 27.965 29.737 17.903 1.00 26.00 507 LEU A C 1
ATOM 2854 O O . LEU A 1 375 ? 27.766 30.164 19.037 1.00 26.78 507 LEU A O 1
ATOM 2859 N N . CYS A 1 376 ? 26.987 29.667 16.975 1.00 24.78 508 CYS A N 1
ATOM 2860 C CA . CYS A 1 376 ? 25.615 30.144 17.192 1.00 24.05 508 CYS A CA 1
ATOM 2861 C C . CYS A 1 376 ? 24.995 29.511 18.411 1.00 24.03 508 CYS A C 1
ATOM 2862 O O . CYS A 1 376 ? 24.348 30.188 19.208 1.00 24.73 508 CYS A O 1
ATOM 2865 N N . GLU A 1 377 ? 25.187 28.207 18.550 1.00 23.48 509 GLU A N 1
ATOM 2866 C CA . GLU A 1 377 ? 24.659 27.428 19.654 1.00 24.12 509 GLU A CA 1
ATOM 2867 C C . GLU A 1 377 ? 25.288 27.865 21.000 1.00 23.47 509 GLU A C 1
ATOM 2868 O O . GLU A 1 377 ? 24.588 27.958 22.003 1.00 23.49 509 GLU A O 1
ATOM 2874 N N . ALA A 1 378 ? 26.586 28.193 20.999 1.00 22.44 510 ALA A N 1
ATOM 2875 C CA . ALA A 1 378 ? 27.264 28.673 22.197 1.00 22.12 510 ALA A CA 1
ATOM 2876 C C . ALA A 1 378 ? 26.801 30.085 22.611 1.00 21.35 510 ALA A C 1
ATOM 2877 O O . ALA A 1 378 ? 26.487 30.304 23.783 1.00 21.38 510 ALA A O 1
ATOM 2879 N N . LEU A 1 379 ? 26.718 31.018 21.646 1.00 20.75 511 LEU A N 1
ATOM 2880 C CA . LEU A 1 379 ? 26.262 32.405 21.869 1.00 20.40 511 LEU A CA 1
ATOM 2881 C C . LEU A 1 379 ? 24.807 32.507 22.339 1.00 20.02 511 LEU A C 1
ATOM 2882 O O . LEU A 1 379 ? 24.497 33.327 23.207 1.00 20.35 511 LEU A O 1
ATOM 2887 N N . ASN A 1 380 ? 23.927 31.683 21.780 1.00 19.17 512 ASN A N 1
ATOM 2888 C CA . ASN A 1 380 ? 22.526 31.691 22.157 1.00 19.33 512 ASN A CA 1
ATOM 2889 C C . ASN A 1 380 ? 22.359 31.210 23.585 1.00 19.30 512 ASN A C 1
ATOM 2890 O O . ASN A 1 380 ? 21.637 31.826 24.373 1.00 19.35 512 ASN A O 1
ATOM 2895 N N . MET A 1 381 ? 23.064 30.123 23.933 1.00 18.78 513 MET A N 1
ATOM 2896 C CA . MET A 1 381 ? 23.057 29.542 25.275 1.00 19.19 513 MET A CA 1
ATOM 2897 C C . MET A 1 381 ? 23.530 30.608 26.307 1.00 19.27 513 MET A C 1
ATOM 2898 O O . MET A 1 381 ? 22.848 30.856 27.300 1.00 18.78 513 MET A O 1
ATOM 2903 N N . LYS A 1 382 ? 24.677 31.258 26.027 1.00 19.51 514 LYS A N 1
ATOM 2904 C CA . LYS A 1 382 ? 25.269 32.285 26.861 1.00 19.90 514 LYS A CA 1
ATOM 2905 C C . LYS A 1 382 ? 24.374 33.507 26.986 1.00 19.69 514 LYS A C 1
ATOM 2906 O O . LYS A 1 382 ? 24.183 34.011 28.083 1.00 20.19 514 LYS A O 1
ATOM 2912 N N . PHE A 1 383 ? 23.803 33.954 25.870 1.00 19.16 515 PHE A N 1
ATOM 2913 C CA . PHE A 1 383 ? 22.923 35.118 25.808 1.00 18.33 515 PHE A CA 1
ATOM 2914 C C . PHE A 1 383 ? 21.711 34.923 26.686 1.00 18.13 515 PHE A C 1
ATOM 2915 O O . PHE A 1 383 ? 21.443 35.778 27.517 1.00 17.92 515 PHE A O 1
ATOM 2923 N N . LYS A 1 384 ? 20.997 33.796 26.533 1.00 18.24 516 LYS A N 1
ATOM 2924 C CA . LYS A 1 384 ? 19.834 33.520 27.367 1.00 19.71 516 LYS A CA 1
ATOM 2925 C C . LYS A 1 384 ? 20.150 33.526 28.870 1.00 20.65 516 LYS A C 1
ATOM 2926 O O . LYS A 1 384 ? 19.360 34.067 29.653 1.00 21.81 516 LYS A O 1
ATOM 2932 N N . ALA A 1 385 ? 21.298 32.979 29.265 1.00 19.82 517 ALA A N 1
ATOM 2933 C CA . ALA A 1 385 ? 21.659 32.936 30.674 1.00 20.52 517 ALA A CA 1
ATOM 2934 C C . ALA A 1 385 ? 22.042 34.339 31.183 1.00 21.90 517 ALA A C 1
ATOM 2935 O O . ALA A 1 385 ? 21.700 34.680 32.302 1.00 22.88 517 ALA A O 1
ATOM 2937 N N . GLU A 1 386 ? 22.738 35.136 30.381 1.00 21.79 518 GLU A N 1
ATOM 2938 C CA . GLU A 1 386 ? 23.131 36.485 30.763 1.00 22.91 518 GLU A CA 1
ATOM 2939 C C . GLU A 1 386 ? 21.935 37.436 30.909 1.00 23.67 518 GLU A C 1
ATOM 2940 O O . GLU A 1 386 ? 21.879 38.190 31.877 1.00 24.73 518 GLU A O 1
ATOM 2946 N N . VAL A 1 387 ? 20.991 37.410 29.961 1.00 22.57 519 VAL A N 1
ATOM 2947 C CA . VAL A 1 387 ? 19.815 38.273 30.058 1.00 22.17 519 VAL A CA 1
ATOM 2948 C C . VAL A 1 387 ? 18.690 37.627 30.892 1.00 22.17 519 VAL A C 1
ATOM 2949 O O . VAL A 1 387 ? 17.717 38.301 31.166 1.00 21.86 519 VAL A O 1
ATOM 2953 N N . GLN A 1 388 ? 18.825 36.343 31.304 1.00 22.36 520 GLN A N 1
ATOM 2954 C CA . GLN A 1 388 ? 17.836 35.615 32.113 1.00 22.90 520 GLN A CA 1
ATOM 2955 C C . GLN A 1 388 ? 16.472 35.644 31.459 1.00 23.38 520 GLN A C 1
ATOM 2956 O O . GLN A 1 388 ? 15.478 36.044 32.068 1.00 23.99 520 GLN A O 1
ATOM 2962 N N . SER A 1 389 ? 16.430 35.209 30.207 1.00 22.80 521 SER A N 1
ATOM 2963 C CA . SER A 1 389 ? 15.195 35.178 29.461 1.00 22.72 521 SER A CA 1
ATOM 2964 C C . SER A 1 389 ? 15.121 33.929 28.608 1.00 24.06 521 SER A C 1
ATOM 2965 O O . SER A 1 389 ? 16.143 33.410 28.173 1.00 23.66 521 SER A O 1
ATOM 2968 N N . ASN A 1 390 ? 13.907 33.485 28.309 1.00 25.65 522 ASN A N 1
ATOM 2969 C CA . ASN A 1 390 ? 13.724 32.425 27.324 1.00 27.64 522 ASN A CA 1
ATOM 2970 C C . ASN A 1 390 ? 13.786 33.039 25.884 1.00 26.74 522 ASN A C 1
ATOM 2971 O O . ASN A 1 390 ? 13.857 32.292 24.915 1.00 27.71 522 ASN A O 1
ATOM 2976 N N . ARG A 1 391 ? 13.776 34.396 25.742 1.00 24.40 523 ARG A N 1
ATOM 2977 C CA . ARG A 1 391 ? 13.909 35.034 24.444 1.00 22.89 523 ARG A CA 1
ATOM 2978 C C . ARG A 1 391 ? 15.404 35.107 24.118 1.00 21.61 523 ARG A C 1
ATOM 2979 O O . ARG A 1 391 ? 16.131 35.915 24.676 1.00 20.90 523 ARG A O 1
ATOM 2987 N N . GLY A 1 392 ? 15.853 34.209 23.270 1.00 21.78 524 GLY A N 1
ATOM 2988 C CA . GLY A 1 392 ? 17.231 34.163 22.832 1.00 22.50 524 GLY A CA 1
ATOM 2989 C C . GLY A 1 392 ? 17.389 34.754 21.456 1.00 24.29 524 GLY A C 1
ATOM 2990 O O . GLY A 1 392 ? 16.694 35.708 21.084 1.00 25.96 524 GLY A O 1
ATOM 2991 N N . LEU A 1 393 ? 18.280 34.168 20.677 1.00 23.29 525 LEU A N 1
ATOM 2992 C CA . LEU A 1 393 ? 18.603 34.622 19.344 1.00 22.02 525 LEU A CA 1
ATOM 2993 C C . LEU A 1 393 ? 17.770 33.911 18.300 1.00 22.75 525 LEU A C 1
ATOM 2994 O O . LEU A 1 393 ? 17.985 32.738 18.048 1.00 23.62 525 LEU A O 1
ATOM 2999 N N . THR A 1 394 ? 16.872 34.627 17.629 1.00 22.58 526 THR A N 1
ATOM 3000 C CA . THR A 1 394 ? 16.073 34.045 16.545 1.00 22.85 526 THR A CA 1
ATOM 3001 C C . THR A 1 394 ? 16.982 33.783 15.302 1.00 24.31 526 THR A C 1
ATOM 3002 O O . THR A 1 394 ? 18.143 34.219 15.279 1.00 24.76 526 THR A O 1
ATOM 3006 N N . LYS A 1 395 ? 16.458 33.100 14.263 1.00 25.06 527 LYS A N 1
ATOM 3007 C CA . LYS A 1 395 ? 17.192 32.893 13.011 1.00 26.11 527 LYS A CA 1
ATOM 3008 C C . LYS A 1 395 ? 17.605 34.246 12.390 1.00 25.03 527 LYS A C 1
ATOM 3009 O O . LYS A 1 395 ? 18.748 34.390 11.956 1.00 25.40 527 LYS A O 1
ATOM 3015 N N . GLU A 1 396 ? 16.712 35.248 12.420 1.00 24.02 528 GLU A N 1
ATOM 3016 C CA . GLU A 1 396 ? 17.030 36.580 11.909 1.00 24.36 528 GLU A CA 1
ATOM 3017 C C . GLU A 1 396 ? 18.161 37.240 12.705 1.00 23.30 528 GLU A C 1
ATOM 3018 O O . GLU A 1 396 ? 19.022 37.892 12.099 1.00 24.29 528 GLU A O 1
ATOM 3024 N N . ASN A 1 397 ? 18.168 37.099 14.052 1.00 21.05 529 ASN A N 1
ATOM 3025 C CA . ASN A 1 397 ? 19.244 37.652 14.887 1.00 19.97 529 ASN A CA 1
ATOM 3026 C C . ASN A 1 397 ? 20.571 36.994 14.492 1.00 20.42 529 ASN A C 1
ATOM 3027 O O . ASN A 1 397 ? 21.583 37.680 14.353 1.00 20.44 529 ASN A O 1
ATOM 3032 N N . LEU A 1 398 ? 20.555 35.674 14.258 1.00 20.88 530 LEU A N 1
ATOM 3033 C CA . LEU A 1 398 ? 21.760 34.938 13.864 1.00 22.09 530 LEU A CA 1
ATOM 3034 C C . LEU A 1 398 ? 22.283 35.406 12.520 1.00 24.34 530 LEU A C 1
ATOM 3035 O O . LEU A 1 398 ? 23.498 35.476 12.337 1.00 25.49 530 LEU A O 1
ATOM 3040 N N . VAL A 1 399 ? 21.381 35.747 11.591 1.00 24.57 531 VAL A N 1
ATOM 3041 C CA . VAL A 1 399 ? 21.748 36.262 10.274 1.00 25.80 531 VAL A CA 1
ATOM 3042 C C . VAL A 1 399 ? 22.415 37.623 10.461 1.00 26.63 531 VAL A C 1
ATOM 3043 O O . VAL A 1 399 ? 23.465 37.878 9.871 1.00 28.12 531 VAL A O 1
ATOM 3047 N N . PHE A 1 400 ? 21.818 38.503 11.286 1.00 25.02 532 PHE A N 1
ATOM 3048 C CA . PHE A 1 400 ? 22.399 39.808 11.570 1.00 23.63 532 PHE A CA 1
ATOM 3049 C C . PHE A 1 400 ? 23.839 39.648 12.147 1.00 23.87 532 PHE A C 1
ATOM 3050 O O . PHE A 1 400 ? 24.749 40.372 11.738 1.00 25.12 532 PHE A O 1
ATOM 3058 N N . LEU A 1 401 ? 24.028 38.691 13.054 1.00 22.35 533 LEU A N 1
ATOM 3059 C CA . LEU A 1 401 ? 25.334 38.486 13.667 1.00 22.30 533 LEU A CA 1
ATOM 3060 C C . LEU A 1 401 ? 26.328 37.919 12.670 1.00 22.71 533 LEU A C 1
ATOM 3061 O O . LEU A 1 401 ? 27.491 38.294 12.711 1.00 22.62 533 LEU A O 1
ATOM 3066 N N . ALA A 1 402 ? 25.874 37.045 11.766 1.00 23.03 534 ALA A N 1
ATOM 3067 C CA . ALA A 1 402 ? 26.729 36.449 10.738 1.00 24.23 534 ALA A CA 1
ATOM 3068 C C . ALA A 1 402 ? 27.166 37.522 9.758 1.00 25.92 534 ALA A C 1
ATOM 3069 O O . ALA A 1 402 ? 28.322 37.534 9.356 1.00 26.99 534 ALA A O 1
ATOM 3071 N N . GLN A 1 403 ? 26.270 38.456 9.415 1.00 25.96 535 GLN A N 1
ATOM 3072 C CA . GLN A 1 403 ? 26.590 39.565 8.535 1.00 27.56 535 GLN A CA 1
ATOM 3073 C C . GLN A 1 403 ? 27.678 40.430 9.159 1.00 29.04 535 GLN A C 1
ATOM 3074 O O . GLN A 1 403 ? 28.619 40.798 8.474 1.00 30.08 535 GLN A O 1
ATOM 3080 N N . LYS A 1 404 ? 27.572 40.724 10.457 1.00 29.05 536 LYS A N 1
ATOM 3081 C CA . LYS A 1 404 ? 28.574 41.528 11.151 1.00 29.69 536 LYS A CA 1
ATOM 3082 C C . LYS A 1 404 ? 29.917 40.784 11.239 1.00 32.11 536 LYS A C 1
ATOM 3083 O O . LYS A 1 404 ? 30.960 41.364 10.943 1.00 33.25 536 LYS A O 1
ATOM 3089 N N . LEU A 1 405 ? 29.887 39.503 11.615 1.00 32.57 537 LEU A N 1
ATOM 3090 C CA . LEU A 1 405 ? 31.097 38.716 11.739 1.00 33.92 537 LEU A CA 1
ATOM 3091 C C . LEU A 1 405 ? 31.821 38.504 10.400 1.00 36.12 537 LEU A C 1
ATOM 3092 O O . LEU A 1 405 ? 32.966 38.928 10.259 1.00 37.15 537 LEU A O 1
ATOM 3097 N N . PHE A 1 406 ? 31.145 37.912 9.405 1.00 36.22 538 PHE A N 1
ATOM 3098 C CA . PHE A 1 406 ? 31.728 37.617 8.104 1.00 36.67 538 PHE A CA 1
ATOM 3099 C C . PHE A 1 406 ? 31.791 38.782 7.130 1.00 38.49 538 PHE A C 1
ATOM 3100 O O . PHE A 1 406 ? 32.284 38.601 6.009 1.00 39.11 538 PHE A O 1
ATOM 3108 N N . ASN A 1 407 ? 31.251 39.961 7.498 1.00 39.01 539 ASN A N 1
ATOM 3109 C CA . ASN A 1 407 ? 31.209 41.110 6.585 1.00 40.82 539 ASN A CA 1
ATOM 3110 C C . ASN A 1 407 ? 30.505 40.717 5.240 1.00 42.13 539 ASN A C 1
ATOM 3111 O O . ASN A 1 407 ? 30.941 41.078 4.143 1.00 42.32 539 ASN A O 1
ATOM 3116 N N . ASN A 1 408 ? 29.456 39.890 5.363 1.00 42.55 540 ASN A N 1
ATOM 3117 C CA . ASN A 1 408 ? 28.676 39.349 4.251 1.00 43.20 540 ASN A CA 1
ATOM 3118 C C . ASN A 1 408 ? 27.311 40.022 4.209 1.00 42.76 540 ASN A C 1
ATOM 3119 O O . ASN A 1 408 ? 26.800 40.500 5.228 1.00 43.03 540 ASN A O 1
ATOM 3124 N N . SER A 1 409 ? 26.728 40.072 3.028 1.00 42.20 541 SER A N 1
ATOM 3125 C CA . SER A 1 409 ? 25.440 40.712 2.791 1.00 42.09 541 SER A CA 1
ATOM 3126 C C . SER A 1 409 ? 24.244 39.774 2.867 1.00 40.31 541 SER A C 1
ATOM 3127 O O . SER A 1 409 ? 23.108 40.245 2.974 1.00 40.13 541 SER A O 1
ATOM 3130 N N . SER A 1 410 ? 24.482 38.467 2.704 1.00 38.65 542 SER A N 1
ATOM 3131 C CA . SER A 1 410 ? 23.415 37.501 2.656 1.00 37.70 542 SER A CA 1
ATOM 3132 C C . SER A 1 410 ? 22.472 37.515 3.828 1.00 37.61 542 SER A C 1
ATOM 3133 O O . SER A 1 410 ? 22.903 37.465 4.985 1.00 37.66 542 SER A O 1
ATOM 3136 N N . SER A 1 411 ? 21.178 37.504 3.523 1.00 36.74 543 SER A N 1
ATOM 3137 C CA . SER A 1 411 ? 20.170 37.414 4.571 1.00 36.26 543 SER A CA 1
ATOM 3138 C C . SER A 1 411 ? 19.684 35.959 4.760 1.00 35.28 543 SER A C 1
ATOM 3139 O O . SER A 1 411 ? 18.673 35.758 5.416 1.00 35.95 543 SER A O 1
ATOM 3142 N N . HIS A 1 412 ? 20.385 34.963 4.197 1.00 34.05 544 HIS A N 1
ATOM 3143 C CA . HIS A 1 412 ? 20.024 33.560 4.302 1.00 34.13 544 HIS A CA 1
ATOM 3144 C C . HIS A 1 412 ? 20.973 32.824 5.240 1.00 34.14 544 HIS A C 1
ATOM 3145 O O . HIS A 1 412 ? 22.144 32.657 4.911 1.00 34.10 544 HIS A O 1
ATOM 3152 N N . LEU A 1 413 ? 20.468 32.357 6.389 1.00 34.12 545 LEU A N 1
ATOM 3153 C CA . LEU A 1 413 ? 21.292 31.682 7.395 1.00 34.45 545 LEU A CA 1
ATOM 3154 C C . LEU A 1 413 ? 22.016 30.456 6.869 1.00 36.46 545 LEU A C 1
ATOM 3155 O O . LEU A 1 413 ? 23.142 30.199 7.278 1.00 36.43 545 LEU A O 1
ATOM 3160 N N . GLU A 1 414 ? 21.404 29.731 5.922 1.00 37.88 546 GLU A N 1
ATOM 3161 C CA . GLU A 1 414 ? 22.032 28.545 5.345 1.00 39.34 546 GLU A CA 1
ATOM 3162 C C . GLU A 1 414 ? 23.311 28.890 4.550 1.00 39.20 546 GLU A C 1
ATOM 3163 O O . GLU A 1 414 ? 24.178 28.037 4.420 1.00 39.66 546 GLU A O 1
ATOM 3169 N N . ASP A 1 415 ? 23.464 30.145 4.083 1.00 38.39 547 ASP A N 1
ATOM 3170 C CA . ASP A 1 415 ? 24.688 30.540 3.383 1.00 38.53 547 ASP A CA 1
ATOM 3171 C C . ASP A 1 415 ? 25.926 30.567 4.292 1.00 39.14 547 ASP A C 1
ATOM 3172 O O . ASP A 1 415 ? 27.045 30.556 3.789 1.00 40.06 547 ASP A O 1
ATOM 3177 N N . TYR A 1 416 ? 25.731 30.564 5.627 1.00 38.20 548 TYR A N 1
ATOM 3178 C CA . TYR A 1 416 ? 26.819 30.622 6.601 1.00 37.21 548 TYR A CA 1
ATOM 3179 C C . TYR A 1 416 ? 27.123 29.275 7.265 1.00 38.67 548 TYR A C 1
ATOM 3180 O O . TYR A 1 416 ? 28.113 29.183 7.983 1.00 38.23 548 TYR A O 1
ATOM 3189 N N . SER A 1 417 ? 26.283 28.246 7.020 1.00 40.17 549 SER A N 1
ATOM 3190 C CA . SER A 1 417 ? 26.381 26.877 7.536 1.00 41.78 549 SER A CA 1
ATOM 3191 C C . SER A 1 417 ? 27.759 26.226 7.460 1.00 41.93 549 SER A C 1
ATOM 3192 O O . SER A 1 417 ? 28.151 25.538 8.395 1.00 42.39 549 SER A O 1
ATOM 3195 N N . GLY A 1 418 ? 28.438 26.374 6.331 1.00 41.46 550 GLY A N 1
ATOM 3196 C CA . GLY A 1 418 ? 29.747 25.774 6.129 1.00 41.44 550 GLY A CA 1
ATOM 3197 C C . GLY A 1 418 ? 30.911 26.712 6.385 1.00 41.79 550 GLY A C 1
ATOM 3198 O O . GLY A 1 418 ? 32.069 26.306 6.253 1.00 42.45 550 GLY A O 1
ATOM 3199 N N . LEU A 1 419 ? 30.632 27.966 6.746 1.00 41.50 551 LEU A N 1
ATOM 3200 C CA . LEU A 1 419 ? 31.689 28.923 7.027 1.00 42.18 551 LEU A CA 1
ATOM 3201 C C . LEU A 1 419 ? 32.297 28.669 8.410 1.00 43.46 551 LEU A C 1
ATOM 3202 O O . LEU A 1 419 ? 31.597 28.225 9.333 1.00 44.00 551 LEU A O 1
ATOM 3207 N N . SER A 1 420 ? 33.600 28.943 8.554 1.00 43.39 552 SER A N 1
ATOM 3208 C CA . SER A 1 420 ? 34.260 28.741 9.829 1.00 44.00 552 SER A CA 1
ATOM 3209 C C . SER A 1 420 ? 34.667 30.048 10.495 1.00 43.30 552 SER A C 1
ATOM 3210 O O . SER A 1 420 ? 34.806 31.079 9.846 1.00 43.69 552 SER A O 1
ATOM 3213 N N . VAL A 1 421 ? 34.799 30.011 11.809 1.00 42.44 553 VAL A N 1
ATOM 3214 C CA . VAL A 1 421 ? 35.182 31.168 12.604 1.00 42.11 553 VAL A CA 1
ATOM 3215 C C . VAL A 1 421 ? 36.395 30.740 13.425 1.00 41.65 553 VAL A C 1
ATOM 3216 O O . VAL A 1 421 ? 36.308 29.752 14.136 1.00 41.18 553 VAL A O 1
ATOM 3220 N N . SER A 1 422 ? 37.501 31.475 13.330 1.00 41.59 554 SER A N 1
ATOM 3221 C CA . SER A 1 422 ? 38.680 31.164 14.108 1.00 42.81 554 SER A CA 1
ATOM 3222 C C . SER A 1 422 ? 38.591 31.891 15.447 1.00 42.99 554 SER A C 1
ATOM 3223 O O . SER A 1 422 ? 37.818 32.842 15.603 1.00 43.57 554 SER A O 1
ATOM 3226 N N . TRP A 1 423 ? 39.454 31.518 16.384 1.00 42.24 555 TRP A N 1
ATOM 3227 C CA . TRP A 1 423 ? 39.543 32.205 17.658 1.00 41.68 555 TRP A CA 1
ATOM 3228 C C . TRP A 1 423 ? 39.938 33.687 17.425 1.00 43.06 555 TRP A C 1
ATOM 3229 O O . TRP A 1 423 ? 39.442 34.561 18.134 1.00 43.38 555 TRP A O 1
ATOM 3240 N N . SER A 1 424 ? 40.795 33.958 16.416 1.00 43.76 556 SER A N 1
ATOM 3241 C CA . SER A 1 424 ? 41.233 35.324 16.129 1.00 44.83 556 SER A CA 1
ATOM 3242 C C . SER A 1 424 ? 40.082 36.179 15.583 1.00 43.51 556 SER A C 1
ATOM 3243 O O . SER A 1 424 ? 39.884 37.284 16.072 1.00 43.58 556 SER A O 1
ATOM 3246 N N . GLN A 1 425 ? 39.285 35.648 14.643 1.00 42.31 557 GLN A N 1
ATOM 3247 C CA . GLN A 1 425 ? 38.094 36.339 14.118 1.00 41.72 557 GLN A CA 1
ATOM 3248 C C . GLN A 1 425 ? 37.042 36.601 15.212 1.00 40.58 557 GLN A C 1
ATOM 3249 O O . GLN A 1 425 ? 36.263 37.553 15.124 1.00 40.63 557 GLN A O 1
ATOM 3255 N N . PHE A 1 426 ? 37.022 35.746 16.237 1.00 38.85 558 PHE A N 1
ATOM 3256 C CA . PHE A 1 426 ? 36.101 35.848 17.341 1.00 37.49 558 PHE A CA 1
ATOM 3257 C C . PHE A 1 426 ? 36.535 36.890 18.410 1.00 37.60 558 PHE A C 1
ATOM 3258 O O . PHE A 1 426 ? 35.728 37.758 18.764 1.00 36.86 558 PHE A O 1
ATOM 3266 N N . ASN A 1 427 ? 37.787 36.806 18.927 1.00 38.03 559 ASN A N 1
ATOM 3267 C CA . ASN A 1 427 ? 38.196 37.731 19.983 1.00 39.23 559 ASN A CA 1
ATOM 3268 C C . ASN A 1 427 ? 39.626 38.264 19.895 1.00 42.18 559 ASN A C 1
ATOM 3269 O O . ASN A 1 427 ? 40.188 38.645 20.926 1.00 42.89 559 ASN A O 1
ATOM 3274 N N . ARG A 1 428 ? 40.218 38.314 18.697 1.00 44.00 560 ARG A N 1
ATOM 3275 C CA . ARG A 1 428 ? 41.573 38.859 18.559 1.00 46.85 560 ARG A CA 1
ATOM 3276 C C . ARG A 1 428 ? 41.618 40.010 17.574 1.00 48.29 560 ARG A C 1
ATOM 3277 O O . ARG A 1 428 ? 41.960 41.126 17.965 1.00 49.03 560 ARG A O 1
ATOM 3285 N N . GLU A 1 429 ? 41.268 39.756 16.310 1.00 48.46 561 GLU A N 1
ATOM 3286 C CA . GLU A 1 429 ? 41.275 40.801 15.310 1.00 49.87 561 GLU A CA 1
ATOM 3287 C C . GLU A 1 429 ? 39.967 41.612 15.333 1.00 50.45 561 GLU A C 1
ATOM 3288 O O . GLU A 1 429 ? 38.908 41.113 15.726 1.00 50.13 561 GLU A O 1
ATOM 3294 N N . ASN A 1 430 ? 40.060 42.874 14.950 1.00 51.02 562 ASN A N 1
ATOM 3295 C CA . ASN A 1 430 ? 38.916 43.762 14.957 1.00 51.78 562 ASN A CA 1
ATOM 3296 C C . ASN A 1 430 ? 38.014 43.558 13.752 1.00 52.91 562 ASN A C 1
ATOM 3297 O O . ASN A 1 430 ? 38.457 43.090 12.701 1.00 53.58 562 ASN A O 1
ATOM 3302 N N . LEU A 1 431 ? 36.736 43.876 13.918 1.00 53.00 563 LEU A N 1
ATOM 3303 C CA . LEU A 1 431 ? 35.781 43.795 12.824 1.00 53.98 563 LEU A CA 1
ATOM 3304 C C . LEU A 1 431 ? 36.139 44.862 11.757 1.00 55.92 563 LEU A C 1
ATOM 3305 O O . LEU A 1 431 ? 36.760 45.882 12.075 1.00 56.01 563 LEU A O 1
ATOM 3310 N N . PRO A 1 432 ? 35.753 44.605 10.488 1.00 57.19 564 PRO A N 1
ATOM 3311 C CA . PRO A 1 432 ? 36.042 45.526 9.371 1.00 57.85 564 PRO A CA 1
ATOM 3312 C C . PRO A 1 432 ? 36.505 46.981 9.668 1.00 58.47 564 PRO A C 1
ATOM 3313 O O . PRO A 1 432 ? 37.709 47.237 9.532 1.00 59.96 564 PRO A O 1
ATOM 3317 N N . GLY A 1 433 ? 35.615 47.912 10.025 1.00 57.06 565 GLY A N 1
ATOM 3318 C CA . GLY A 1 433 ? 36.031 49.298 10.229 1.00 56.31 565 GLY A CA 1
ATOM 3319 C C . GLY A 1 433 ? 35.935 49.773 11.654 1.00 54.73 565 GLY A C 1
ATOM 3320 O O . GLY A 1 433 ? 35.665 50.953 11.903 1.00 54.71 565 GLY A O 1
ATOM 3321 N N . TRP A 1 434 ? 36.158 48.853 12.606 1.00 52.95 566 TRP A N 1
ATOM 3322 C CA . TRP A 1 434 ? 36.013 49.188 14.017 1.00 51.21 566 TRP A CA 1
ATOM 3323 C C . TRP A 1 434 ? 37.252 48.927 14.839 1.00 49.77 566 TRP A C 1
ATOM 3324 O O . TRP A 1 434 ? 38.134 48.192 14.403 1.00 50.10 566 TRP A O 1
ATOM 3335 N N . ASN A 1 435 ? 37.315 49.510 16.047 1.00 48.06 567 ASN A N 1
ATOM 3336 C CA . ASN A 1 435 ? 38.425 49.261 16.960 1.00 47.22 567 ASN A CA 1
ATOM 3337 C C . ASN A 1 435 ? 38.042 48.218 18.035 1.00 45.19 567 ASN A C 1
ATOM 3338 O O . ASN A 1 435 ? 38.559 48.269 19.155 1.00 45.26 567 ASN A O 1
ATOM 3340 N N . TYR A 1 436 ? 37.128 47.281 17.701 1.00 42.90 568 TYR A N 1
ATOM 3341 C CA . TYR A 1 436 ? 36.692 46.230 18.627 1.00 40.51 568 TYR A CA 1
ATOM 3342 C C . TYR A 1 436 ? 36.508 44.898 17.881 1.00 37.89 568 TYR A C 1
ATOM 3343 O O . TYR A 1 436 ? 36.329 44.884 16.658 1.00 37.95 568 TYR A O 1
ATOM 3352 N N . THR A 1 437 ? 36.553 43.784 18.610 1.00 35.53 569 THR A N 1
ATOM 3353 C CA . THR A 1 437 ? 36.335 42.445 18.044 1.00 33.57 569 THR A CA 1
ATOM 3354 C C . THR A 1 437 ? 34.824 42.093 18.063 1.00 31.06 569 THR A C 1
ATOM 3355 O O . THR A 1 437 ? 34.046 42.750 18.761 1.00 30.86 569 THR A O 1
ATOM 3359 N N . PHE A 1 438 ? 34.418 41.019 17.362 1.00 29.24 570 PHE A N 1
ATOM 3360 C CA . PHE A 1 438 ? 33.046 40.524 17.383 1.00 27.77 570 PHE A CA 1
ATOM 3361 C C . PHE A 1 438 ? 32.573 40.250 18.821 1.00 27.77 570 PHE A C 1
ATOM 3362 O O . PHE A 1 438 ? 31.466 40.662 19.193 1.00 28.16 570 PHE A O 1
ATOM 3370 N N . TRP A 1 439 ? 33.407 39.557 19.624 1.00 26.63 571 TRP A N 1
ATOM 3371 C CA . TRP A 1 439 ? 33.033 39.207 20.975 1.00 26.33 571 TRP A CA 1
ATOM 3372 C C . TRP A 1 439 ? 32.841 40.441 21.829 1.00 27.16 571 TRP A C 1
ATOM 3373 O O . TRP A 1 439 ? 31.912 40.490 22.633 1.00 27.17 571 TRP A O 1
ATOM 3384 N N . GLN A 1 440 ? 33.710 41.443 21.671 1.00 27.56 572 GLN A N 1
ATOM 3385 C CA . GLN A 1 440 ? 33.591 42.677 22.435 1.00 28.27 572 GLN A CA 1
ATOM 3386 C C . GLN A 1 440 ? 32.263 43.364 22.155 1.00 26.95 572 GLN A C 1
ATOM 3387 O O . GLN A 1 440 ? 31.588 43.796 23.091 1.00 27.28 572 GLN A O 1
ATOM 3393 N N . TRP A 1 441 ? 31.835 43.348 20.888 1.00 25.79 573 TRP A N 1
ATOM 3394 C CA . TRP A 1 441 ? 30.555 43.912 20.492 1.00 24.50 573 TRP A CA 1
ATOM 3395 C C . TRP A 1 441 ? 29.405 43.106 21.081 1.00 23.87 573 TRP A C 1
ATOM 3396 O O . TRP A 1 441 ? 28.539 43.682 21.729 1.00 23.53 573 TRP A O 1
ATOM 3407 N N . PHE A 1 442 ? 29.414 41.768 20.898 1.00 23.66 574 PHE A N 1
ATOM 3408 C CA . PHE A 1 442 ? 28.350 40.891 21.385 1.00 23.25 574 PHE A CA 1
ATOM 3409 C C . PHE A 1 442 ? 28.248 40.907 22.897 1.00 23.31 574 PHE A C 1
ATOM 3410 O O . PHE A 1 442 ? 27.150 40.933 23.435 1.00 23.61 574 PHE A O 1
ATOM 3418 N N . ASP A 1 443 ? 29.381 40.930 23.586 1.00 23.53 575 ASP A N 1
ATOM 3419 C CA . ASP A 1 443 ? 29.392 41.015 25.041 1.00 24.25 575 ASP A CA 1
ATOM 3420 C C . ASP A 1 443 ? 28.942 42.422 25.511 1.00 23.01 575 ASP A C 1
ATOM 3421 O O . ASP A 1 443 ? 28.281 42.526 26.544 1.00 22.54 575 ASP A O 1
ATOM 3426 N N . GLY A 1 444 ? 29.199 43.464 24.704 1.00 22.12 576 GLY A N 1
ATOM 3427 C CA . GLY A 1 444 ? 28.716 44.818 24.990 1.00 21.27 576 GLY A CA 1
ATOM 3428 C C . GLY A 1 444 ? 27.196 44.877 24.996 1.00 20.39 576 GLY A C 1
ATOM 3429 O O . GLY A 1 444 ? 26.594 45.549 25.836 1.00 20.89 576 GLY A O 1
ATOM 3430 N N . VAL A 1 445 ? 26.560 44.105 24.111 1.00 19.19 577 VAL A N 1
ATOM 3431 C CA . VAL A 1 445 ? 25.110 43.994 24.017 1.00 19.07 577 VAL A CA 1
ATOM 3432 C C . VAL A 1 445 ? 24.564 43.253 25.239 1.00 20.08 577 VAL A C 1
ATOM 3433 O O . VAL A 1 445 ? 23.662 43.758 25.901 1.00 20.62 577 VAL A O 1
ATOM 3437 N N . MET A 1 446 ? 25.126 42.076 25.570 1.00 20.03 578 MET A N 1
ATOM 3438 C CA . MET A 1 446 ? 24.692 41.325 26.752 1.00 20.88 578 MET A CA 1
ATOM 3439 C C . MET A 1 446 ? 24.828 42.143 28.024 1.00 22.29 578 MET A C 1
ATOM 3440 O O . MET A 1 446 ? 23.899 42.152 28.826 1.00 22.70 578 MET A O 1
ATOM 3445 N N . GLU A 1 447 ? 25.952 42.859 28.189 1.00 22.77 579 GLU A N 1
ATOM 3446 C CA . GLU A 1 447 ? 26.188 43.698 29.366 1.00 23.55 579 GLU A CA 1
ATOM 3447 C C . GLU A 1 447 ? 25.177 44.846 29.489 1.00 24.03 579 GLU A C 1
ATOM 3448 O O . GLU A 1 447 ? 24.644 45.035 30.574 1.00 24.81 579 GLU A O 1
ATOM 3450 N N . VAL A 1 448 ? 24.895 45.591 28.408 1.00 23.62 580 VAL A N 1
ATOM 3451 C CA . VAL A 1 448 ? 23.933 46.698 28.505 1.00 23.92 580 VAL A CA 1
ATOM 3452 C C . VAL A 1 448 ? 22.503 46.162 28.744 1.00 24.53 580 VAL A C 1
ATOM 3453 O O . VAL A 1 448 ? 21.781 46.732 29.558 1.00 25.36 580 VAL A O 1
ATOM 3457 N N . LEU A 1 449 ? 22.150 45.001 28.165 1.00 23.40 581 LEU A N 1
ATOM 3458 C CA . LEU A 1 449 ? 20.867 44.375 28.418 1.00 22.73 581 LEU A CA 1
ATOM 3459 C C . LEU A 1 449 ? 20.745 43.895 29.875 1.00 24.23 581 LEU A C 1
ATOM 3460 O O . LEU A 1 449 ? 19.779 44.222 30.549 1.00 24.00 581 LEU A O 1
ATOM 3465 N N . LYS A 1 450 ? 21.730 43.125 30.349 1.00 25.24 582 LYS A N 1
ATOM 3466 C CA . LYS A 1 450 ? 21.787 42.532 31.671 1.00 26.86 582 LYS A CA 1
ATOM 3467 C C . LYS A 1 450 ? 21.753 43.583 32.784 1.00 27.78 582 LYS A C 1
ATOM 3468 O O . LYS A 1 450 ? 20.987 43.456 33.728 1.00 27.33 582 LYS A O 1
ATOM 3474 N N . LYS A 1 451 ? 22.540 44.641 32.640 1.00 29.06 583 LYS A N 1
ATOM 3475 C CA . LYS A 1 451 ? 22.617 45.725 33.605 1.00 30.78 583 LYS A CA 1
ATOM 3476 C C . LYS A 1 451 ? 21.297 46.487 33.847 1.00 31.46 583 LYS A C 1
ATOM 3477 O O . LYS A 1 451 ? 20.899 46.610 35.003 1.00 32.93 583 LYS A O 1
ATOM 3483 N N . HIS A 1 452 ? 20.607 46.968 32.802 1.00 30.44 584 HIS A N 1
ATOM 3484 C CA . HIS A 1 452 ? 19.390 47.763 33.012 1.00 30.04 584 HIS A CA 1
ATOM 3485 C C . HIS A 1 452 ? 18.138 47.293 32.344 1.00 28.77 584 HIS A C 1
ATOM 3486 O O . HIS A 1 452 ? 17.069 47.764 32.711 1.00 29.02 584 HIS A O 1
ATOM 3493 N N . HIS A 1 453 ? 18.247 46.443 31.329 1.00 27.30 585 HIS A N 1
ATOM 3494 C CA . HIS A 1 453 ? 17.124 46.137 30.458 1.00 26.11 585 HIS A CA 1
ATOM 3495 C C . HIS A 1 453 ? 16.625 44.697 30.394 1.00 25.68 585 HIS A C 1
ATOM 3496 O O . HIS A 1 453 ? 15.973 44.344 29.400 1.00 26.16 585 HIS A O 1
ATOM 3503 N N . LYS A 1 454 ? 16.862 43.871 31.422 1.00 24.66 586 LYS A N 1
ATOM 3504 C CA . LYS A 1 454 ? 16.339 42.494 31.398 1.00 24.40 586 LYS A CA 1
ATOM 3505 C C . LYS A 1 454 ? 14.809 42.448 31.195 1.00 23.14 586 LYS A C 1
ATOM 3506 O O . LYS A 1 454 ? 14.360 41.725 30.309 1.00 23.56 586 LYS A O 1
ATOM 3512 N N . PRO A 1 455 ? 13.993 43.217 31.951 1.00 22.04 587 PRO A N 1
ATOM 3513 C CA . PRO A 1 455 ? 12.544 43.125 31.732 1.00 21.88 587 PRO A CA 1
ATOM 3514 C C . PRO A 1 455 ? 12.135 43.669 30.364 1.00 22.32 587 PRO A C 1
ATOM 3515 O O . PRO A 1 455 ? 11.264 43.068 29.725 1.00 23.72 587 PRO A O 1
ATOM 3519 N N . HIS A 1 456 ? 12.825 44.702 29.850 1.00 20.94 588 HIS A N 1
ATOM 3520 C CA . HIS A 1 456 ? 12.494 45.235 28.523 1.00 20.46 588 HIS A CA 1
ATOM 3521 C C . HIS A 1 456 ? 12.838 44.227 27.438 1.00 19.80 588 HIS A C 1
ATOM 3522 O O . HIS A 1 456 ? 12.101 44.106 26.467 1.00 20.16 588 HIS A O 1
ATOM 3529 N N . TRP A 1 457 ? 13.982 43.540 27.566 1.00 19.03 589 TRP A N 1
ATOM 3530 C CA . TRP A 1 457 ? 14.383 42.542 26.573 1.00 18.52 589 TRP A CA 1
ATOM 3531 C C . TRP A 1 457 ? 13.390 41.382 26.597 1.00 20.02 589 TRP A C 1
ATOM 3532 O O . TRP A 1 457 ? 12.958 40.898 25.551 1.00 19.75 589 TRP A O 1
ATOM 3543 N N . ASN A 1 458 ? 13.062 40.911 27.796 1.00 21.24 590 ASN A N 1
ATOM 3544 C CA . ASN A 1 458 ? 12.148 39.795 27.961 1.00 22.68 590 ASN A CA 1
ATOM 3545 C C . ASN A 1 458 ? 10.780 40.112 27.388 1.00 24.26 590 ASN A C 1
ATOM 3546 O O . ASN A 1 458 ? 10.199 39.263 26.712 1.00 24.74 590 ASN A O 1
ATOM 3551 N N . ASP A 1 459 ? 10.300 41.369 27.594 1.00 24.95 591 ASP A N 1
ATOM 3552 C CA . ASP A 1 459 ? 8.999 41.868 27.088 1.00 25.70 591 ASP A CA 1
ATOM 3553 C C . ASP A 1 459 ? 8.914 41.981 25.558 1.00 25.61 591 ASP A C 1
ATOM 3554 O O . ASP A 1 459 ? 7.827 42.167 25.037 1.00 26.49 591 ASP A O 1
ATOM 3559 N N . GLY A 1 460 ? 10.041 42.007 24.865 1.00 24.98 592 GLY A N 1
ATOM 3560 C CA . GLY A 1 460 ? 10.044 42.197 23.415 1.00 25.16 592 GLY A CA 1
ATOM 3561 C C . GLY A 1 460 ? 10.052 43.662 23.003 1.00 25.22 592 GLY A C 1
ATOM 3562 O O . GLY A 1 460 ? 9.785 43.978 21.846 1.00 26.29 592 GLY A O 1
ATOM 3563 N N . ALA A 1 461 ? 10.402 44.569 23.930 1.00 23.87 593 ALA A N 1
ATOM 3564 C CA . ALA A 1 461 ? 10.461 46.009 23.687 1.00 22.63 593 ALA A CA 1
ATOM 3565 C C . ALA A 1 461 ? 11.720 46.442 22.903 1.00 21.58 593 ALA A C 1
ATOM 3566 O O . ALA A 1 461 ? 11.760 47.575 22.416 1.00 21.92 593 ALA A O 1
ATOM 3568 N N . ILE A 1 462 ? 12.746 45.569 22.796 1.00 19.69 594 ILE A N 1
ATOM 3569 C CA . ILE A 1 462 ? 13.992 45.878 22.112 1.00 19.13 594 ILE A CA 1
ATOM 3570 C C . ILE A 1 462 ? 14.226 44.918 20.938 1.00 21.00 594 ILE A C 1
ATOM 3571 O O . ILE A 1 462 ? 14.591 43.770 21.163 1.00 21.97 594 ILE A O 1
ATOM 3576 N N . LEU A 1 463 ? 14.068 45.379 19.708 1.00 21.63 595 LEU A N 1
ATOM 3577 C CA . LEU A 1 463 ? 14.319 44.561 18.524 1.00 23.05 595 LEU A CA 1
ATOM 3578 C C . LEU A 1 463 ? 15.819 44.218 18.459 1.00 23.06 595 LEU A C 1
ATOM 3579 O O . LEU A 1 463 ? 16.197 43.059 18.262 1.00 24.07 595 LEU A O 1
ATOM 3584 N N . GLY A 1 464 ? 16.650 45.224 18.690 1.00 21.92 596 GLY A N 1
ATOM 3585 C CA . GLY A 1 464 ? 18.089 45.110 18.819 1.00 21.33 596 GLY A CA 1
ATOM 3586 C C . GLY A 1 464 ? 18.929 44.719 17.631 1.00 21.91 596 GLY A C 1
ATOM 3587 O O . GLY A 1 464 ? 19.744 45.515 17.159 1.00 21.55 596 GLY A O 1
ATOM 3588 N N . PHE A 1 465 ? 18.824 43.453 17.199 1.00 22.69 597 PHE A N 1
ATOM 3589 C CA . PHE A 1 465 ? 19.662 42.904 16.147 1.00 22.80 597 PHE A CA 1
ATOM 3590 C C . PHE A 1 465 ? 19.179 43.227 14.737 1.00 25.81 597 PHE A C 1
ATOM 3591 O O . PHE A 1 465 ? 18.919 42.323 13.939 1.00 26.14 597 PHE A O 1
ATOM 3599 N N . VAL A 1 466 ? 19.071 44.530 14.427 1.00 27.24 598 VAL A N 1
ATOM 3600 C CA . VAL A 1 466 ? 18.751 45.063 13.105 1.00 29.02 598 VAL A CA 1
ATOM 3601 C C . VAL A 1 466 ? 19.758 46.153 12.767 1.00 30.09 598 VAL A C 1
ATOM 3602 O O . VAL A 1 466 ? 20.165 46.921 13.648 1.00 29.73 598 VAL A O 1
ATOM 3606 N N . ASN A 1 467 ? 20.196 46.203 11.503 1.00 31.07 599 ASN A N 1
ATOM 3607 C CA . ASN A 1 467 ? 21.139 47.234 11.093 1.00 32.56 599 ASN A CA 1
ATOM 3608 C C . ASN A 1 467 ? 20.372 48.534 10.759 1.00 33.60 599 ASN A C 1
ATOM 3609 O O . ASN A 1 467 ? 19.140 48.521 10.666 1.00 33.23 599 ASN A O 1
ATOM 3614 N N . LYS A 1 468 ? 21.090 49.655 10.615 1.00 34.84 600 LYS A N 1
ATOM 3615 C CA . LYS A 1 468 ? 20.508 50.974 10.334 1.00 36.34 600 LYS A CA 1
ATOM 3616 C C . LYS A 1 468 ? 19.640 50.978 9.079 1.00 36.78 600 LYS A C 1
ATOM 3617 O O . LYS A 1 468 ? 18.588 51.603 9.078 1.00 36.88 600 LYS A O 1
ATOM 3623 N N . GLN A 1 469 ? 20.058 50.268 8.019 1.00 37.11 601 GLN A N 1
ATOM 3624 C CA . GLN A 1 469 ? 19.305 50.201 6.754 1.00 37.53 601 GLN A CA 1
ATOM 3625 C C . GLN A 1 469 ? 18.026 49.383 6.918 1.00 36.98 601 GLN A C 1
ATOM 3626 O O . GLN A 1 469 ? 16.992 49.751 6.377 1.00 37.66 601 GLN A O 1
ATOM 3632 N N . GLN A 1 470 ? 18.087 48.307 7.699 1.00 36.25 602 GLN A N 1
ATOM 3633 C CA . GLN A 1 470 ? 16.965 47.416 7.989 1.00 36.16 602 GLN A CA 1
ATOM 3634 C C . GLN A 1 470 ? 15.907 48.151 8.776 1.00 35.30 602 GLN A C 1
ATOM 3635 O O . GLN A 1 470 ? 14.722 47.975 8.513 1.00 35.60 602 GLN A O 1
ATOM 3641 N N . ALA A 1 471 ? 16.332 48.947 9.771 1.00 34.79 603 ALA A N 1
ATOM 3642 C CA . ALA A 1 471 ? 15.445 49.750 10.614 1.00 35.01 603 ALA A CA 1
ATOM 3643 C C . ALA A 1 471 ? 14.735 50.772 9.730 1.00 36.11 603 ALA A C 1
ATOM 3644 O O . ALA A 1 471 ? 13.528 50.941 9.852 1.00 36.19 603 ALA A O 1
ATOM 3646 N N . HIS A 1 472 ? 15.480 51.403 8.795 1.00 36.90 604 HIS A N 1
ATOM 3647 C CA . HIS A 1 472 ? 14.958 52.355 7.834 1.00 38.69 604 HIS A CA 1
ATOM 3648 C C . HIS A 1 472 ? 13.811 51.718 7.017 1.00 39.04 604 HIS A C 1
ATOM 3649 O O . HIS A 1 472 ? 12.723 52.293 6.934 1.00 38.60 604 HIS A O 1
ATOM 3656 N N . ASP A 1 473 ? 14.051 50.524 6.440 1.00 39.31 605 ASP A N 1
ATOM 3657 C CA . ASP A 1 473 ? 13.039 49.844 5.623 1.00 40.09 605 ASP A CA 1
ATOM 3658 C C . ASP A 1 473 ? 11.836 49.371 6.427 1.00 40.26 605 ASP A C 1
ATOM 3659 O O . ASP A 1 473 ? 10.722 49.397 5.914 1.00 41.12 605 ASP A O 1
ATOM 3664 N N . LEU A 1 474 ? 12.038 48.993 7.702 1.00 39.23 606 LEU A N 1
ATOM 3665 C CA . LEU A 1 474 ? 10.926 48.596 8.567 1.00 38.58 606 LEU A CA 1
ATOM 3666 C C . LEU A 1 474 ? 10.043 49.797 8.932 1.00 38.37 606 LEU A C 1
ATOM 3667 O O . LEU A 1 474 ? 8.845 49.630 9.146 1.00 38.36 606 LEU A O 1
ATOM 3672 N N . LEU A 1 475 ? 10.630 50.997 9.040 1.00 38.14 607 LEU A N 1
ATOM 3673 C CA . LEU A 1 475 ? 9.886 52.174 9.488 1.00 38.41 607 LEU A CA 1
ATOM 3674 C C . LEU A 1 475 ? 9.354 53.127 8.415 1.00 40.71 607 LEU A C 1
ATOM 3675 O O . LEU A 1 475 ? 8.492 53.935 8.745 1.00 40.83 607 LEU A O 1
ATOM 3680 N N . ILE A 1 476 ? 9.871 53.102 7.177 1.00 42.86 608 ILE A N 1
ATOM 3681 C CA . ILE A 1 476 ? 9.449 54.071 6.142 1.00 45.92 608 ILE A CA 1
ATOM 3682 C C . ILE A 1 476 ? 7.936 54.332 6.044 1.00 46.40 608 ILE A C 1
ATOM 3683 O O . ILE A 1 476 ? 7.531 55.488 6.074 1.00 46.88 608 ILE A O 1
ATOM 3688 N N . ASN A 1 477 ? 7.111 53.286 5.909 1.00 46.46 609 ASN A N 1
ATOM 3689 C CA . ASN A 1 477 ? 5.670 53.478 5.695 1.00 46.99 609 ASN A CA 1
ATOM 3690 C C . ASN A 1 477 ? 4.811 53.355 6.939 1.00 45.39 609 ASN A C 1
ATOM 3691 O O . ASN A 1 477 ? 3.591 53.178 6.833 1.00 46.51 609 ASN A O 1
ATOM 3696 N N . LYS A 1 478 ? 5.416 53.515 8.104 1.00 42.56 610 LYS A N 1
ATOM 3697 C CA . LYS A 1 478 ? 4.679 53.471 9.356 1.00 40.35 610 LYS A CA 1
ATOM 3698 C C . LYS A 1 478 ? 4.172 54.863 9.709 1.00 38.74 610 LYS A C 1
ATOM 3699 O O . LYS A 1 478 ? 4.705 55.853 9.220 1.00 38.77 610 LYS A O 1
ATOM 3705 N N . PRO A 1 479 ? 3.146 54.985 10.567 1.00 37.54 611 PRO A N 1
ATOM 3706 C CA . PRO A 1 479 ? 2.727 56.320 11.019 1.00 36.71 611 PRO A CA 1
ATOM 3707 C C . PRO A 1 479 ? 3.875 57.071 11.713 1.00 36.52 611 PRO A C 1
ATOM 3708 O O . PRO A 1 479 ? 4.784 56.446 12.275 1.00 37.14 611 PRO A O 1
ATOM 3712 N N . ASP A 1 480 ? 3.816 58.415 11.736 1.00 35.32 612 ASP A N 1
ATOM 3713 C CA . ASP A 1 480 ? 4.815 59.258 12.392 1.00 34.17 612 ASP A CA 1
ATOM 3714 C C . ASP A 1 480 ? 4.905 58.876 13.867 1.00 33.28 612 ASP A C 1
ATOM 3715 O O . ASP A 1 480 ? 3.888 58.535 14.473 1.00 34.04 612 ASP A O 1
ATOM 3720 N N . GLY A 1 481 ? 6.114 58.858 14.403 1.00 30.93 613 GLY A N 1
ATOM 3721 C CA . GLY A 1 481 ? 6.310 58.482 15.786 1.00 29.11 613 GLY A CA 1
ATOM 3722 C C . GLY A 1 481 ? 6.568 57.007 15.999 1.00 27.15 613 GLY A C 1
ATOM 3723 O O . GLY A 1 481 ? 6.753 56.599 17.137 1.00 26.49 613 GLY A O 1
ATOM 3724 N N . THR A 1 482 ? 6.573 56.184 14.931 1.00 26.09 614 THR A N 1
ATOM 3725 C CA . THR A 1 482 ? 6.881 54.760 15.083 1.00 24.35 614 THR A CA 1
ATOM 3726 C C . THR A 1 482 ? 8.383 54.666 15.226 1.00 23.19 614 THR A C 1
ATOM 3727 O O . THR A 1 482 ? 9.125 55.310 14.471 1.00 23.41 614 THR A O 1
ATOM 3731 N N . PHE A 1 483 ? 8.837 53.889 16.216 1.00 21.88 615 PHE A N 1
ATOM 3732 C CA . PHE A 1 483 ? 10.241 53.734 16.528 1.00 21.02 615 PHE A CA 1
ATOM 3733 C C . PHE A 1 483 ? 10.585 52.296 16.948 1.00 21.11 615 PHE A C 1
ATOM 3734 O O . PHE A 1 483 ? 9.718 51.531 17.329 1.00 21.41 615 PHE A O 1
ATOM 3742 N N . LEU A 1 484 ? 11.873 51.967 16.937 1.00 20.06 616 LEU A N 1
ATOM 3743 C CA . LEU A 1 484 ? 12.374 50.718 17.416 1.00 19.22 616 LEU A CA 1
ATOM 3744 C C . LEU A 1 484 ? 13.682 50.982 18.166 1.00 18.80 616 LEU A C 1
ATOM 3745 O O . LEU A 1 484 ? 14.302 52.024 17.941 1.00 19.02 616 LEU A O 1
ATOM 3750 N N . LEU A 1 485 ? 14.094 50.040 19.064 1.00 17.92 617 LEU A N 1
ATOM 3751 C CA . LEU A 1 485 ? 15.347 50.126 19.801 1.00 18.61 617 LEU A CA 1
ATOM 3752 C C . LEU A 1 485 ? 16.325 49.132 19.169 1.00 19.34 617 LEU A C 1
ATOM 3753 O O . LEU A 1 485 ? 16.017 47.948 18.992 1.00 19.61 617 LEU A O 1
ATOM 3758 N N . ARG A 1 486 ? 17.502 49.620 18.829 1.00 19.00 618 ARG A N 1
ATOM 3759 C CA . ARG A 1 486 ? 18.490 48.904 18.046 1.00 19.42 618 ARG A CA 1
ATOM 3760 C C . ARG A 1 486 ? 19.875 48.969 18.718 1.00 19.41 618 ARG A C 1
ATOM 3761 O O . ARG A 1 486 ? 20.186 49.982 19.345 1.00 18.63 618 ARG A O 1
ATOM 3769 N N . PHE A 1 487 ? 20.742 47.951 18.523 1.00 19.97 619 PHE A N 1
ATOM 3770 C CA . PHE A 1 487 ? 22.104 48.022 19.076 1.00 21.09 619 PHE A CA 1
ATOM 3771 C C . PHE A 1 487 ? 23.009 48.818 18.155 1.00 23.72 619 PHE A C 1
ATOM 3772 O O . PHE A 1 487 ? 23.059 48.580 16.945 1.00 24.77 619 PHE A O 1
ATOM 3780 N N . SER A 1 488 ? 23.727 49.759 18.736 1.00 24.55 620 SER A N 1
ATOM 3781 C CA . SER A 1 488 ? 24.648 50.612 18.022 1.00 26.33 620 SER A CA 1
ATOM 3782 C C . SER A 1 488 ? 25.821 49.826 17.469 1.00 28.64 620 SER A C 1
ATOM 3783 O O . SER A 1 488 ? 26.411 48.983 18.166 1.00 29.12 620 SER A O 1
ATOM 3786 N N . ASP A 1 489 ? 26.207 50.144 16.236 1.00 29.94 621 ASP A N 1
ATOM 3787 C CA . ASP A 1 489 ? 27.362 49.515 15.615 1.00 31.93 621 ASP A CA 1
ATOM 3788 C C . ASP A 1 489 ? 28.645 50.156 16.078 1.00 33.68 621 ASP A C 1
ATOM 3789 O O . ASP A 1 489 ? 29.638 49.474 16.200 1.00 34.80 621 ASP A O 1
ATOM 3794 N N . SER A 1 490 ? 28.662 51.463 16.251 1.00 34.17 622 SER A N 1
ATOM 3795 C CA . SER A 1 490 ? 29.877 52.206 16.535 1.00 35.29 622 SER A CA 1
ATOM 3796 C C . SER A 1 490 ? 30.210 52.338 17.971 1.00 36.31 622 SER A C 1
ATOM 3797 O O . SER A 1 490 ? 31.361 52.630 18.274 1.00 37.72 622 SER A O 1
ATOM 3800 N N . GLU A 1 491 ? 29.236 52.189 18.866 1.00 36.18 623 GLU A N 1
ATOM 3801 C CA . GLU A 1 491 ? 29.509 52.296 20.296 1.00 36.69 623 GLU A CA 1
ATOM 3802 C C . GLU A 1 491 ? 29.187 51.008 21.015 1.00 35.61 623 GLU A C 1
ATOM 3803 O O . GLU A 1 491 ? 28.058 50.510 20.906 1.00 35.80 623 GLU A O 1
ATOM 3809 N N . ILE A 1 492 ? 30.186 50.454 21.742 1.00 34.16 624 ILE A N 1
ATOM 3810 C CA . ILE A 1 492 ? 30.023 49.224 22.512 1.00 32.92 624 ILE A CA 1
ATOM 3811 C C . ILE A 1 492 ? 28.997 49.479 23.611 1.00 30.60 624 ILE A C 1
ATOM 3812 O O . ILE A 1 492 ? 29.053 50.519 24.265 1.00 31.12 624 ILE A O 1
ATOM 3817 N N . GLY A 1 493 ? 28.050 48.568 23.775 1.00 27.98 625 GLY A N 1
ATOM 3818 C CA . GLY A 1 493 ? 27.016 48.700 24.794 1.00 26.31 625 GLY A CA 1
ATOM 3819 C C . GLY A 1 493 ? 26.034 49.833 24.560 1.00 24.83 625 GLY A C 1
ATOM 3820 O O . GLY A 1 493 ? 25.382 50.292 25.502 1.00 25.40 625 GLY A O 1
ATOM 3821 N N . GLY A 1 494 ? 25.911 50.279 23.322 1.00 23.29 626 GLY A N 1
ATOM 3822 C CA . GLY A 1 494 ? 25.011 51.374 22.997 1.00 22.92 626 GLY A CA 1
ATOM 3823 C C . GLY A 1 494 ? 23.675 50.929 22.448 1.00 22.36 626 GLY A C 1
ATOM 3824 O O . GLY A 1 494 ? 23.591 49.984 21.660 1.00 21.80 626 GLY A O 1
ATOM 3825 N N . ILE A 1 495 ? 22.623 51.644 22.839 1.00 22.43 627 ILE A N 1
ATOM 3826 C CA . ILE A 1 495 ? 21.278 51.413 22.338 1.00 22.51 627 ILE A CA 1
ATOM 3827 C C . ILE A 1 495 ? 20.833 52.685 21.670 1.00 23.15 627 ILE A C 1
ATOM 3828 O O . ILE A 1 495 ? 20.821 53.750 22.290 1.00 23.46 627 ILE A O 1
ATOM 3833 N N . THR A 1 496 ? 20.495 52.588 20.393 1.00 23.27 628 THR A N 1
ATOM 3834 C CA . THR A 1 496 ? 20.065 53.738 19.609 1.00 23.49 628 THR A CA 1
ATOM 3835 C C . THR A 1 496 ? 18.594 53.612 19.192 1.00 23.33 628 THR A C 1
ATOM 3836 O O . THR A 1 496 ? 18.121 52.517 18.854 1.00 23.94 628 THR A O 1
ATOM 3840 N N . ILE A 1 497 ? 17.890 54.754 19.190 1.00 21.88 629 ILE A N 1
ATOM 3841 C CA . ILE A 1 497 ? 16.501 54.817 18.783 1.00 21.74 629 ILE A CA 1
ATOM 3842 C C . ILE A 1 497 ? 16.412 55.154 17.291 1.00 21.87 629 ILE A C 1
ATOM 3843 O O . ILE A 1 497 ? 16.945 56.172 16.870 1.00 21.86 629 ILE A O 1
ATOM 3848 N N . ALA A 1 498 ? 15.760 54.306 16.496 1.00 21.50 630 ALA A N 1
ATOM 3849 C CA . ALA A 1 498 ? 15.514 54.606 15.088 1.00 22.32 630 ALA A CA 1
ATOM 3850 C C . ALA A 1 498 ? 14.018 54.938 15.015 1.00 23.55 630 ALA A C 1
ATOM 3851 O O . ALA A 1 498 ? 13.212 54.213 15.590 1.00 23.26 630 ALA A O 1
ATOM 3853 N N . TRP A 1 499 ? 13.654 56.061 14.393 1.00 25.06 631 TRP A N 1
ATOM 3854 C CA . TRP A 1 499 ? 12.258 56.461 14.329 1.00 27.23 631 TRP A CA 1
ATOM 3855 C C . TRP A 1 499 ? 11.906 57.141 13.009 1.00 30.54 631 TRP A C 1
ATOM 3856 O O . TRP A 1 499 ? 12.773 57.681 12.311 1.00 31.14 631 TRP A O 1
ATOM 3867 N N . LYS A 1 500 ? 10.624 57.096 12.657 1.00 32.07 632 LYS A N 1
ATOM 3868 C CA . LYS A 1 500 ? 10.145 57.731 11.444 1.00 33.70 632 LYS A CA 1
ATOM 3869 C C . LYS A 1 500 ? 9.262 58.918 11.836 1.00 35.57 632 LYS A C 1
ATOM 3870 O O . LYS A 1 500 ? 8.385 58.782 12.688 1.00 35.71 632 LYS A O 1
ATOM 3876 N N . PHE A 1 501 ? 9.487 60.071 11.211 1.00 36.89 633 PHE A N 1
ATOM 3877 C CA . PHE A 1 501 ? 8.710 61.280 11.424 1.00 38.64 633 PHE A CA 1
ATOM 3878 C C . PHE A 1 501 ? 8.962 62.223 10.250 1.00 40.87 633 PHE A C 1
ATOM 3879 O O . PHE A 1 501 ? 10.027 62.839 10.172 1.00 40.56 633 PHE A O 1
ATOM 3887 N N . ASP A 1 502 ? 7.993 62.296 9.317 1.00 42.72 634 ASP A N 1
ATOM 3888 C CA . ASP A 1 502 ? 8.086 63.132 8.111 1.00 45.07 634 ASP A CA 1
ATOM 3889 C C . ASP A 1 502 ? 8.392 64.582 8.429 1.00 47.13 634 ASP A C 1
ATOM 3890 O O . ASP A 1 502 ? 7.689 65.203 9.217 1.00 47.41 634 ASP A O 1
ATOM 3895 N N . SER A 1 503 ? 9.458 65.108 7.835 1.00 48.54 635 SER A N 1
ATOM 3896 C CA . SER A 1 503 ? 9.885 66.502 7.970 1.00 50.39 635 SER A CA 1
ATOM 3897 C C . SER A 1 503 ? 10.587 66.926 6.665 1.00 52.90 635 SER A C 1
ATOM 3898 O O . SER A 1 503 ? 11.100 66.067 5.930 1.00 53.40 635 SER A O 1
ATOM 3901 N N . PRO A 1 504 ? 10.612 68.233 6.334 1.00 54.24 636 PRO A N 1
ATOM 3902 C CA . PRO A 1 504 ? 11.263 68.646 5.072 1.00 55.53 636 PRO A CA 1
ATOM 3903 C C . PRO A 1 504 ? 12.722 68.209 4.984 1.00 56.82 636 PRO A C 1
ATOM 3904 O O . PRO A 1 504 ? 13.129 67.705 3.938 1.00 58.39 636 PRO A O 1
ATOM 3908 N N . GLU A 1 505 ? 13.489 68.333 6.083 1.00 55.91 637 GLU A N 1
ATOM 3909 C CA . GLU A 1 505 ? 14.898 67.953 6.053 1.00 55.78 637 GLU A CA 1
ATOM 3910 C C . GLU A 1 505 ? 15.127 66.432 6.014 1.00 55.03 637 GLU A C 1
ATOM 3911 O O . GLU A 1 505 ? 16.083 65.992 5.367 1.00 56.00 637 GLU A O 1
ATOM 3913 N N . ARG A 1 506 ? 14.271 65.627 6.686 1.00 53.00 638 ARG A N 1
ATOM 3914 C CA . ARG A 1 506 ? 14.397 64.154 6.677 1.00 50.95 638 ARG A CA 1
ATOM 3915 C C . ARG A 1 506 ? 13.218 63.422 7.329 1.00 47.54 638 ARG A C 1
ATOM 3916 O O . ARG A 1 506 ? 12.555 63.967 8.204 1.00 47.43 638 ARG A O 1
ATOM 3924 N N . ASN A 1 507 ? 12.971 62.180 6.906 1.00 44.91 639 ASN A N 1
ATOM 3925 C CA . ASN A 1 507 ? 11.854 61.401 7.425 1.00 43.03 639 ASN A CA 1
ATOM 3926 C C . ASN A 1 507 ? 12.266 60.255 8.360 1.00 40.43 639 ASN A C 1
ATOM 3927 O O . ASN A 1 507 ? 11.495 59.896 9.233 1.00 39.45 639 ASN A O 1
ATOM 3932 N N . LEU A 1 508 ? 13.434 59.642 8.126 1.00 38.96 640 LEU A N 1
ATOM 3933 C CA . LEU A 1 508 ? 13.927 58.510 8.902 1.00 37.55 640 LEU A CA 1
ATOM 3934 C C . LEU A 1 508 ? 15.103 58.973 9.713 1.00 35.49 640 LEU A C 1
ATOM 3935 O O . LEU A 1 508 ? 16.076 59.464 9.157 1.00 36.32 640 LEU A O 1
ATOM 3940 N N . TRP A 1 509 ? 15.014 58.828 11.033 1.00 32.95 641 TRP A N 1
ATOM 3941 C CA . TRP A 1 509 ? 16.002 59.340 11.962 1.00 30.99 641 TRP A CA 1
ATOM 3942 C C . TRP A 1 509 ? 16.660 58.282 12.834 1.00 29.49 641 TRP A C 1
ATOM 3943 O O . TRP A 1 509 ? 16.017 57.298 13.199 1.00 29.44 641 TRP A O 1
ATOM 3954 N N . ASN A 1 510 ? 17.906 58.551 13.263 1.00 28.47 642 ASN A N 1
ATOM 3955 C CA . ASN A 1 510 ? 18.661 57.713 14.196 1.00 28.53 642 ASN A CA 1
ATOM 3956 C C . ASN A 1 510 ? 19.193 58.604 15.312 1.00 28.82 642 ASN A C 1
ATOM 3957 O O . ASN A 1 510 ? 19.892 59.585 15.042 1.00 29.65 642 ASN A O 1
ATOM 3962 N N . LEU A 1 511 ? 18.802 58.311 16.555 1.00 27.63 643 LEU A N 1
ATOM 3963 C CA . LEU A 1 511 ? 19.241 59.089 17.702 1.00 27.29 643 LEU A CA 1
ATOM 3964 C C . LEU A 1 511 ? 20.630 58.629 18.103 1.00 28.77 643 LEU A C 1
ATOM 3965 O O . LEU A 1 511 ? 20.981 57.438 17.967 1.00 28.94 643 LEU A O 1
ATOM 3970 N N . LYS A 1 512 ? 21.421 59.542 18.675 1.00 28.92 644 LYS A N 1
ATOM 3971 C CA . LYS A 1 512 ? 22.753 59.208 19.188 1.00 29.11 644 LYS A CA 1
ATOM 3972 C C . LYS A 1 512 ? 22.610 58.106 20.273 1.00 27.88 644 LYS A C 1
ATOM 3973 O O . LYS A 1 512 ? 21.631 58.106 21.021 1.00 27.32 644 LYS A O 1
ATOM 3979 N N . PRO A 1 513 ? 23.468 57.083 20.249 1.00 27.42 645 PRO A N 1
ATOM 3980 C CA . PRO A 1 513 ? 23.295 55.965 21.196 1.00 27.19 645 PRO A CA 1
ATOM 3981 C C . PRO A 1 513 ? 23.381 56.341 22.673 1.00 27.72 645 PRO A C 1
ATOM 3982 O O . PRO A 1 513 ? 24.161 57.201 23.057 1.00 27.99 645 PRO A O 1
ATOM 3986 N N . PHE A 1 514 ? 22.593 55.670 23.504 1.00 27.43 646 PHE A N 1
ATOM 3987 C CA . PHE A 1 514 ? 22.684 55.790 24.947 1.00 27.74 646 PHE A CA 1
ATOM 3988 C C . PHE A 1 514 ? 23.507 54.592 25.430 1.00 29.05 646 PHE A C 1
ATOM 3989 O O . PHE A 1 514 ? 23.282 53.479 24.952 1.00 29.43 646 PHE A O 1
ATOM 3997 N N . THR A 1 515 ? 24.432 54.793 26.390 1.00 29.56 647 THR A N 1
ATOM 3998 C CA . THR A 1 515 ? 25.223 53.709 26.987 1.00 30.71 647 THR A CA 1
ATOM 3999 C C . THR A 1 515 ? 24.884 53.643 28.492 1.00 31.59 647 THR A C 1
ATOM 4000 O O . THR A 1 515 ? 24.084 54.449 28.974 1.00 31.26 647 THR A O 1
ATOM 4004 N N . THR A 1 516 ? 25.475 52.680 29.232 1.00 32.45 648 THR A N 1
ATOM 4005 C CA . THR A 1 516 ? 25.274 52.489 30.661 1.00 34.25 648 THR A CA 1
ATOM 4006 C C . THR A 1 516 ? 25.407 53.785 31.471 1.00 35.25 648 THR A C 1
ATOM 4007 O O . THR A 1 516 ? 24.615 53.975 32.381 1.00 35.75 648 THR A O 1
ATOM 4011 N N . ARG A 1 517 ? 26.336 54.693 31.122 1.00 35.95 649 ARG A N 1
ATOM 4012 C CA . ARG A 1 517 ? 26.490 55.969 31.829 1.00 37.83 649 ARG A CA 1
ATOM 4013 C C . ARG A 1 517 ? 25.209 56.790 31.709 1.00 36.63 649 ARG A C 1
ATOM 4014 O O . ARG A 1 517 ? 24.758 57.374 32.686 1.00 37.82 649 ARG A O 1
ATOM 4022 N N . ASP A 1 518 ? 24.633 56.850 30.504 1.00 34.09 650 ASP A N 1
ATOM 4023 C CA . ASP A 1 518 ? 23.409 57.591 30.272 1.00 32.05 650 ASP A CA 1
ATOM 4024 C C . ASP A 1 518 ? 22.271 56.940 31.018 1.00 30.87 650 ASP A C 1
ATOM 4025 O O . ASP A 1 518 ? 21.500 57.643 31.657 1.00 30.96 650 ASP A O 1
ATOM 4030 N N . PHE A 1 519 ? 22.183 55.593 30.978 1.00 29.67 651 PHE A N 1
ATOM 4031 C CA . PHE A 1 519 ? 21.116 54.855 31.643 1.00 29.27 651 PHE A CA 1
ATOM 4032 C C . PHE A 1 519 ? 21.167 54.948 33.172 1.00 31.08 651 PHE A C 1
ATOM 4033 O O . PHE A 1 519 ? 20.143 54.823 33.832 1.00 31.34 651 PHE A O 1
ATOM 4041 N N . SER A 1 520 ? 22.349 55.154 33.730 1.00 32.29 652 SER A N 1
ATOM 4042 C CA . SER A 1 520 ? 22.524 55.314 35.168 1.00 33.70 652 SER A CA 1
ATOM 4043 C C . SER A 1 520 ? 21.983 56.683 35.609 1.00 33.96 652 SER A C 1
ATOM 4044 O O . SER A 1 520 ? 21.379 56.783 36.667 1.00 34.47 652 SER A O 1
ATOM 4047 N N . ILE A 1 521 ? 22.125 57.717 34.773 1.00 33.61 653 ILE A N 1
ATOM 4048 C CA . ILE A 1 521 ? 21.591 59.044 35.074 1.00 33.48 653 ILE A CA 1
ATOM 4049 C C . ILE A 1 521 ? 20.069 59.104 34.854 1.00 32.93 653 ILE A C 1
ATOM 4050 O O . ILE A 1 521 ? 19.352 59.714 35.652 1.00 34.20 653 ILE A O 1
ATOM 4055 N N . ARG A 1 522 ? 19.569 58.467 33.787 1.00 30.56 654 ARG A N 1
ATOM 4056 C CA . ARG A 1 522 ? 18.134 58.460 33.500 1.00 28.73 654 ARG A CA 1
ATOM 4057 C C . ARG A 1 522 ? 17.776 57.192 32.700 1.00 26.95 654 ARG A C 1
ATOM 4058 O O . ARG A 1 522 ? 18.305 56.973 31.611 1.00 26.89 654 ARG A O 1
ATOM 4066 N N . SER A 1 523 ? 16.922 56.331 33.269 1.00 25.09 655 SER A N 1
ATOM 4067 C CA . SER A 1 523 ? 16.554 55.067 32.654 1.00 24.07 655 SER A CA 1
ATOM 4068 C C . SER A 1 523 ? 16.028 55.215 31.232 1.00 22.98 655 SER A C 1
ATOM 4069 O O . SER A 1 523 ? 15.481 56.255 30.877 1.00 23.51 655 SER A O 1
ATOM 4072 N N . LEU A 1 524 ? 16.159 54.151 30.438 1.00 21.21 656 LEU A N 1
ATOM 4073 C CA . LEU A 1 524 ? 15.657 54.050 29.078 1.00 20.48 656 LEU A CA 1
ATOM 4074 C C . LEU A 1 524 ? 14.171 54.441 29.011 1.00 21.14 656 LEU A C 1
ATOM 4075 O O . LEU A 1 524 ? 13.822 55.287 28.216 1.00 21.66 656 LEU A O 1
ATOM 4080 N N . ALA A 1 525 ? 13.323 53.862 29.871 1.00 21.55 657 ALA A N 1
ATOM 4081 C CA . ALA A 1 525 ? 11.899 54.171 29.876 1.00 22.36 657 ALA A CA 1
ATOM 4082 C C . ALA A 1 525 ? 11.599 55.644 30.195 1.00 22.63 657 ALA A C 1
ATOM 4083 O O . ALA A 1 525 ? 10.767 56.230 29.520 1.00 23.20 657 ALA A O 1
ATOM 4085 N N . ASP A 1 526 ? 12.319 56.260 31.146 1.00 22.23 658 ASP A N 1
ATOM 4086 C CA . ASP A 1 526 ? 12.110 57.674 31.463 1.00 22.82 658 ASP A CA 1
ATOM 4087 C C . ASP A 1 526 ? 12.537 58.540 30.309 1.00 23.76 658 ASP A C 1
ATOM 4088 O O . ASP A 1 526 ? 11.848 59.526 30.017 1.00 24.67 658 ASP A O 1
ATOM 4093 N N . ARG A 1 527 ? 13.660 58.188 29.626 1.00 23.04 659 ARG A N 1
ATOM 4094 C CA . ARG A 1 527 ? 14.089 58.959 28.457 1.00 23.08 659 ARG A CA 1
ATOM 4095 C C . ARG A 1 527 ? 13.053 58.826 27.341 1.00 22.83 659 ARG A C 1
ATOM 4096 O O . ARG A 1 527 ? 12.746 59.811 26.675 1.00 23.55 659 ARG A O 1
ATOM 4104 N N . LEU A 1 528 ? 12.498 57.620 27.144 1.00 21.82 660 LEU A N 1
ATOM 4105 C CA . LEU A 1 528 ? 11.487 57.409 26.111 1.00 21.94 660 LEU A CA 1
ATOM 4106 C C . LEU A 1 528 ? 10.206 58.174 26.411 1.00 23.55 660 LEU A C 1
ATOM 4107 O O . LEU A 1 528 ? 9.597 58.724 25.495 1.00 23.78 660 LEU A O 1
ATOM 4112 N N . GLY A 1 529 ? 9.827 58.231 27.692 1.00 24.29 661 GLY A N 1
ATOM 4113 C CA . GLY A 1 529 ? 8.672 58.995 28.143 1.00 24.99 661 GLY A CA 1
ATOM 4114 C C . GLY A 1 529 ? 8.828 60.483 27.896 1.00 25.81 661 GLY A C 1
ATOM 4115 O O . GLY A 1 529 ? 7.855 61.150 27.547 1.00 27.43 661 GLY A O 1
ATOM 4116 N N . ASP A 1 530 ? 10.046 61.015 28.009 1.00 24.95 662 ASP A N 1
ATOM 4117 C CA . ASP A 1 530 ? 10.298 62.435 27.732 1.00 24.95 662 ASP A CA 1
ATOM 4118 C C . ASP A 1 530 ? 10.114 62.779 26.261 1.00 26.81 662 ASP A C 1
ATOM 4119 O O . ASP A 1 530 ? 9.739 63.905 25.950 1.00 28.35 662 ASP A O 1
ATOM 4124 N N . LEU A 1 531 ? 10.483 61.867 25.345 1.00 26.63 663 LEU A N 1
ATOM 4125 C CA . LEU A 1 531 ? 10.454 62.179 23.914 1.00 26.70 663 LEU A CA 1
ATOM 4126 C C . LEU A 1 531 ? 9.065 62.059 23.346 1.00 27.46 663 LEU A C 1
ATOM 4127 O O . LEU A 1 531 ? 8.604 60.960 23.037 1.00 28.25 663 LEU A O 1
ATOM 4132 N N . SER A 1 532 ? 8.370 63.188 23.254 1.00 27.09 664 SER A N 1
ATOM 4133 C CA . SER A 1 532 ? 6.984 63.195 22.796 1.00 27.59 664 SER A CA 1
ATOM 4134 C C . SER A 1 532 ? 6.810 62.825 21.331 1.00 28.17 664 SER A C 1
ATOM 4135 O O . SER A 1 532 ? 5.697 62.489 20.932 1.00 29.23 664 SER A O 1
ATOM 4138 N N . TYR A 1 533 ? 7.875 62.886 20.526 1.00 27.41 665 TYR A N 1
ATOM 4139 C CA . TYR A 1 533 ? 7.785 62.471 19.124 1.00 27.28 665 TYR A CA 1
ATOM 4140 C C . TYR A 1 533 ? 7.871 60.913 18.976 1.00 26.72 665 TYR A C 1
ATOM 4141 O O . TYR A 1 533 ? 7.720 60.411 17.864 1.00 27.08 665 TYR A O 1
ATOM 4150 N N . LEU A 1 534 ? 8.093 60.162 20.086 1.00 25.74 666 LEU A N 1
ATOM 4151 C CA . LEU A 1 534 ? 8.096 58.683 20.074 1.00 25.61 666 LEU A CA 1
ATOM 4152 C C . LEU A 1 534 ? 6.721 58.242 20.541 1.00 27.00 666 LEU A C 1
ATOM 4153 O O . LEU A 1 534 ? 6.325 58.510 21.674 1.00 27.18 666 LEU A O 1
ATOM 4158 N N . ILE A 1 535 ? 5.954 57.649 19.636 1.00 27.98 667 ILE A N 1
ATOM 4159 C CA . ILE A 1 535 ? 4.545 57.345 19.871 1.00 29.80 667 ILE A CA 1
ATOM 4160 C C . ILE A 1 535 ? 4.204 55.842 19.825 1.00 30.95 667 ILE A C 1
ATOM 4161 O O . ILE A 1 535 ? 3.400 55.378 20.631 1.00 31.21 667 ILE A O 1
ATOM 4166 N N . TYR A 1 536 ? 4.797 55.091 18.892 1.00 31.52 668 TYR A N 1
ATOM 4167 C CA . TYR A 1 536 ? 4.512 53.674 18.756 1.00 32.75 668 TYR A CA 1
ATOM 4168 C C . TYR A 1 536 ? 5.784 52.883 18.686 1.00 32.73 668 TYR A C 1
ATOM 4169 O O . TYR A 1 536 ? 6.659 53.232 17.910 1.00 33.00 668 TYR A O 1
ATOM 4178 N N . VAL A 1 537 ? 5.866 51.775 19.426 1.00 32.15 669 VAL A N 1
ATOM 4179 C CA . VAL A 1 537 ? 7.021 50.904 19.322 1.00 32.62 669 VAL A CA 1
ATOM 4180 C C . VAL A 1 537 ? 6.682 49.900 18.220 1.00 34.03 669 VAL A C 1
ATOM 4181 O O . VAL A 1 537 ? 5.589 49.344 18.187 1.00 34.37 669 VAL A O 1
ATOM 4185 N N . PHE A 1 538 ? 7.577 49.771 17.250 1.00 34.74 670 PHE A N 1
ATOM 4186 C CA . PHE A 1 538 ? 7.442 48.916 16.084 1.00 36.14 670 PHE A CA 1
ATOM 4187 C C . PHE A 1 538 ? 6.955 47.506 16.445 1.00 37.70 670 PHE A C 1
ATOM 4188 O O . PHE A 1 538 ? 7.507 46.882 17.352 1.00 37.80 670 PHE A O 1
ATOM 4196 N N . PRO A 1 539 ? 5.861 47.044 15.821 1.00 38.35 671 PRO A N 1
ATOM 4197 C CA . PRO A 1 539 ? 5.128 47.676 14.706 1.00 38.92 671 PRO A CA 1
ATOM 4198 C C . PRO A 1 539 ? 4.105 48.746 15.041 1.00 39.51 671 PRO A C 1
ATOM 4199 O O . PRO A 1 539 ? 4.052 49.757 14.345 1.00 39.92 671 PRO A O 1
ATOM 4203 N N . ASP A 1 540 ? 3.271 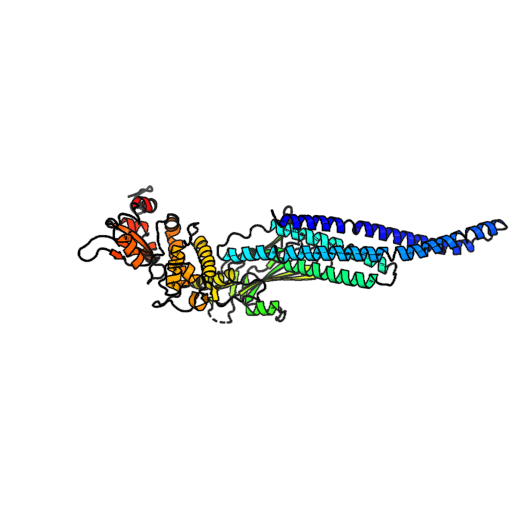48.528 16.057 1.00 39.59 672 ASP A N 1
ATOM 4204 C CA . ASP A 1 540 ? 2.148 49.428 16.324 1.00 40.78 672 ASP A CA 1
ATOM 4205 C C . ASP A 1 540 ? 1.740 49.537 17.787 1.00 40.15 672 ASP A C 1
ATOM 4206 O O . ASP A 1 540 ? 0.612 49.955 18.073 1.00 40.83 672 ASP A O 1
ATOM 4211 N N . ARG A 1 541 ? 2.631 49.182 18.705 1.00 38.58 673 ARG A N 1
ATOM 4212 C CA . ARG A 1 541 ? 2.317 49.192 20.124 1.00 38.32 673 ARG A CA 1
ATOM 4213 C C . ARG A 1 541 ? 2.430 50.577 20.732 1.00 38.20 673 ARG A C 1
ATOM 4214 O O . ARG A 1 541 ? 3.516 51.137 20.745 1.00 39.05 673 ARG A O 1
ATOM 4222 N N . PRO A 1 542 ? 1.356 51.135 21.319 1.00 37.19 674 PRO A N 1
ATOM 4223 C CA . PRO A 1 542 ? 1.472 52.455 21.969 1.00 36.02 674 PRO A CA 1
ATOM 4224 C C . PRO A 1 542 ? 2.577 52.482 23.026 1.00 34.34 674 PRO A C 1
ATOM 4225 O O . PRO A 1 542 ? 2.721 51.528 23.781 1.00 34.51 674 PRO A O 1
ATOM 4229 N N . LYS A 1 543 ? 3.410 53.529 23.016 1.00 32.50 675 LYS A N 1
ATOM 4230 C CA . LYS A 1 543 ? 4.561 53.652 23.916 1.00 30.42 675 LYS A CA 1
ATOM 4231 C C . LYS A 1 543 ? 4.251 53.372 25.388 1.00 29.34 675 LYS A C 1
ATOM 4232 O O . LYS A 1 543 ? 4.984 52.612 26.010 1.00 28.68 675 LYS A O 1
ATOM 4238 N N . ASP A 1 544 ? 3.191 53.984 25.952 1.00 29.37 676 ASP A N 1
ATOM 4239 C CA . ASP A 1 544 ? 2.865 53.800 27.373 1.00 30.08 676 ASP A CA 1
ATOM 4240 C C . ASP A 1 544 ? 2.418 52.397 27.717 1.00 30.88 676 ASP A C 1
ATOM 4241 O O . ASP A 1 544 ? 2.667 51.931 28.821 1.00 31.33 676 ASP A O 1
ATOM 4246 N N . GLU A 1 545 ? 1.854 51.698 26.763 1.00 30.75 677 GLU A N 1
ATOM 4247 C CA . GLU A 1 545 ? 1.463 50.311 26.942 1.00 31.09 677 GLU A CA 1
ATOM 4248 C C . GLU A 1 545 ? 2.708 49.410 27.120 1.00 30.26 677 GLU A C 1
ATOM 4249 O O . GLU A 1 545 ? 2.665 48.427 27.856 1.00 30.79 677 GLU A O 1
ATOM 4255 N N . VAL A 1 546 ? 3.834 49.772 26.500 1.00 28.65 678 VAL A N 1
ATOM 4256 C CA . VAL A 1 546 ? 5.065 48.995 26.598 1.00 26.87 678 VAL A CA 1
ATOM 4257 C C . VAL A 1 546 ? 5.963 49.479 27.748 1.00 25.50 678 VAL A C 1
ATOM 4258 O O . VAL A 1 546 ? 6.586 48.651 28.401 1.00 24.79 678 VAL A O 1
ATOM 4262 N N . PHE A 1 547 ? 6.015 50.806 28.016 1.00 24.77 679 PHE A N 1
ATOM 4263 C CA . PHE A 1 547 ? 6.958 51.322 29.017 1.00 24.31 679 PHE A CA 1
ATOM 4264 C C . PHE A 1 547 ? 6.391 51.936 30.295 1.00 24.50 679 PHE A C 1
ATOM 4265 O O . PHE A 1 547 ? 7.206 52.216 31.182 1.00 24.85 679 PHE A O 1
ATOM 4273 N N . SER A 1 548 ? 5.059 52.170 30.421 1.00 23.83 680 SER A N 1
ATOM 4274 C CA . SER A 1 548 ? 4.549 52.881 31.605 1.00 24.11 680 SER A CA 1
ATOM 4275 C C . SER A 1 548 ? 4.820 52.195 32.931 1.00 24.60 680 SER A C 1
ATOM 4276 O O . SER A 1 548 ? 5.013 52.905 33.925 1.00 25.11 680 SER A O 1
ATOM 4279 N N . LYS A 1 549 ? 4.888 50.864 32.964 1.00 24.58 681 LYS A N 1
ATOM 4280 C CA . LYS A 1 549 ? 5.228 50.172 34.214 1.00 25.48 681 LYS A CA 1
ATOM 4281 C C . LYS A 1 549 ? 6.647 50.517 34.692 1.00 25.54 681 LYS A C 1
ATOM 4282 O O . LYS A 1 549 ? 6.934 50.381 35.881 1.00 26.78 681 LYS A O 1
ATOM 4288 N N . TYR A 1 550 ? 7.514 51.000 33.793 1.00 24.06 682 TYR A N 1
ATOM 4289 C CA . TYR A 1 550 ? 8.883 51.357 34.123 1.00 23.98 682 TYR A CA 1
ATOM 4290 C C . TYR A 1 550 ? 9.082 52.841 34.411 1.00 23.27 682 TYR A C 1
ATOM 4291 O O . TYR A 1 550 ? 10.157 53.195 34.901 1.00 22.82 682 TYR A O 1
ATOM 4300 N N . TYR A 1 551 ? 8.086 53.717 34.094 1.00 22.85 683 TYR A N 1
ATOM 4301 C CA . TYR A 1 551 ? 8.243 55.159 34.346 1.00 23.56 683 TYR A CA 1
ATOM 4302 C C . TYR A 1 551 ? 8.432 55.417 35.833 1.00 24.16 683 TYR A C 1
ATOM 4303 O O . TYR A 1 551 ? 7.734 54.822 36.648 1.00 24.54 683 TYR A O 1
ATOM 4312 N N . THR A 1 552 ? 9.348 56.294 36.175 1.00 23.98 684 THR A N 1
ATOM 4313 C CA . THR A 1 552 ? 9.595 56.637 37.564 1.00 25.20 684 THR A CA 1
ATOM 4314 C C . THR A 1 552 ? 8.499 57.535 38.168 1.00 25.97 684 THR A C 1
ATOM 4315 O O . THR A 1 552 ? 8.285 58.650 37.712 1.00 26.19 684 THR A O 1
ATOM 4319 N N . PRO A 1 553 ? 7.825 57.074 39.227 1.00 26.43 685 PRO A N 1
ATOM 4320 C CA . PRO A 1 553 ? 6.901 57.963 39.949 1.00 26.88 685 PRO A CA 1
ATOM 4321 C C . PRO A 1 553 ? 7.785 58.834 40.859 1.00 27.67 685 PRO A C 1
ATOM 4322 O O . PRO A 1 553 ? 8.443 58.300 41.750 1.00 28.13 685 PRO A O 1
ATOM 4326 N N . VAL A 1 554 ? 7.868 60.138 40.603 1.00 27.89 686 VAL A N 1
ATOM 4327 C CA . VAL A 1 554 ? 8.786 60.991 41.363 1.00 28.53 686 VAL A CA 1
ATOM 4328 C C . VAL A 1 554 ? 8.318 61.056 42.845 1.00 28.92 686 VAL A C 1
ATOM 4329 O O . VAL A 1 554 ? 7.148 61.266 43.159 1.00 29.45 686 VAL A O 1
ATOM 4333 N N . LEU A 1 555 ? 9.244 60.718 43.732 1.00 28.09 687 LEU A N 1
ATOM 4334 C CA . LEU A 1 555 ? 8.971 60.634 45.150 1.00 28.31 687 LEU A CA 1
ATOM 4335 C C . LEU A 1 555 ? 9.455 61.914 45.818 1.00 29.16 687 LEU A C 1
ATOM 4336 O O . LEU A 1 555 ? 10.563 62.368 45.536 1.00 29.51 687 LEU A O 1
ATOM 4341 N N . ALA A 1 556 ? 8.618 62.504 46.673 1.00 28.93 688 ALA A N 1
ATOM 4342 C CA . ALA A 1 556 ? 9.014 63.684 47.403 1.00 30.13 688 ALA A CA 1
ATOM 4343 C C . ALA A 1 556 ? 10.041 63.289 48.492 1.00 30.87 688 ALA A C 1
ATOM 4344 O O . ALA A 1 556 ? 10.102 62.123 48.900 1.00 30.51 688 ALA A O 1
ATOM 4346 N N . LYS A 1 557 ? 10.838 64.257 48.968 1.00 31.55 689 LYS A N 1
ATOM 4347 C CA . LYS A 1 557 ? 11.878 63.966 49.956 1.00 32.28 689 LYS A CA 1
ATOM 4348 C C . LYS A 1 557 ? 11.591 64.472 51.364 1.00 32.08 689 LYS A C 1
ATOM 4349 O O . LYS A 1 557 ? 10.965 65.520 51.540 1.00 32.07 689 LYS A O 1
ATOM 4355 N N . ALA A 1 558 ? 12.125 63.770 52.370 1.00 31.57 690 ALA A N 1
ATOM 4356 C CA . ALA A 1 558 ? 11.977 64.205 53.764 1.00 31.44 690 ALA A CA 1
ATOM 4357 C C . ALA A 1 558 ? 12.736 65.504 54.016 1.00 31.05 690 ALA A C 1
ATOM 4358 O O . ALA A 1 558 ? 12.293 66.317 54.826 1.00 31.39 690 ALA A O 1
ATOM 4360 N N . VAL A 1 559 ? 13.863 65.719 53.325 1.00 30.68 691 VAL A N 1
ATOM 4361 C CA . VAL A 1 559 ? 14.614 66.968 53.463 1.00 31.03 691 VAL A CA 1
ATOM 4362 C C . VAL A 1 559 ? 13.731 68.203 53.052 1.00 31.36 691 VAL A C 1
ATOM 4363 O O . VAL A 1 559 ? 14.013 69.323 53.480 1.00 31.39 691 VAL A O 1
ATOM 4367 N N . ASP A 1 560 ? 12.646 67.976 52.259 1.00 31.13 692 ASP A N 1
ATOM 4368 C CA . ASP A 1 560 ? 11.687 69.004 51.832 1.00 31.93 692 ASP A CA 1
ATOM 4369 C C . ASP A 1 560 ? 10.398 69.075 52.690 1.00 33.37 692 ASP A C 1
ATOM 4370 O O . ASP A 1 560 ? 9.414 69.689 52.290 1.00 33.39 692 ASP A O 1
ATOM 4375 N N . GLY A 1 561 ? 10.424 68.449 53.861 1.00 34.18 693 GLY A N 1
ATOM 4376 C CA . GLY A 1 561 ? 9.312 68.483 54.796 1.00 35.47 693 GLY A CA 1
ATOM 4377 C C . GLY A 1 561 ? 8.258 67.397 54.682 1.00 35.75 693 GLY A C 1
ATOM 4378 O O . GLY A 1 561 ? 7.325 67.399 55.481 1.00 37.11 693 GLY A O 1
ATOM 4379 N N . TYR A 1 562 ? 8.371 66.481 53.717 1.00 34.40 694 TYR A N 1
ATOM 4380 C CA . TYR A 1 562 ? 7.373 65.416 53.549 1.00 34.81 694 TYR A CA 1
ATOM 4381 C C . TYR A 1 562 ? 7.555 64.298 54.599 1.00 35.11 694 TYR A C 1
ATOM 4382 O O . TYR A 1 562 ? 8.511 63.523 54.555 1.00 34.09 694 TYR A O 1
ATOM 4391 N N . VAL A 1 563 ? 6.670 64.291 55.603 1.00 36.30 695 VAL A N 1
ATOM 4392 C CA . VAL A 1 563 ? 6.764 63.343 56.717 1.00 38.23 695 VAL A CA 1
ATOM 4393 C C . VAL A 1 563 ? 6.391 61.920 56.343 1.00 39.18 695 VAL A C 1
ATOM 4394 O O . VAL A 1 563 ? 6.793 61.004 57.047 1.00 39.97 695 VAL A O 1
ATOM 4398 N N . LYS A 1 564 ? 5.658 61.722 55.236 1.00 39.20 696 LYS A N 1
ATOM 4399 C CA . LYS A 1 564 ? 5.222 60.408 54.771 1.00 39.81 696 LYS A CA 1
ATOM 4400 C C . LYS A 1 564 ? 5.561 60.242 53.277 1.00 39.99 696 LYS A C 1
ATOM 4401 O O . LYS A 1 564 ? 5.599 61.242 52.552 1.00 40.57 696 LYS A O 1
ATOM 4403 N N . PRO A 1 565 ? 5.788 59.007 52.786 1.00 39.53 697 PRO A N 1
ATOM 4404 C CA . PRO A 1 565 ? 6.056 58.822 51.339 1.00 39.61 697 PRO A CA 1
ATOM 4405 C C . PRO A 1 565 ? 4.923 59.377 50.472 1.00 41.22 697 PRO A C 1
ATOM 4406 O O . PRO A 1 565 ? 3.755 59.093 50.726 1.00 42.23 697 PRO A O 1
ATOM 4410 N N . GLN A 1 566 ? 5.265 60.189 49.472 1.00 41.25 698 GLN A N 1
ATOM 4411 C CA . GLN A 1 566 ? 4.298 60.884 48.646 1.00 42.05 698 GLN A CA 1
ATOM 4412 C C . GLN A 1 566 ? 4.797 61.035 47.217 1.00 41.98 698 GLN A C 1
ATOM 4413 O O . GLN A 1 566 ? 5.907 61.518 47.003 1.00 41.78 698 GLN A O 1
ATOM 4419 N N . ILE A 1 567 ? 3.958 60.699 46.238 1.00 42.34 699 ILE A N 1
ATOM 4420 C CA . ILE A 1 567 ? 4.319 60.846 44.834 1.00 43.34 699 ILE A CA 1
ATOM 4421 C C . ILE A 1 567 ? 3.932 62.240 44.292 1.00 45.60 699 ILE A C 1
ATOM 4422 O O . ILE A 1 567 ? 2.835 62.725 44.564 1.00 46.19 699 ILE A O 1
ATOM 4427 N N . LYS A 1 568 ? 4.857 62.901 43.574 1.00 46.42 700 LYS A N 1
ATOM 4428 C CA . LYS A 1 568 ? 4.650 64.227 42.993 1.00 47.57 700 LYS A CA 1
ATOM 4429 C C . LYS A 1 568 ? 4.219 64.113 41.527 1.00 48.49 700 LYS A C 1
ATOM 4430 O O . LYS A 1 568 ? 4.956 63.576 40.699 1.00 48.96 700 LYS A O 1
#

Secondary structure (DSSP, 8-state):
--HHHHHHHHHHHHHHHHHHHHHHHHHHHHHHHHHHHHHHHHHHHHHHHT-----SHHHHHHHHHHHHHHHHHHHHHHHHHHHHHHHHHHHHHHHHHHHHHHHHHHHIIIIIHHHHHHHHHHHTTTPPP---SHHHHHHHHHHHHHHHHHHHHHHHHHHHHHHS---STHHHHHHHHHHHHHHHHHHHHHHTEEEEEPPPSEEETT-EEEEEEEETTTTTTTTTTSPPEEEEEEEEHHHHHHHHTT-S-SS--SEEEET-EEE-EEETTTTEEEEEEEEEEEEEE----GGG-EEEEEEEEEEESSSTT-EEEEEEEPSPEEEESSSTTHHHHHHHHHHHHHHPPTT-STT---SEEEHHHHHHHHHHHHHHHHTSS----HHHHHHHHHHHHT-----GGGGTT-EEEHHHHHTSPPTTSSS-HHHHHHHHHHHHHHH-HHHHHTT---BS--HHHHHHHHTTSPTTEEEEEE-SSSTT-EEEEEE---SS-SEEEPPPB-HHHHHHS-HHHHHHH-TT--EETTTEEHHHHHGGGS--PBP-GGGT--S--B-

B-factor: mean 40.55, std 16.05, range [15.31, 106.12]